Protein AF-A0A366HEI9-F1 (afdb_monomer)

Sequence (443 aa):
MIFAHKPAALILPGGTKVTYVEVADGERKGVLHSNRSGQPAYIHALEIKESTFDKIRAQLPRFIDRMLPGKRIPAGRTSGYESAAAQAFWFAIDGPFEPEDWRFFWVDDQGYESEVRHWHLSNPGEWLGVEGNVPRIQELLHLKVRSRTGEKDGDYGTPSRGSLPGIAKDGILGEVVAEMKFQNPLRRTDLVNPLTAQPLPAKVSVDGHELVLKGATRARIASDRTFGLHLDLALEGEHSLTSLFSLHDWTIEDGNGNVMVPGHGMLSETGQLWDCAPWSDAPVWKIRFVPVLSDPKNYTDEEIITLDPMPVPVYPRKKDINTWRSERLVGKSTTITARSPEPMGPNEIVFDITITPAVNGHSLQLLHATDESGSQTVQTRYGQEKYAMSLASVAPAGSTAMPVSTELVGRCRRPTTGKTLTVTLAFKKVTPVEFTFRPEFEP

Secondary structure (DSSP, 8-state):
----SPPPEEE-TTS-EEEEEEEEEEEEEEEEEE-TTSSEEEEEEEEE---HHHHHHTTS-HHHHTTSPPP-----S--S---SS-EEEEEEEES---GGGEEEEEE-TT--EEE-SEEEEETTTTEEEEES---SS-SEEEEEEEE-TT-BPPP-PPPPTTS---S-TT-BPPPEEEEEEEE-TT---PPP-PPPPPPSSEEEEETTEEEEEEEEEE-SEESTTT-SEEEEEEEESSS-HHHHEEEEEEEEEETT--EE--S-EEEETTEEEES-----SSS-EEEEEEEEESSGGGS-TTTEEEPPPEEPPPSS--S-----EEEEEETTTEEEEEE--EEETTTEEEEEEEEES--SSEEEEEEEEEETT--B---TTTTT-EE---------TT-----S-EEEEEEEEPPSS-SEEEEEEEEEE---EEEEEPPEEP-

Structure (mmCIF, N/CA/C/O backbone):
data_AF-A0A366HEI9-F1
#
_entry.id   AF-A0A366HEI9-F1
#
loop_
_atom_site.group_PDB
_atom_site.id
_atom_site.type_symbol
_atom_site.label_atom_id
_atom_site.label_alt_id
_atom_site.label_comp_id
_atom_site.label_asym_id
_atom_site.label_entity_id
_atom_site.label_seq_id
_atom_site.pdbx_PDB_ins_code
_atom_site.Cartn_x
_atom_site.Cartn_y
_atom_site.Cartn_z
_atom_site.occupancy
_atom_site.B_iso_or_equiv
_atom_site.auth_seq_id
_atom_site.auth_comp_id
_atom_site.auth_asym_id
_atom_site.auth_atom_id
_atom_site.pdbx_PDB_model_num
ATOM 1 N N . MET A 1 1 ? 30.071 -19.746 -21.593 1.00 26.27 1 MET A N 1
ATOM 2 C CA . MET A 1 1 ? 29.593 -19.150 -22.857 1.00 26.27 1 MET A CA 1
ATOM 3 C C . MET A 1 1 ? 28.993 -17.803 -22.477 1.00 26.27 1 MET A C 1
ATOM 5 O O . MET A 1 1 ? 27.925 -17.783 -21.890 1.00 26.27 1 MET A O 1
ATOM 9 N N . ILE A 1 2 ? 29.766 -16.721 -22.583 1.00 29.83 2 ILE A N 1
ATOM 10 C CA . ILE A 1 2 ? 29.491 -15.445 -21.906 1.00 29.83 2 ILE A CA 1
ATOM 11 C C . ILE A 1 2 ? 29.451 -14.337 -22.980 1.00 29.83 2 ILE A C 1
ATOM 13 O O . ILE A 1 2 ? 30.441 -14.130 -23.671 1.00 29.83 2 ILE A O 1
ATOM 17 N N . PHE A 1 3 ? 28.276 -13.707 -23.120 1.00 34.53 3 PHE A N 1
ATOM 18 C CA . PHE A 1 3 ? 27.918 -12.509 -23.909 1.00 34.53 3 PHE A CA 1
ATOM 19 C C . PHE A 1 3 ? 28.116 -12.537 -25.444 1.00 34.53 3 PHE A C 1
ATOM 21 O O . PHE A 1 3 ? 29.073 -11.980 -25.970 1.00 34.53 3 PHE A O 1
ATOM 28 N N . ALA A 1 4 ? 27.140 -13.084 -26.185 1.00 30.02 4 ALA A N 1
ATOM 29 C CA . ALA A 1 4 ? 27.000 -12.877 -27.642 1.00 30.02 4 ALA A CA 1
ATOM 30 C C . ALA A 1 4 ? 25.962 -11.795 -28.025 1.00 30.02 4 ALA A C 1
ATOM 32 O O . ALA A 1 4 ? 25.717 -11.554 -29.205 1.00 30.02 4 ALA A O 1
ATOM 33 N N . HIS A 1 5 ? 25.366 -11.110 -27.048 1.00 50.47 5 HIS A N 1
ATOM 34 C CA . HIS A 1 5 ? 24.447 -9.999 -27.290 1.00 50.47 5 HIS A CA 1
ATOM 35 C C . HIS A 1 5 ? 25.051 -8.710 -26.740 1.00 50.47 5 HIS A C 1
ATOM 37 O O . HIS A 1 5 ? 25.577 -8.702 -25.626 1.00 50.47 5 HIS A O 1
ATOM 43 N N . LYS A 1 6 ? 24.991 -7.622 -27.523 1.00 57.44 6 LYS A N 1
ATOM 44 C CA . LYS A 1 6 ? 25.301 -6.283 -27.007 1.00 57.44 6 LYS A CA 1
ATOM 45 C C . LYS A 1 6 ? 24.408 -6.041 -25.782 1.00 57.44 6 LYS A C 1
ATOM 47 O O . LYS A 1 6 ? 23.201 -6.264 -25.898 1.00 57.44 6 LYS A O 1
ATOM 52 N N . PRO A 1 7 ? 24.966 -5.624 -24.634 1.00 71.06 7 PRO A N 1
ATOM 53 C CA . PRO A 1 7 ? 24.154 -5.343 -23.462 1.00 71.06 7 PRO A CA 1
ATOM 54 C C . PRO A 1 7 ? 23.210 -4.185 -23.788 1.00 71.06 7 PRO A C 1
ATOM 56 O O . PRO A 1 7 ? 23.601 -3.226 -24.463 1.00 71.06 7 PRO A O 1
ATOM 59 N N . ALA A 1 8 ? 21.957 -4.301 -23.357 1.00 84.88 8 ALA A N 1
ATOM 60 C CA . ALA A 1 8 ? 20.983 -3.245 -23.566 1.00 84.88 8 ALA A CA 1
ATOM 61 C C . ALA A 1 8 ? 21.411 -2.001 -22.791 1.00 84.88 8 ALA A C 1
ATOM 63 O O . ALA A 1 8 ? 21.761 -2.085 -21.615 1.00 84.88 8 ALA A O 1
ATOM 64 N N . ALA A 1 9 ? 21.413 -0.856 -23.461 1.00 90.06 9 ALA A N 1
ATOM 65 C CA . ALA A 1 9 ? 21.822 0.402 -22.869 1.00 90.06 9 ALA A CA 1
ATOM 66 C C . ALA A 1 9 ? 20.955 1.540 -23.396 1.00 90.06 9 ALA A C 1
ATOM 68 O O . ALA A 1 9 ? 20.487 1.491 -24.533 1.00 90.06 9 ALA A O 1
ATOM 69 N N . LEU A 1 10 ? 20.799 2.570 -22.574 1.00 92.31 10 LEU A N 1
ATOM 70 C CA . LEU A 1 10 ? 20.231 3.855 -22.955 1.00 92.31 10 LEU A CA 1
ATOM 71 C C . LEU A 1 10 ? 21.231 4.975 -22.674 1.00 92.31 10 LEU A C 1
ATOM 73 O O . LEU A 1 10 ? 22.180 4.791 -21.908 1.00 92.31 10 LEU A O 1
ATOM 77 N N . ILE A 1 11 ? 21.017 6.123 -23.311 1.00 92.62 11 ILE A N 1
ATOM 78 C CA . ILE A 1 11 ? 21.801 7.340 -23.098 1.00 92.62 11 ILE A CA 1
ATOM 79 C C . ILE A 1 11 ? 20.836 8.415 -22.607 1.00 92.62 11 ILE A C 1
ATOM 81 O O . ILE A 1 11 ? 19.846 8.701 -23.276 1.00 92.62 11 ILE A O 1
ATOM 85 N N . LEU A 1 12 ? 21.116 8.975 -21.435 1.00 92.81 12 LEU A N 1
ATOM 86 C CA . LEU A 1 12 ? 20.362 10.072 -20.842 1.00 92.81 12 LEU A CA 1
ATOM 87 C C . LEU A 1 12 ? 20.837 11.425 -21.393 1.00 92.81 12 LEU A C 1
ATOM 89 O O . LEU A 1 12 ? 21.976 11.538 -21.874 1.00 92.81 12 LEU A O 1
ATOM 93 N N . PRO A 1 13 ? 20.003 12.477 -21.295 1.00 89.31 13 PRO A N 1
ATOM 94 C CA . PRO A 1 13 ? 20.453 13.845 -21.520 1.00 89.31 13 PRO A CA 1
ATOM 95 C C . PRO A 1 13 ? 21.715 14.144 -20.697 1.00 89.31 13 PRO A C 1
ATOM 97 O O . PRO A 1 13 ? 21.807 13.766 -19.534 1.00 89.31 13 PRO A O 1
ATOM 100 N N . GLY A 1 14 ? 22.711 14.783 -21.314 1.00 85.12 14 GLY A N 1
ATOM 101 C CA . GLY A 1 14 ? 24.030 14.997 -20.697 1.00 85.12 14 GLY A CA 1
ATOM 102 C C . GLY A 1 14 ? 25.078 13.922 -21.018 1.00 85.12 14 GLY A C 1
ATOM 103 O O . GLY A 1 14 ? 26.243 14.098 -20.675 1.00 85.12 14 GLY A O 1
ATOM 104 N N . GLY A 1 15 ? 24.707 12.859 -21.744 1.00 90.12 15 GLY A N 1
ATOM 105 C CA . GLY A 1 15 ? 25.645 11.867 -22.290 1.00 90.12 15 GLY A CA 1
ATOM 106 C C . GLY A 1 15 ? 25.872 10.639 -21.408 1.00 90.12 15 GLY A C 1
ATOM 107 O O . GLY A 1 15 ? 26.654 9.764 -21.776 1.00 90.12 15 GLY A O 1
ATOM 108 N N . THR A 1 16 ? 25.174 10.548 -20.280 1.00 91.25 16 THR A N 1
ATOM 109 C CA . THR A 1 16 ? 25.287 9.440 -19.328 1.00 91.25 16 THR A CA 1
ATOM 110 C C . THR A 1 16 ? 24.703 8.166 -19.901 1.00 91.25 16 THR A C 1
ATOM 112 O O . THR A 1 16 ? 23.546 8.126 -20.317 1.00 91.25 16 THR A O 1
ATOM 115 N N . LYS A 1 17 ? 25.491 7.098 -19.904 1.00 91.56 17 LYS A N 1
ATOM 116 C CA . LYS A 1 17 ? 25.081 5.799 -20.420 1.00 91.56 17 LYS A CA 1
ATOM 117 C C . LYS A 1 17 ? 24.683 4.877 -19.276 1.00 91.56 17 LYS A C 1
ATOM 119 O O . LYS A 1 17 ? 25.477 4.613 -18.382 1.00 91.56 17 LYS A O 1
ATOM 124 N N . VAL A 1 18 ? 23.476 4.325 -19.353 1.00 90.31 18 VAL A N 1
ATOM 125 C CA . VAL A 1 18 ? 22.949 3.347 -18.392 1.00 90.31 18 VAL A CA 1
ATOM 126 C C . VAL A 1 18 ? 22.819 2.005 -19.101 1.00 90.31 18 VAL A C 1
ATOM 128 O O . VAL A 1 18 ? 22.103 1.898 -20.094 1.00 90.31 18 VAL A O 1
ATOM 131 N N . THR A 1 19 ? 23.528 0.984 -18.625 1.00 89.88 19 THR A N 1
ATOM 132 C CA . THR A 1 19 ? 23.625 -0.332 -19.277 1.00 89.88 19 THR A CA 1
ATOM 133 C C . THR A 1 19 ? 23.078 -1.417 -18.363 1.00 89.88 19 THR A C 1
ATOM 135 O O . THR A 1 19 ? 23.553 -1.547 -17.242 1.00 89.88 19 THR A O 1
ATOM 138 N N . TYR A 1 20 ? 22.119 -2.216 -18.831 1.00 88.69 20 TYR A N 1
ATOM 139 C CA . TYR A 1 20 ? 21.610 -3.373 -18.093 1.00 88.69 20 TYR A CA 1
ATOM 140 C C . TYR A 1 20 ? 22.700 -4.435 -17.922 1.00 88.69 20 TYR A C 1
ATOM 142 O O . TYR A 1 20 ? 23.409 -4.769 -18.877 1.00 88.69 20 TYR A O 1
ATOM 150 N N . VAL A 1 21 ? 22.810 -4.977 -16.709 1.00 82.69 21 VAL A N 1
ATOM 151 C CA . VAL A 1 21 ? 23.856 -5.938 -16.345 1.00 82.69 21 VAL A CA 1
ATOM 152 C C . VAL A 1 21 ? 23.273 -7.252 -15.850 1.00 82.69 21 VAL A C 1
ATOM 154 O O . VAL A 1 21 ? 23.542 -8.298 -16.439 1.00 82.69 21 VAL A O 1
ATOM 157 N N . GLU A 1 22 ? 22.488 -7.223 -14.775 1.00 77.25 22 GLU A N 1
ATOM 158 C CA . GLU A 1 22 ? 21.906 -8.436 -14.208 1.00 77.25 22 GLU A CA 1
ATOM 159 C C . GLU A 1 22 ? 20.571 -8.176 -13.522 1.00 77.25 22 GLU A C 1
ATOM 161 O O . GLU A 1 22 ? 20.199 -7.043 -13.214 1.00 77.25 22 GLU A O 1
ATOM 166 N N . VAL A 1 23 ? 19.896 -9.274 -13.209 1.00 76.19 23 VAL A N 1
ATOM 167 C CA . VAL A 1 23 ? 18.729 -9.295 -12.345 1.00 76.19 23 VAL A CA 1
ATOM 168 C C . VAL A 1 23 ? 18.987 -10.228 -11.174 1.00 76.19 23 VAL A C 1
ATOM 170 O O . VAL A 1 23 ? 19.711 -11.219 -11.297 1.00 76.19 23 VAL A O 1
ATOM 173 N N . ALA A 1 24 ? 18.343 -9.962 -10.048 1.00 67.44 24 ALA A N 1
ATOM 174 C CA . ALA A 1 24 ? 18.110 -10.988 -9.049 1.00 67.44 24 ALA A CA 1
ATOM 175 C C . ALA A 1 24 ? 16.654 -11.070 -8.637 1.00 67.44 24 ALA A C 1
ATOM 177 O O . ALA A 1 24 ? 15.977 -10.056 -8.503 1.00 67.44 24 ALA A O 1
ATOM 178 N N . ASP A 1 25 ? 16.234 -12.307 -8.394 1.00 65.44 25 ASP A N 1
ATOM 179 C CA . ASP A 1 25 ? 14.910 -12.688 -7.925 1.00 65.44 25 ASP A CA 1
ATOM 180 C C . ASP A 1 25 ? 15.078 -13.315 -6.532 1.00 65.44 25 ASP A C 1
ATOM 182 O O . ASP A 1 25 ? 15.821 -14.287 -6.360 1.00 65.44 25 ASP A O 1
ATOM 186 N N . GLY A 1 26 ? 14.457 -12.712 -5.518 1.00 56.41 26 GLY A N 1
ATOM 187 C CA . GLY A 1 26 ? 14.413 -13.255 -4.160 1.00 56.41 26 GLY A CA 1
ATOM 188 C C . GLY A 1 26 ? 13.145 -14.070 -3.908 1.00 56.41 26 GLY A C 1
ATOM 189 O O . GLY A 1 26 ? 12.076 -13.736 -4.416 1.00 56.41 26 GLY A O 1
ATOM 190 N N . GLU A 1 27 ? 13.246 -15.105 -3.070 1.00 50.06 27 GLU A N 1
ATOM 191 C CA . GLU A 1 27 ? 12.070 -15.768 -2.493 1.00 50.06 27 GLU A CA 1
ATOM 192 C C . GLU A 1 27 ? 11.688 -15.042 -1.195 1.00 50.06 27 GLU A C 1
ATOM 194 O O . GLU A 1 27 ? 12.542 -14.716 -0.367 1.00 50.06 27 GLU A O 1
ATOM 199 N N . ARG A 1 28 ? 10.400 -14.729 -1.017 1.00 50.00 28 ARG A N 1
ATOM 200 C CA . ARG A 1 28 ? 9.926 -13.990 0.160 1.00 50.00 28 ARG A CA 1
ATOM 201 C C . ARG A 1 28 ? 9.417 -14.920 1.251 1.00 50.00 28 ARG A C 1
ATOM 203 O O . ARG A 1 28 ? 8.600 -15.795 0.988 1.00 50.00 28 ARG A O 1
ATOM 210 N N . LYS A 1 29 ? 9.792 -14.626 2.500 1.00 43.47 29 LYS A N 1
ATOM 211 C CA . LYS A 1 29 ? 9.107 -15.112 3.707 1.00 43.47 29 LYS A CA 1
ATOM 212 C C . LYS A 1 29 ? 8.550 -13.908 4.463 1.00 43.47 29 LYS A C 1
ATOM 214 O O . LYS A 1 29 ? 9.315 -13.113 4.992 1.00 43.47 29 LYS A O 1
ATOM 219 N N . GLY A 1 30 ? 7.232 -13.739 4.464 1.00 39.19 30 GLY A N 1
ATOM 220 C CA . GLY A 1 30 ? 6.550 -12.692 5.228 1.00 39.19 30 GLY A CA 1
ATOM 221 C C . GLY A 1 30 ? 6.435 -13.045 6.709 1.00 39.19 30 GLY A C 1
ATOM 222 O O . GLY A 1 30 ? 6.048 -14.167 7.030 1.00 39.19 30 GLY A O 1
ATOM 223 N N . VAL A 1 31 ? 6.749 -12.111 7.607 1.00 37.88 31 VAL A N 1
ATOM 224 C CA . VAL A 1 31 ? 6.486 -12.228 9.047 1.00 37.88 31 VAL A CA 1
ATOM 225 C C . VAL A 1 31 ? 5.934 -10.898 9.550 1.00 37.88 31 VAL A C 1
ATOM 227 O O . VAL A 1 31 ? 6.484 -9.839 9.274 1.00 37.88 31 VAL A O 1
ATOM 230 N N . LEU A 1 32 ? 4.845 -10.923 10.310 1.00 40.34 32 LEU A N 1
ATOM 231 C CA . LEU A 1 32 ? 4.354 -9.723 10.980 1.00 40.34 32 LEU A CA 1
ATOM 232 C C . LEU A 1 32 ? 5.241 -9.406 12.192 1.00 40.34 32 LEU A C 1
ATOM 234 O O . LEU A 1 32 ? 5.477 -10.278 13.026 1.00 40.34 32 LEU A O 1
ATOM 238 N N . HIS A 1 33 ? 5.692 -8.163 12.329 1.00 38.66 33 HIS A N 1
ATOM 239 C CA . HIS A 1 33 ? 6.393 -7.683 13.516 1.00 38.66 33 HIS A CA 1
ATOM 240 C C . HIS A 1 33 ? 5.745 -6.414 14.067 1.00 38.66 33 HIS A C 1
ATOM 242 O O . HIS A 1 33 ? 5.277 -5.554 13.325 1.00 38.66 33 HIS A O 1
ATOM 248 N N . SER A 1 34 ? 5.791 -6.253 15.386 1.00 41.47 34 SER A N 1
ATOM 249 C CA . SER A 1 34 ? 5.524 -4.972 16.031 1.00 41.47 34 SER A CA 1
ATOM 250 C C . SER A 1 34 ? 6.699 -4.020 15.775 1.00 41.47 34 SER A C 1
ATOM 252 O O . SER A 1 34 ? 7.861 -4.346 16.040 1.00 41.47 34 SER A O 1
ATOM 254 N N . ASN A 1 35 ? 6.427 -2.834 15.225 1.00 41.09 35 ASN A N 1
ATOM 255 C CA . ASN A 1 35 ? 7.403 -1.747 15.220 1.00 41.09 35 ASN A CA 1
ATOM 256 C C . ASN A 1 35 ? 7.192 -0.852 16.457 1.00 41.09 35 ASN A C 1
ATOM 258 O O . ASN A 1 35 ? 6.133 -0.855 17.081 1.00 41.09 35 ASN A O 1
ATOM 262 N N . ARG A 1 36 ? 8.208 -0.067 16.839 1.00 38.03 36 ARG A N 1
ATOM 263 C CA . ARG A 1 36 ? 8.111 0.852 17.994 1.00 38.03 36 ARG A CA 1
ATOM 264 C C . ARG A 1 36 ? 7.108 1.996 17.790 1.00 38.03 36 ARG A C 1
ATOM 266 O O . ARG A 1 36 ? 6.841 2.731 18.732 1.00 38.03 36 ARG A O 1
ATOM 273 N N . SER A 1 37 ? 6.584 2.159 16.576 1.00 38.97 37 SER A N 1
ATOM 274 C CA . SER A 1 37 ? 5.498 3.091 16.274 1.00 38.97 37 SER A CA 1
ATOM 275 C C . SER A 1 37 ? 4.105 2.511 16.530 1.00 38.97 37 SER A C 1
ATOM 277 O O . SER A 1 37 ? 3.153 3.255 16.369 1.00 38.97 37 SER A O 1
ATOM 279 N N . GLY A 1 38 ? 3.969 1.240 16.931 1.00 36.31 38 GLY A N 1
ATOM 280 C CA . GLY A 1 38 ? 2.671 0.613 17.216 1.00 36.31 38 GLY A CA 1
ATOM 281 C C . GLY A 1 38 ? 2.021 -0.081 16.032 1.00 36.31 38 GLY A C 1
ATOM 282 O O . GLY A 1 38 ? 1.304 -1.059 16.222 1.00 36.31 38 GLY A O 1
ATOM 283 N N . GLN A 1 39 ? 2.335 0.337 14.809 1.00 37.22 39 GLN A N 1
ATOM 284 C CA . GLN A 1 39 ? 1.796 -0.267 13.597 1.00 37.22 39 GLN A CA 1
ATOM 285 C C . GLN A 1 39 ? 2.302 -1.714 13.415 1.00 37.22 39 GLN A C 1
ATOM 287 O O . GLN A 1 39 ? 3.510 -1.962 13.546 1.00 37.22 39 GLN A O 1
ATOM 292 N N . PRO A 1 40 ? 1.421 -2.676 13.073 1.00 36.28 40 PRO A N 1
ATOM 293 C CA . PRO A 1 40 ? 1.852 -3.967 12.562 1.00 36.28 40 PRO A CA 1
ATOM 294 C C . PRO A 1 40 ? 2.687 -3.714 11.305 1.00 36.28 40 PRO A C 1
ATOM 296 O O . PRO A 1 40 ? 2.180 -3.278 10.276 1.00 36.28 40 PRO A O 1
ATOM 299 N N . ALA A 1 41 ? 3.990 -3.941 11.399 1.00 35.69 41 ALA A N 1
ATOM 300 C CA . ALA A 1 41 ? 4.868 -3.918 10.251 1.00 35.69 41 ALA A CA 1
ATOM 301 C C . ALA A 1 41 ? 4.893 -5.334 9.704 1.00 35.69 41 ALA A C 1
ATOM 303 O O . ALA A 1 41 ? 5.436 -6.244 10.331 1.00 35.69 41 ALA A O 1
ATOM 304 N N . TYR A 1 42 ? 4.300 -5.544 8.538 1.00 38.34 42 TYR A N 1
ATOM 305 C CA . TYR A 1 42 ? 4.634 -6.736 7.784 1.00 38.34 42 TYR A CA 1
ATOM 306 C C . TYR A 1 42 ? 6.115 -6.597 7.395 1.00 38.34 42 TYR A C 1
ATOM 308 O O . TYR A 1 42 ? 6.505 -5.621 6.763 1.00 38.34 42 TYR A O 1
ATOM 316 N N . ILE A 1 43 ? 6.971 -7.483 7.903 1.00 37.72 43 ILE A N 1
ATOM 317 C CA . ILE A 1 43 ? 8.385 -7.541 7.541 1.00 37.72 43 ILE A CA 1
ATOM 318 C C . ILE A 1 43 ? 8.554 -8.807 6.731 1.00 37.72 43 ILE A C 1
ATOM 320 O O . ILE A 1 43 ? 8.512 -9.916 7.265 1.00 37.72 43 ILE A O 1
ATOM 324 N N . HIS A 1 44 ? 8.805 -8.674 5.438 1.00 40.50 44 HIS A N 1
ATOM 325 C CA . HIS A 1 44 ? 9.355 -9.812 4.729 1.00 40.50 44 HIS A CA 1
ATOM 326 C C . HIS A 1 44 ? 10.819 -9.982 5.141 1.00 40.50 44 HIS A C 1
ATOM 328 O O . HIS A 1 44 ? 11.652 -9.090 4.972 1.00 40.50 44 HIS A O 1
ATOM 334 N N . ALA A 1 45 ? 11.147 -11.150 5.689 1.00 35.09 45 ALA A N 1
ATOM 335 C CA . ALA A 1 45 ? 12.520 -11.606 5.729 1.00 35.09 45 ALA A CA 1
ATOM 336 C C . ALA A 1 45 ? 12.958 -11.871 4.284 1.00 35.09 45 ALA A C 1
ATOM 338 O O . ALA A 1 45 ? 12.347 -12.654 3.548 1.00 35.09 45 ALA A O 1
ATOM 339 N N . LEU A 1 46 ? 14.002 -11.156 3.878 1.00 45.06 46 LEU A N 1
ATOM 340 C CA . LEU A 1 46 ? 14.602 -11.260 2.560 1.00 45.06 46 LEU A CA 1
ATOM 341 C C . LEU A 1 46 ? 15.520 -12.479 2.528 1.00 45.06 46 LEU A C 1
ATOM 343 O O . LEU A 1 46 ? 16.552 -12.495 3.196 1.00 45.06 46 LEU A O 1
ATOM 347 N N . GLU A 1 47 ? 15.181 -13.467 1.707 1.00 40.44 47 GLU A N 1
ATOM 348 C CA . GLU A 1 47 ? 16.139 -14.466 1.246 1.00 40.44 47 GLU A CA 1
ATOM 349 C C . GLU A 1 47 ? 16.389 -14.199 -0.243 1.00 40.44 47 GLU A C 1
ATOM 351 O O . GLU A 1 47 ? 15.823 -14.820 -1.144 1.00 40.44 47 GLU A O 1
ATOM 356 N N . ILE A 1 48 ? 17.195 -13.169 -0.515 1.00 43.75 48 ILE A N 1
ATOM 357 C CA . ILE A 1 48 ? 17.668 -12.902 -1.874 1.00 43.75 48 ILE A CA 1
ATOM 358 C C . ILE A 1 48 ? 18.717 -13.973 -2.174 1.00 43.75 48 ILE A C 1
ATOM 360 O O . ILE A 1 48 ? 19.761 -14.007 -1.521 1.00 43.75 48 ILE A O 1
ATOM 364 N N . LYS A 1 49 ? 18.451 -14.852 -3.149 1.00 48.22 49 LYS A N 1
ATOM 365 C CA . LYS A 1 49 ? 19.468 -15.795 -3.634 1.00 48.22 49 LYS A CA 1
ATOM 366 C C . LYS A 1 49 ? 20.691 -15.000 -4.103 1.00 48.22 49 LYS A C 1
ATOM 368 O O . LYS A 1 49 ? 20.547 -13.977 -4.773 1.00 48.22 49 LYS A O 1
ATOM 373 N N . GLU A 1 50 ? 21.878 -15.466 -3.718 1.00 50.62 50 GLU A N 1
ATOM 374 C CA . GLU A 1 50 ? 23.167 -14.826 -4.009 1.00 50.62 50 GLU A CA 1
ATOM 375 C C . GLU A 1 50 ? 23.259 -14.357 -5.471 1.00 50.62 50 GLU A C 1
ATOM 377 O O . GLU A 1 50 ? 23.097 -15.164 -6.395 1.00 50.62 50 GLU A O 1
ATOM 382 N N . SER A 1 51 ? 23.553 -13.065 -5.673 1.00 58.25 51 SER A N 1
ATOM 383 C CA . SER A 1 51 ? 23.918 -12.517 -6.985 1.00 58.25 51 SER A CA 1
ATOM 384 C C . SER A 1 51 ? 25.083 -13.303 -7.587 1.00 58.25 51 SER A C 1
ATOM 386 O O . SER A 1 51 ? 25.942 -13.830 -6.871 1.00 58.25 51 SER A O 1
ATOM 388 N N . THR A 1 52 ? 25.183 -13.301 -8.917 1.00 62.94 52 THR A N 1
ATOM 389 C CA . THR A 1 52 ? 26.402 -13.750 -9.597 1.00 62.94 52 THR A CA 1
ATOM 390 C C . THR A 1 52 ? 27.611 -12.925 -9.136 1.00 62.94 52 THR A C 1
ATOM 392 O O . THR A 1 52 ? 28.682 -13.487 -8.909 1.00 62.94 52 THR A O 1
ATOM 395 N N . PHE A 1 53 ? 27.441 -11.621 -8.891 1.00 65.00 53 PHE A N 1
ATOM 396 C CA . PHE A 1 53 ? 28.489 -10.764 -8.338 1.00 65.00 53 PHE A CA 1
ATOM 397 C C . PHE A 1 53 ? 28.859 -11.116 -6.902 1.00 65.00 53 PHE A C 1
ATOM 399 O O . PHE A 1 53 ? 30.044 -11.107 -6.588 1.00 65.00 53 PHE A O 1
ATOM 406 N N . ASP A 1 54 ? 27.904 -11.482 -6.047 1.00 63.09 54 ASP A N 1
ATOM 407 C CA . ASP A 1 54 ? 28.199 -11.858 -4.656 1.00 63.09 54 ASP A CA 1
ATOM 408 C C . ASP A 1 54 ? 29.048 -13.137 -4.586 1.00 63.09 54 ASP A C 1
ATOM 410 O O . ASP A 1 54 ? 29.997 -13.211 -3.801 1.00 63.09 54 ASP A O 1
ATOM 414 N N . LYS A 1 55 ? 28.783 -14.104 -5.475 1.00 64.94 55 LYS A N 1
ATOM 415 C CA . LYS A 1 55 ? 29.577 -15.339 -5.599 1.00 64.94 55 LYS A CA 1
ATOM 416 C C . LYS A 1 55 ? 31.004 -15.075 -6.072 1.00 64.94 55 LYS A C 1
ATOM 418 O O . LYS A 1 55 ? 31.948 -15.688 -5.575 1.00 64.94 55 LYS A O 1
ATOM 423 N N . ILE A 1 56 ? 31.170 -14.168 -7.034 1.00 66.69 56 ILE A N 1
ATOM 424 C CA . ILE A 1 56 ? 32.477 -13.868 -7.634 1.00 66.69 56 ILE A CA 1
ATOM 425 C C . ILE A 1 56 ? 33.282 -12.904 -6.743 1.00 66.69 56 ILE A C 1
ATOM 427 O O . ILE A 1 56 ? 34.503 -13.011 -6.662 1.00 66.69 56 ILE A O 1
ATOM 431 N N . ARG A 1 57 ? 32.621 -12.014 -5.997 1.00 71.56 57 ARG A N 1
ATOM 432 C CA . ARG A 1 57 ? 33.222 -11.029 -5.080 1.00 71.56 57 ARG A CA 1
ATOM 433 C C . ARG A 1 57 ? 34.121 -11.659 -4.016 1.00 71.56 57 ARG A C 1
ATOM 435 O O . ARG A 1 57 ? 35.162 -11.094 -3.699 1.00 71.56 57 ARG A O 1
ATOM 442 N N . ALA A 1 58 ? 33.784 -12.850 -3.515 1.00 66.25 58 ALA A N 1
ATOM 443 C CA . ALA A 1 58 ? 34.645 -13.592 -2.586 1.00 66.25 58 ALA A CA 1
ATOM 444 C C . ALA A 1 58 ? 35.982 -14.048 -3.210 1.00 66.25 58 ALA A C 1
ATOM 446 O O . ALA A 1 58 ? 36.929 -14.346 -2.485 1.00 66.25 58 ALA A O 1
ATOM 447 N N . GLN A 1 59 ? 36.058 -14.103 -4.541 1.00 73.75 59 GLN A N 1
ATOM 448 C CA . GLN A 1 59 ? 37.199 -14.607 -5.308 1.00 73.75 59 GLN A CA 1
ATOM 449 C C . GLN A 1 59 ? 38.008 -13.488 -5.981 1.00 73.75 59 GLN A C 1
ATOM 451 O O . GLN A 1 59 ? 39.072 -13.752 -6.540 1.00 73.75 59 GLN A O 1
ATOM 456 N N . LEU A 1 60 ? 37.526 -12.240 -5.945 1.00 74.56 60 LEU A N 1
ATOM 457 C CA . LEU A 1 60 ? 38.157 -11.123 -6.641 1.00 74.56 60 LEU A CA 1
ATOM 458 C C . LEU A 1 60 ? 39.112 -10.325 -5.745 1.00 74.56 60 LEU A C 1
ATOM 460 O O . LEU A 1 60 ? 38.829 -10.082 -4.570 1.00 74.56 60 LEU A O 1
ATOM 464 N N . PRO A 1 61 ? 40.229 -9.825 -6.304 1.00 76.69 61 PRO A N 1
ATOM 465 C CA . PRO A 1 61 ? 41.046 -8.823 -5.637 1.00 76.69 61 PRO A CA 1
ATOM 466 C C . PRO A 1 61 ? 40.232 -7.571 -5.277 1.00 76.69 61 PRO A C 1
ATOM 468 O O . PRO A 1 61 ? 39.420 -7.101 -6.074 1.00 76.69 61 PRO A O 1
ATOM 471 N N . ARG A 1 62 ? 40.525 -6.956 -4.121 1.00 69.00 62 ARG A N 1
ATOM 472 C CA . ARG A 1 62 ? 39.818 -5.758 -3.610 1.00 69.00 62 ARG A CA 1
ATOM 473 C C . ARG A 1 62 ? 39.727 -4.594 -4.604 1.00 69.00 62 ARG A C 1
ATOM 475 O O . ARG A 1 62 ? 38.815 -3.784 -4.498 1.00 69.00 62 ARG A O 1
ATOM 482 N N . PHE A 1 63 ? 40.679 -4.466 -5.528 1.00 71.50 63 PHE A N 1
ATOM 483 C CA . PHE A 1 63 ? 40.661 -3.400 -6.533 1.00 71.50 63 PHE A CA 1
ATOM 484 C C . PHE A 1 63 ? 39.642 -3.657 -7.656 1.00 71.50 63 PHE A C 1
ATOM 486 O O . PHE A 1 63 ? 39.094 -2.699 -8.183 1.00 71.50 63 PHE A O 1
ATOM 493 N N . ILE A 1 64 ? 39.353 -4.924 -7.982 1.00 68.44 64 ILE A N 1
ATOM 494 C CA . ILE A 1 64 ? 38.305 -5.309 -8.944 1.00 68.44 64 ILE A CA 1
ATOM 495 C C . ILE A 1 64 ? 36.938 -5.311 -8.265 1.00 68.44 64 ILE A C 1
ATOM 497 O O . ILE A 1 64 ? 35.962 -4.880 -8.860 1.00 68.44 64 ILE A O 1
ATOM 501 N N . ASP A 1 65 ? 36.879 -5.724 -6.998 1.00 65.88 65 ASP A N 1
ATOM 502 C CA . ASP A 1 65 ? 35.650 -5.707 -6.197 1.00 65.88 65 ASP A CA 1
ATOM 503 C C . ASP A 1 65 ? 34.987 -4.317 -6.138 1.00 65.88 65 ASP A C 1
ATOM 505 O O . ASP A 1 65 ? 33.766 -4.193 -6.189 1.00 65.88 65 ASP A O 1
ATOM 509 N N . ARG A 1 66 ? 35.798 -3.253 -6.101 1.00 63.31 66 ARG A N 1
ATOM 510 C CA . ARG A 1 66 ? 35.312 -1.864 -6.143 1.00 63.31 66 ARG A CA 1
ATOM 511 C C . ARG A 1 66 ? 34.626 -1.491 -7.456 1.00 63.31 66 ARG A C 1
ATOM 513 O O . ARG A 1 66 ? 33.817 -0.579 -7.442 1.00 63.31 66 ARG A O 1
ATOM 520 N N . MET A 1 67 ? 34.936 -2.190 -8.549 1.00 66.81 67 MET A N 1
ATOM 521 C CA . MET A 1 67 ? 34.314 -1.983 -9.861 1.00 66.81 67 MET A CA 1
ATOM 522 C C . MET A 1 67 ? 33.007 -2.772 -10.026 1.00 66.81 67 MET A C 1
ATOM 524 O O . MET A 1 67 ? 32.372 -2.683 -11.070 1.00 66.81 67 MET A O 1
ATOM 528 N N . LEU A 1 68 ? 32.614 -3.577 -9.033 1.00 67.31 68 LEU A N 1
ATOM 529 C CA . LEU A 1 68 ? 31.340 -4.293 -9.017 1.00 67.31 68 LEU A CA 1
ATOM 530 C C . LEU A 1 68 ? 30.263 -3.470 -8.294 1.00 67.31 68 LEU A C 1
ATOM 532 O O . LEU A 1 68 ? 30.614 -2.687 -7.403 1.00 67.31 68 LEU A O 1
ATOM 536 N N . PRO A 1 69 ? 28.962 -3.692 -8.588 1.00 61.91 69 PRO A N 1
ATOM 537 C CA . PRO A 1 69 ? 27.889 -3.056 -7.828 1.00 61.91 69 PRO A CA 1
ATOM 538 C C . PRO A 1 69 ? 28.084 -3.367 -6.352 1.00 61.91 69 PRO A C 1
ATOM 540 O O . PRO A 1 69 ? 28.450 -4.496 -6.011 1.00 61.91 69 PRO A O 1
ATOM 543 N N . GLY A 1 70 ? 27.909 -2.374 -5.476 1.00 57.47 70 GLY A N 1
ATOM 544 C CA . GLY A 1 70 ? 28.156 -2.502 -4.038 1.00 57.47 70 GLY A CA 1
ATOM 545 C C . GLY A 1 70 ? 27.488 -3.749 -3.449 1.00 57.47 70 GLY A C 1
ATOM 546 O O . GLY A 1 70 ? 26.558 -4.307 -4.034 1.00 57.47 70 GLY A O 1
ATOM 547 N N . LYS A 1 71 ? 27.975 -4.248 -2.299 1.00 53.66 71 LYS A N 1
ATOM 548 C CA . LYS A 1 71 ? 27.261 -5.343 -1.615 1.00 53.66 71 LYS A CA 1
ATOM 549 C C . LYS A 1 71 ? 25.821 -4.909 -1.459 1.00 53.66 71 LYS A C 1
ATOM 551 O O . LYS A 1 71 ? 25.585 -3.820 -0.937 1.00 53.66 71 LYS A O 1
ATOM 556 N N . ARG A 1 72 ? 24.897 -5.754 -1.921 1.00 51.53 72 ARG A N 1
ATOM 557 C CA . ARG A 1 72 ? 23.475 -5.517 -1.718 1.00 51.53 72 ARG A CA 1
ATOM 558 C C . ARG A 1 72 ? 23.306 -5.281 -0.236 1.00 51.53 72 ARG A C 1
ATOM 560 O O . ARG A 1 72 ? 23.607 -6.163 0.567 1.00 51.53 72 ARG A O 1
ATOM 567 N N . ILE A 1 73 ? 22.927 -4.065 0.124 1.00 44.66 73 ILE A N 1
ATOM 568 C CA . ILE A 1 73 ? 22.493 -3.812 1.482 1.00 44.66 73 ILE A CA 1
ATOM 569 C C . ILE A 1 73 ? 21.175 -4.581 1.531 1.00 44.66 73 ILE A C 1
ATOM 571 O O . ILE A 1 73 ? 20.269 -4.208 0.783 1.00 44.66 73 ILE A O 1
ATOM 575 N N . PRO A 1 74 ? 21.060 -5.699 2.280 1.00 40.62 74 PRO A N 1
ATOM 576 C CA . PRO A 1 74 ? 19.749 -6.296 2.488 1.00 40.62 74 PRO A CA 1
ATOM 577 C C . PRO A 1 74 ? 18.884 -5.151 2.983 1.00 40.62 74 PRO A C 1
ATOM 579 O O . PRO A 1 74 ? 19.291 -4.508 3.954 1.00 40.62 74 PRO A O 1
ATOM 582 N N . ALA A 1 75 ? 17.809 -4.821 2.257 1.00 37.91 75 ALA A N 1
ATOM 583 C CA . ALA A 1 75 ? 17.022 -3.640 2.572 1.00 37.91 75 ALA A CA 1
ATOM 584 C C . ALA A 1 75 ? 16.736 -3.691 4.071 1.00 37.91 75 ALA A C 1
ATOM 586 O O . ALA A 1 75 ? 16.135 -4.645 4.576 1.00 37.91 75 ALA A O 1
ATOM 587 N N . GLY A 1 76 ? 17.322 -2.750 4.812 1.00 34.22 76 GLY A N 1
ATOM 588 C CA . GLY A 1 76 ? 17.153 -2.724 6.249 1.00 34.22 76 GLY A CA 1
ATOM 589 C C . GLY A 1 76 ? 15.677 -2.485 6.470 1.00 34.22 76 GLY A C 1
ATOM 590 O O . GLY A 1 76 ? 15.236 -1.409 6.108 1.00 34.22 76 GLY A O 1
ATOM 591 N N . ARG A 1 77 ? 14.941 -3.494 6.966 1.00 34.06 77 ARG A N 1
ATOM 592 C CA . ARG A 1 77 ? 13.528 -3.444 7.398 1.00 34.06 77 ARG A CA 1
ATOM 593 C C . ARG A 1 77 ? 12.806 -2.183 6.902 1.00 34.06 77 ARG A C 1
ATOM 595 O O . ARG A 1 77 ? 12.592 -1.255 7.680 1.00 34.06 77 ARG A O 1
ATOM 602 N N . THR A 1 78 ? 12.522 -2.097 5.606 1.00 27.47 78 THR A N 1
ATOM 603 C CA . THR A 1 78 ? 11.893 -0.900 5.051 1.00 27.47 78 THR A CA 1
ATOM 604 C C . THR A 1 78 ? 10.402 -0.959 5.349 1.00 27.47 78 THR A C 1
ATOM 606 O O . THR A 1 78 ? 9.696 -1.863 4.913 1.00 27.47 78 THR A O 1
ATOM 609 N N . SER A 1 79 ? 9.905 0.004 6.123 1.00 26.44 79 SER A N 1
ATOM 610 C CA . SER A 1 79 ? 8.472 0.237 6.269 1.00 26.44 79 SER A CA 1
ATOM 611 C C . SER A 1 79 ? 7.948 0.879 4.979 1.00 26.44 79 SER A C 1
ATOM 613 O O . SER A 1 79 ? 8.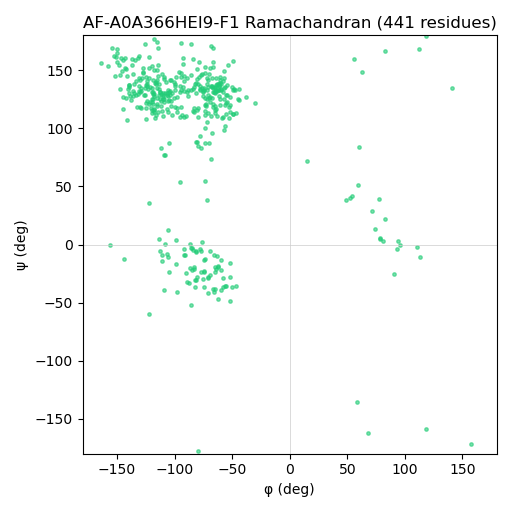141 2.077 4.778 1.00 26.44 79 SER A O 1
ATOM 615 N N . GLY A 1 80 ? 7.325 0.087 4.100 1.00 31.59 80 GLY A N 1
ATOM 616 C CA . GLY A 1 80 ? 6.532 0.578 2.963 1.00 31.59 80 GLY A CA 1
ATOM 617 C C . GLY A 1 80 ? 6.679 -0.220 1.656 1.00 31.59 80 GLY A C 1
ATOM 618 O O . GLY A 1 80 ? 7.795 -0.485 1.215 1.00 31.59 80 GLY A O 1
ATOM 619 N N . TYR A 1 81 ? 5.536 -0.509 1.007 1.00 38.28 81 TYR A N 1
ATOM 620 C CA . TYR A 1 81 ? 5.321 -0.869 -0.419 1.00 38.28 81 TYR A CA 1
ATOM 621 C C . TYR A 1 81 ? 5.630 -2.288 -0.949 1.00 38.28 81 TYR A C 1
ATOM 623 O O . TYR A 1 81 ? 6.132 -2.431 -2.053 1.00 38.28 81 TYR A O 1
ATOM 631 N N . GLU A 1 82 ? 5.371 -3.392 -0.265 1.00 42.38 82 GLU A N 1
ATOM 632 C CA . GLU A 1 82 ? 5.898 -4.704 -0.696 1.00 42.38 82 GLU A CA 1
ATOM 633 C C . GLU A 1 82 ? 5.237 -5.365 -1.941 1.00 42.38 82 GLU A C 1
ATOM 635 O O . GLU A 1 82 ? 4.410 -6.247 -1.797 1.00 42.38 82 GLU A O 1
ATOM 640 N N . SER A 1 83 ? 5.691 -5.075 -3.175 1.00 37.44 83 SER A N 1
ATOM 641 C CA . SER A 1 83 ? 5.405 -5.880 -4.405 1.00 37.44 83 SER A CA 1
ATOM 642 C C . SER A 1 83 ? 5.848 -7.334 -4.224 1.00 37.44 83 SER A C 1
ATOM 644 O O . SER A 1 83 ? 7.041 -7.499 -4.043 1.00 37.44 83 SER A O 1
ATOM 646 N N . ALA A 1 84 ? 5.009 -8.374 -4.310 1.00 40.50 84 ALA A N 1
ATOM 647 C CA . ALA A 1 84 ? 5.342 -9.760 -3.898 1.00 40.50 84 ALA A CA 1
ATOM 648 C C . ALA A 1 84 ? 6.633 -10.394 -4.472 1.00 40.50 84 ALA A C 1
ATOM 650 O O . ALA A 1 84 ? 7.148 -11.368 -3.923 1.00 40.50 84 ALA A O 1
ATOM 651 N N . ALA A 1 85 ? 7.202 -9.826 -5.529 1.00 45.75 85 ALA A N 1
ATOM 652 C CA . ALA A 1 85 ? 8.520 -10.153 -6.040 1.00 45.75 85 ALA A CA 1
ATOM 653 C C . ALA A 1 85 ? 9.544 -9.084 -5.623 1.00 45.75 85 ALA A C 1
ATOM 655 O O . ALA A 1 85 ? 9.485 -7.948 -6.097 1.00 45.75 85 ALA A O 1
ATOM 656 N N . ALA A 1 86 ? 10.490 -9.414 -4.737 1.00 54.50 86 ALA A N 1
ATOM 657 C CA . ALA A 1 86 ? 11.663 -8.559 -4.532 1.00 54.50 86 ALA A CA 1
ATOM 658 C C . ALA A 1 86 ? 12.662 -8.844 -5.663 1.00 54.50 86 ALA A C 1
ATOM 660 O O . ALA A 1 86 ? 13.537 -9.700 -5.536 1.00 54.50 86 ALA A O 1
ATOM 661 N N . GLN A 1 87 ? 12.444 -8.166 -6.789 1.00 66.69 87 GLN A N 1
ATOM 662 C CA . GLN A 1 87 ? 13.279 -8.229 -7.981 1.00 66.69 87 GLN A CA 1
ATOM 663 C C . GLN A 1 87 ? 14.094 -6.955 -8.075 1.00 66.69 87 GLN A C 1
ATOM 665 O O . GLN A 1 87 ? 13.519 -5.869 -8.017 1.00 66.69 87 GLN A O 1
ATOM 670 N N . ALA A 1 88 ? 15.406 -7.102 -8.219 1.00 70.25 88 ALA A N 1
ATOM 671 C CA . ALA A 1 88 ? 16.320 -5.984 -8.394 1.00 70.25 88 ALA A CA 1
ATOM 672 C C . ALA A 1 88 ? 17.029 -6.120 -9.739 1.00 70.25 88 ALA A C 1
ATOM 674 O O . ALA A 1 88 ? 17.706 -7.120 -9.993 1.00 70.25 88 ALA A O 1
ATOM 675 N N . PHE A 1 89 ? 16.865 -5.109 -10.584 1.00 79.62 89 PHE A N 1
ATOM 676 C CA . PHE A 1 89 ? 17.564 -4.961 -11.851 1.00 79.62 89 PHE A CA 1
ATOM 677 C C . PHE A 1 89 ? 18.742 -4.018 -11.650 1.00 79.62 89 PHE A C 1
ATOM 679 O O . PHE A 1 89 ? 18.574 -2.913 -11.137 1.00 79.62 89 PHE A O 1
ATOM 686 N N . TRP A 1 90 ? 19.927 -4.469 -12.048 1.00 79.12 90 TRP A N 1
ATOM 687 C CA . TRP A 1 90 ? 21.170 -3.726 -11.906 1.00 79.12 90 TRP A CA 1
ATOM 688 C C . TRP A 1 90 ? 21.621 -3.160 -13.237 1.00 79.12 90 TRP A C 1
ATOM 690 O O . TRP A 1 90 ? 21.725 -3.876 -14.240 1.00 79.12 90 TRP A O 1
ATOM 700 N N . PHE A 1 91 ? 21.958 -1.877 -13.201 1.00 85.38 91 PHE A N 1
ATOM 701 C CA . PHE A 1 91 ? 22.484 -1.143 -14.331 1.00 85.38 91 PHE A CA 1
ATOM 702 C C . PHE A 1 91 ? 23.819 -0.501 -13.962 1.00 85.38 91 PHE A C 1
ATOM 704 O O . PHE A 1 91 ? 23.960 0.070 -12.882 1.00 85.38 91 PHE A O 1
ATOM 711 N N . ALA A 1 92 ? 24.786 -0.584 -14.871 1.00 86.31 92 ALA A N 1
ATOM 712 C CA . ALA A 1 92 ? 26.026 0.175 -14.794 1.00 86.31 92 ALA A CA 1
ATOM 713 C C . ALA A 1 92 ? 25.796 1.577 -15.364 1.00 86.31 92 ALA A C 1
ATOM 715 O O . ALA A 1 92 ? 25.180 1.716 -16.427 1.00 86.31 92 ALA A O 1
ATOM 716 N N . ILE A 1 93 ? 26.307 2.589 -14.672 1.00 87.44 93 ILE A N 1
ATOM 717 C CA . ILE A 1 93 ? 26.276 3.990 -15.081 1.00 87.44 93 ILE A CA 1
ATOM 718 C C . ILE A 1 93 ? 27.683 4.391 -15.532 1.00 87.44 93 ILE A C 1
ATOM 720 O O . ILE A 1 93 ? 28.662 4.170 -14.825 1.00 87.44 93 ILE A O 1
ATOM 724 N N . ASP A 1 94 ? 27.771 5.001 -16.709 1.00 87.62 94 ASP A N 1
ATOM 725 C CA . ASP A 1 94 ? 28.988 5.607 -17.244 1.00 87.62 94 ASP A CA 1
ATOM 726 C C . ASP A 1 94 ? 28.701 7.076 -17.587 1.00 87.62 94 ASP A C 1
ATOM 728 O O . ASP A 1 94 ? 27.944 7.371 -18.516 1.00 87.62 94 ASP A O 1
ATOM 732 N N . GLY A 1 95 ? 29.249 7.993 -16.784 1.00 86.19 95 GLY A N 1
ATOM 733 C CA . GLY A 1 95 ? 29.001 9.436 -16.863 1.00 86.19 95 GLY A CA 1
ATOM 734 C C . GLY A 1 95 ? 28.355 10.033 -15.600 1.00 86.19 95 GLY A C 1
ATOM 735 O O . GLY A 1 95 ? 28.108 9.316 -14.631 1.00 86.19 95 GLY A O 1
ATOM 736 N N . PRO A 1 96 ? 28.104 11.357 -15.580 1.00 86.75 96 PRO A N 1
ATOM 737 C CA . PRO A 1 96 ? 27.494 12.045 -14.441 1.00 86.75 96 PRO A CA 1
ATOM 738 C C . PRO A 1 96 ? 26.038 11.606 -14.237 1.00 86.75 96 PRO A C 1
ATOM 740 O O . PRO A 1 96 ? 25.254 11.599 -15.180 1.00 86.75 96 PRO A O 1
ATOM 743 N N . PHE A 1 97 ? 25.639 11.261 -13.018 1.00 86.81 97 PHE A N 1
ATOM 744 C CA . PHE A 1 97 ? 24.277 10.798 -12.761 1.00 86.81 97 PHE A CA 1
ATOM 745 C C . PHE A 1 97 ? 23.751 11.332 -11.436 1.00 86.81 97 PHE A C 1
ATOM 747 O O . PHE A 1 97 ? 24.147 10.867 -10.369 1.00 86.81 97 PHE A O 1
ATOM 754 N N . GLU A 1 98 ? 22.825 12.283 -11.532 1.00 87.00 98 GLU A N 1
ATOM 755 C CA . GLU A 1 98 ? 22.067 12.786 -10.394 1.00 87.00 98 GLU A CA 1
ATOM 756 C C . GLU A 1 98 ? 20.718 12.072 -10.358 1.00 87.00 98 GLU A C 1
ATOM 758 O O . GLU A 1 98 ? 19.912 12.206 -11.281 1.00 87.00 98 GLU A O 1
ATOM 763 N N . PRO A 1 99 ? 20.455 11.250 -9.340 1.00 78.00 99 PRO A N 1
ATOM 764 C CA . PRO A 1 99 ? 19.289 10.389 -9.367 1.00 78.00 99 PRO A CA 1
ATOM 765 C C . PRO A 1 99 ? 17.974 11.144 -9.120 1.00 78.00 99 PRO A C 1
ATOM 767 O O . PRO A 1 99 ? 16.909 10.682 -9.525 1.00 78.00 99 PRO A O 1
ATOM 770 N N . GLU A 1 100 ? 18.044 12.312 -8.477 1.00 82.56 100 GLU A N 1
ATOM 771 C CA . GLU A 1 100 ? 16.887 13.171 -8.214 1.00 82.56 100 GLU A CA 1
ATOM 772 C C . GLU A 1 100 ? 16.312 13.824 -9.476 1.00 82.56 100 GLU A C 1
ATOM 774 O O . GLU A 1 100 ? 15.242 14.423 -9.401 1.00 82.56 100 GLU A O 1
ATOM 779 N N . ASP A 1 101 ? 16.961 13.653 -10.631 1.00 89.25 101 ASP A N 1
ATOM 780 C CA . ASP A 1 101 ? 16.513 14.186 -11.918 1.00 89.25 101 ASP A CA 1
ATOM 781 C C . ASP A 1 101 ? 15.640 13.204 -12.713 1.00 89.25 101 ASP A C 1
ATOM 783 O O . ASP A 1 101 ? 15.062 13.589 -13.734 1.00 89.25 101 ASP A O 1
ATOM 787 N N . TRP A 1 102 ? 15.519 11.942 -12.275 1.00 90.38 102 TRP A N 1
ATOM 788 C CA . TRP A 1 102 ? 14.948 10.868 -13.095 1.00 90.38 102 TRP A CA 1
ATOM 789 C C . TRP A 1 102 ? 13.816 10.092 -12.409 1.00 90.38 102 TRP A C 1
ATOM 791 O O . TRP A 1 102 ? 13.757 9.942 -11.186 1.00 90.38 102 TRP A O 1
ATOM 801 N N . ARG A 1 103 ? 12.911 9.550 -13.228 1.00 89.56 103 ARG A N 1
ATOM 802 C CA . ARG A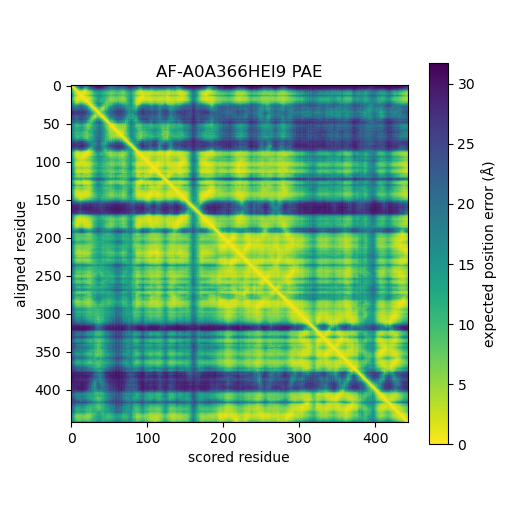 1 103 ? 11.937 8.517 -12.850 1.00 89.56 103 ARG A CA 1
ATOM 803 C C . ARG A 1 103 ? 12.019 7.338 -13.802 1.00 89.56 103 ARG A C 1
ATOM 805 O O . ARG A 1 103 ? 12.286 7.511 -14.990 1.00 89.56 103 ARG A O 1
ATOM 812 N N . PHE A 1 104 ? 11.745 6.151 -13.279 1.00 90.62 104 PHE A N 1
ATOM 813 C CA . PHE A 1 104 ? 11.883 4.889 -13.995 1.00 90.62 104 PHE A CA 1
ATOM 814 C C . PHE A 1 104 ? 10.534 4.187 -14.061 1.00 90.62 104 PHE A C 1
ATOM 816 O O . PHE A 1 104 ? 9.866 4.048 -13.040 1.00 90.62 104 PHE A O 1
ATOM 823 N N . PHE A 1 105 ? 10.147 3.729 -15.248 1.00 91.00 105 PHE A N 1
ATOM 824 C CA . PHE A 1 105 ? 8.859 3.087 -15.491 1.00 91.00 105 PHE A CA 1
ATOM 825 C C . PHE A 1 105 ? 9.045 1.781 -16.248 1.00 91.00 105 PHE A C 1
ATOM 827 O O . PHE A 1 105 ? 9.714 1.752 -17.283 1.00 91.00 105 PHE A O 1
ATOM 834 N N . TRP A 1 106 ? 8.408 0.719 -15.767 1.00 90.19 106 TRP A N 1
ATOM 835 C CA . TRP A 1 106 ? 8.203 -0.487 -16.561 1.00 90.19 106 TRP A CA 1
ATOM 836 C C . TRP A 1 106 ? 7.006 -0.292 -17.475 1.00 90.19 106 TRP A C 1
ATOM 838 O O . TRP A 1 106 ? 5.998 0.286 -17.063 1.00 90.19 106 TRP A O 1
ATOM 848 N N . VAL A 1 107 ? 7.126 -0.767 -18.710 1.00 89.81 107 VAL A N 1
ATOM 849 C CA . VAL A 1 107 ? 6.089 -0.637 -19.733 1.00 89.81 107 VAL A CA 1
ATOM 850 C C . VAL A 1 107 ? 5.707 -1.997 -20.262 1.00 89.81 107 VAL A C 1
ATOM 852 O O . VAL A 1 107 ? 6.573 -2.851 -20.456 1.00 89.81 107 VAL A O 1
ATOM 855 N N . ASP A 1 108 ? 4.415 -2.178 -20.504 1.00 84.31 108 ASP A N 1
ATOM 856 C CA . ASP A 1 108 ? 3.886 -3.418 -21.043 1.00 84.31 108 ASP A CA 1
ATOM 857 C C . ASP A 1 108 ? 3.716 -3.444 -22.559 1.00 84.31 108 ASP A C 1
ATOM 859 O O . ASP A 1 108 ? 3.870 -2.438 -23.255 1.00 84.31 108 ASP A O 1
ATOM 863 N N . ASP A 1 109 ? 3.356 -4.621 -23.072 1.00 81.50 109 ASP A N 1
ATOM 864 C CA . ASP A 1 109 ? 3.076 -4.825 -24.496 1.00 81.50 109 ASP A CA 1
ATOM 865 C C . ASP A 1 109 ? 1.885 -3.989 -25.000 1.00 81.50 109 ASP A C 1
ATOM 867 O O . ASP A 1 109 ? 1.756 -3.757 -26.203 1.00 81.50 109 ASP A O 1
ATOM 871 N N . GLN A 1 110 ? 1.016 -3.522 -24.098 1.00 80.06 110 GLN A N 1
ATOM 872 C CA . GLN A 1 110 ? -0.118 -2.653 -24.407 1.00 80.06 110 GLN A CA 1
ATOM 873 C C . GLN A 1 110 ? 0.240 -1.160 -24.310 1.00 80.06 110 GLN A C 1
ATOM 875 O O . GLN A 1 110 ? -0.542 -0.325 -24.763 1.00 80.06 110 GLN A O 1
ATOM 880 N N . GLY A 1 111 ? 1.423 -0.813 -23.795 1.00 85.25 111 GLY A N 1
ATOM 881 C CA . GLY A 1 111 ? 1.929 0.534 -23.562 1.00 85.25 111 GLY A CA 1
ATOM 882 C C . GLY A 1 111 ? 1.458 1.203 -22.263 1.00 85.25 111 GLY A C 1
ATOM 883 O O . GLY A 1 111 ? 1.447 2.435 -22.224 1.00 85.25 111 GLY A O 1
ATOM 884 N N . TYR A 1 112 ? 1.025 0.452 -21.249 1.00 86.25 112 TYR A N 1
ATOM 885 C CA . TYR A 1 112 ? 0.793 0.958 -19.895 1.00 86.25 112 TYR A CA 1
ATOM 886 C C . TYR A 1 112 ? 2.098 1.061 -19.124 1.00 86.25 112 TYR A C 1
ATOM 888 O O . TYR A 1 112 ? 2.947 0.177 -19.208 1.00 86.25 112 TYR A O 1
ATOM 896 N N . GLU A 1 113 ? 2.220 2.109 -18.317 1.00 88.25 113 GLU A N 1
ATOM 897 C CA . GLU A 1 113 ? 3.431 2.412 -17.561 1.00 88.25 113 GLU A CA 1
ATOM 898 C C . GLU A 1 113 ? 3.172 2.256 -16.059 1.00 88.25 113 GLU A C 1
ATOM 900 O O . GLU A 1 113 ? 2.171 2.748 -15.541 1.00 88.25 113 GLU A O 1
ATOM 905 N N . SER A 1 114 ? 4.078 1.589 -15.350 1.00 86.50 114 SER A N 1
ATOM 906 C CA . SER A 1 114 ? 4.083 1.513 -13.888 1.00 86.50 114 SER A CA 1
ATOM 907 C C . SER A 1 114 ? 5.424 2.007 -13.371 1.00 86.50 114 SER A C 1
ATOM 909 O O . SER A 1 114 ? 6.470 1.477 -13.750 1.00 86.50 114 SER A O 1
ATOM 911 N N . GLU A 1 115 ? 5.398 3.017 -12.503 1.00 85.88 115 GLU A N 1
ATOM 912 C CA . GLU A 1 115 ? 6.609 3.513 -11.867 1.00 85.88 115 GLU A CA 1
ATOM 913 C C . GLU A 1 115 ? 7.261 2.397 -11.046 1.00 85.88 115 GLU A C 1
ATOM 915 O O . GLU A 1 115 ? 6.610 1.584 -10.371 1.00 85.88 115 GLU A O 1
ATOM 920 N N . VAL A 1 116 ? 8.582 2.353 -11.141 1.00 80.88 116 VAL A N 1
ATOM 921 C CA . VAL A 1 116 ? 9.436 1.511 -10.320 1.00 80.88 116 VAL A CA 1
ATOM 922 C C . VAL A 1 116 ? 9.218 1.888 -8.859 1.00 80.88 116 VAL A C 1
ATOM 924 O O . VAL A 1 116 ? 9.274 3.057 -8.489 1.00 80.88 116 VAL A O 1
ATOM 927 N N . ARG A 1 117 ? 9.031 0.883 -8.004 1.00 67.12 117 ARG A N 1
ATOM 928 C CA . ARG A 1 117 ? 8.768 1.087 -6.574 1.00 67.12 117 ARG A CA 1
ATOM 929 C C . ARG A 1 117 ? 9.929 1.787 -5.876 1.00 67.12 117 ARG A C 1
ATOM 931 O O . ARG A 1 117 ? 9.727 2.650 -5.027 1.00 67.12 117 ARG A O 1
ATOM 938 N N . HIS A 1 118 ? 11.140 1.315 -6.140 1.00 68.94 118 HIS A N 1
ATOM 939 C CA . HIS A 1 118 ? 12.329 1.808 -5.471 1.00 68.94 118 HIS A CA 1
ATOM 940 C C . HIS A 1 118 ? 13.525 1.757 -6.404 1.00 68.94 118 HIS A C 1
ATOM 942 O O . HIS A 1 118 ? 13.668 0.842 -7.213 1.00 68.94 118 HIS A O 1
ATOM 948 N N . TRP A 1 119 ? 14.410 2.728 -6.257 1.00 73.81 119 TRP A N 1
ATOM 949 C CA . TRP A 1 119 ? 15.712 2.699 -6.885 1.00 73.81 119 TRP A CA 1
ATOM 950 C C . TRP A 1 119 ? 16.758 3.171 -5.881 1.00 73.81 119 TRP A C 1
ATOM 952 O O . TRP A 1 119 ? 16.451 3.909 -4.943 1.00 73.81 119 TRP A O 1
ATOM 962 N N . HIS A 1 120 ? 17.995 2.728 -6.065 1.00 71.38 120 HIS A N 1
ATOM 963 C CA . HIS A 1 120 ? 19.111 3.146 -5.228 1.00 71.38 120 HIS A CA 1
ATOM 964 C C . HIS A 1 120 ? 20.415 3.170 -6.016 1.00 71.38 120 HIS A C 1
ATOM 966 O O . HIS A 1 120 ? 20.583 2.445 -6.998 1.00 71.38 120 HIS A O 1
ATOM 972 N N . LEU A 1 121 ? 21.355 3.993 -5.553 1.00 73.12 121 LEU A N 1
ATOM 973 C CA . LEU A 1 121 ? 22.713 4.038 -6.078 1.00 73.12 121 LEU A CA 1
ATOM 974 C C . LEU A 1 121 ? 23.661 3.247 -5.179 1.00 73.12 121 LEU A C 1
ATOM 976 O O . LEU A 1 121 ? 23.606 3.357 -3.953 1.00 73.12 121 LEU A O 1
ATOM 980 N N . SER A 1 122 ? 24.542 2.453 -5.786 1.00 66.00 122 SER A N 1
ATOM 981 C CA . SER A 1 122 ? 25.598 1.727 -5.072 1.00 66.00 122 SER A CA 1
ATOM 982 C C . SER A 1 122 ? 26.972 2.159 -5.573 1.00 66.00 122 SER A C 1
ATOM 984 O O . SER A 1 122 ? 27.163 2.275 -6.784 1.00 66.00 122 SER A O 1
ATOM 986 N N . ASN A 1 123 ? 27.912 2.404 -4.644 1.00 62.62 123 ASN A N 1
ATOM 987 C CA . ASN A 1 123 ? 29.122 3.212 -4.890 1.00 62.62 123 ASN A CA 1
ATOM 988 C C . ASN A 1 123 ? 28.730 4.619 -5.420 1.00 62.62 123 ASN A C 1
ATOM 990 O O . ASN A 1 123 ? 27.584 4.807 -5.806 1.00 62.62 123 ASN A O 1
ATOM 994 N N . PRO A 1 124 ? 29.559 5.671 -5.344 1.00 60.31 124 PRO A N 1
ATOM 995 C CA . PRO A 1 124 ? 29.105 7.053 -5.584 1.00 60.31 124 PRO A CA 1
ATOM 996 C C . PRO A 1 124 ? 28.705 7.331 -7.056 1.00 60.31 124 PRO A C 1
ATOM 998 O O . PRO A 1 124 ? 29.431 7.999 -7.779 1.00 60.31 124 PRO A O 1
ATOM 1001 N N . GLY A 1 125 ? 27.548 6.817 -7.494 1.00 61.22 125 GLY A N 1
ATOM 1002 C CA . GLY A 1 125 ? 26.936 7.039 -8.806 1.00 61.22 125 GLY A CA 1
ATOM 1003 C C . GLY A 1 125 ? 27.213 5.985 -9.884 1.00 61.22 125 GLY A C 1
ATOM 1004 O O . GLY A 1 125 ? 26.702 6.134 -10.983 1.00 61.22 125 GLY A O 1
ATOM 1005 N N . GLU A 1 126 ? 27.980 4.924 -9.613 1.00 74.75 126 GLU A N 1
ATOM 1006 C CA . GLU A 1 126 ? 28.422 3.978 -10.663 1.00 74.75 126 GLU A CA 1
ATOM 1007 C C . GLU A 1 126 ? 27.388 2.898 -11.016 1.00 74.75 126 GLU A C 1
ATOM 1009 O O . GLU A 1 126 ? 27.444 2.295 -12.089 1.00 74.75 126 GLU A O 1
ATOM 1014 N N . TRP A 1 127 ? 26.441 2.627 -10.119 1.00 77.69 127 TRP A N 1
ATOM 1015 C CA . TRP A 1 127 ? 25.479 1.542 -10.280 1.00 77.69 127 TRP A CA 1
ATOM 1016 C C . TRP A 1 127 ? 24.098 1.951 -9.807 1.00 77.69 127 TRP A C 1
ATOM 1018 O O . TRP A 1 127 ? 23.951 2.452 -8.693 1.00 77.69 127 TRP A O 1
ATOM 1028 N N . LEU A 1 128 ? 23.096 1.639 -10.622 1.00 83.00 128 LEU A N 1
ATOM 1029 C CA . LEU A 1 128 ? 21.685 1.848 -10.333 1.00 83.00 128 LEU A CA 1
ATOM 1030 C C . LEU A 1 128 ? 20.998 0.502 -10.097 1.00 83.00 128 LEU A C 1
ATOM 1032 O O . LEU A 1 128 ? 21.003 -0.366 -10.971 1.00 83.00 128 LEU A O 1
ATOM 1036 N N . GLY A 1 129 ? 20.392 0.349 -8.925 1.00 78.31 129 GLY A N 1
ATOM 1037 C CA . GLY A 1 129 ? 19.423 -0.701 -8.634 1.00 78.31 129 GLY A CA 1
ATOM 1038 C C . GLY A 1 129 ? 18.007 -0.175 -8.855 1.00 78.31 129 GLY A C 1
ATOM 1039 O O . GLY A 1 129 ? 17.688 0.912 -8.384 1.00 78.31 129 GLY A O 1
ATOM 1040 N N . VAL A 1 130 ? 17.169 -0.934 -9.559 1.00 79.94 130 VAL A N 1
ATOM 1041 C CA . VAL A 1 130 ? 15.763 -0.617 -9.870 1.00 79.94 130 VAL A CA 1
ATOM 1042 C C . VAL A 1 130 ? 14.893 -1.793 -9.431 1.00 79.94 130 VAL A C 1
ATOM 1044 O O . VAL A 1 130 ? 15.179 -2.937 -9.792 1.00 79.94 130 VAL A O 1
ATOM 1047 N N . GLU A 1 131 ? 13.839 -1.537 -8.656 1.00 75.50 131 GLU A N 1
ATOM 1048 C CA . GLU A 1 131 ? 13.061 -2.574 -7.972 1.00 75.50 131 GLU A CA 1
ATOM 1049 C C . GLU A 1 131 ? 11.539 -2.463 -8.156 1.00 75.50 131 GLU A C 1
ATOM 1051 O O . GLU A 1 131 ? 10.952 -1.383 -8.080 1.00 75.50 131 GLU A O 1
ATOM 1056 N N . GLY A 1 132 ? 10.883 -3.625 -8.259 1.00 69.38 132 GLY A N 1
ATOM 1057 C CA . GLY A 1 132 ? 9.421 -3.779 -8.183 1.00 69.38 132 GLY A CA 1
ATOM 1058 C C . GLY A 1 132 ? 8.650 -3.504 -9.482 1.00 69.38 132 GLY A C 1
ATOM 1059 O O . GLY A 1 132 ? 9.195 -2.945 -10.426 1.00 69.38 132 GLY A O 1
ATOM 1060 N N . ASN A 1 133 ? 7.370 -3.908 -9.501 1.00 71.25 133 ASN A N 1
ATOM 1061 C CA . ASN A 1 133 ? 6.391 -3.699 -10.585 1.00 71.25 133 ASN A CA 1
ATOM 1062 C C . ASN A 1 133 ? 6.820 -4.188 -11.985 1.00 71.25 133 ASN A C 1
ATOM 1064 O O . ASN A 1 133 ? 6.573 -3.511 -12.979 1.00 71.25 133 ASN A O 1
ATOM 1068 N N . VAL A 1 134 ? 7.454 -5.361 -12.074 1.00 77.12 134 VAL A N 1
ATOM 1069 C CA . VAL A 1 134 ? 8.015 -5.867 -13.338 1.00 77.12 134 VAL A CA 1
ATOM 1070 C C . VAL A 1 134 ? 7.089 -6.899 -13.997 1.00 77.12 134 VAL A C 1
ATOM 1072 O O . VAL A 1 134 ? 6.697 -7.858 -13.325 1.00 77.12 134 VAL A O 1
ATOM 1075 N N . PRO A 1 135 ? 6.818 -6.784 -15.310 1.00 78.56 135 PRO A N 1
ATOM 1076 C CA . PRO A 1 135 ? 6.155 -7.832 -16.080 1.00 78.56 135 PRO A CA 1
ATOM 1077 C C . PRO A 1 135 ? 6.949 -9.128 -16.189 1.00 78.56 135 PRO A C 1
ATOM 1079 O O . PRO A 1 135 ? 8.128 -9.120 -16.539 1.00 78.56 135 PRO A O 1
ATOM 1082 N N . ARG A 1 136 ? 6.307 -10.276 -15.947 1.00 77.62 136 ARG A N 1
ATOM 1083 C CA . ARG A 1 136 ? 6.965 -11.594 -16.034 1.00 77.62 136 ARG A CA 1
ATOM 1084 C C . ARG A 1 136 ? 6.488 -12.437 -17.205 1.00 77.62 136 ARG A C 1
ATOM 1086 O O . ARG A 1 136 ? 7.159 -13.403 -17.545 1.00 77.62 136 ARG A O 1
ATOM 1093 N N . ILE A 1 137 ? 5.378 -12.099 -17.853 1.00 78.06 137 ILE A N 1
ATOM 1094 C CA . ILE A 1 137 ? 4.922 -12.854 -19.038 1.00 78.06 137 ILE A CA 1
ATOM 1095 C C . ILE A 1 137 ? 5.578 -12.374 -20.336 1.00 78.06 137 ILE A C 1
ATOM 1097 O O . ILE A 1 137 ? 5.668 -13.127 -21.309 1.00 78.06 137 ILE A O 1
ATOM 1101 N N . GLN A 1 138 ? 6.067 -11.134 -20.340 1.00 82.56 138 GLN A N 1
ATOM 1102 C CA . GLN A 1 138 ? 6.598 -10.479 -21.531 1.00 82.56 138 GLN A CA 1
ATOM 1103 C C . GLN A 1 138 ? 7.939 -11.059 -21.941 1.00 82.56 138 GLN A C 1
ATOM 1105 O O . GLN A 1 138 ? 8.783 -11.379 -21.101 1.00 82.56 138 GLN A O 1
ATOM 1110 N N . GLU A 1 139 ? 8.148 -11.155 -23.250 1.00 87.00 139 GLU A N 1
ATOM 1111 C CA . GLU A 1 139 ? 9.434 -11.564 -23.805 1.00 87.00 139 GLU A CA 1
ATOM 1112 C C . GLU A 1 139 ? 10.502 -10.486 -23.632 1.00 87.00 139 GLU A C 1
ATOM 1114 O O . GLU A 1 139 ? 11.639 -10.790 -23.273 1.00 87.00 139 GLU A O 1
ATOM 1119 N N . LEU A 1 140 ? 10.131 -9.227 -23.855 1.00 89.44 140 LEU A N 1
ATOM 1120 C CA . LEU A 1 140 ? 11.013 -8.086 -23.684 1.00 89.44 140 LEU A CA 1
ATOM 1121 C C . LEU A 1 140 ? 10.516 -7.244 -22.517 1.00 89.44 140 LEU A C 1
ATOM 1123 O O . LEU A 1 140 ? 9.350 -6.876 -22.480 1.00 89.44 140 LEU A O 1
ATOM 1127 N N . LEU A 1 141 ? 11.414 -6.893 -21.603 1.00 89.19 141 LEU A N 1
ATOM 1128 C CA . LEU A 1 141 ? 11.172 -5.804 -20.670 1.00 89.19 141 LEU A CA 1
ATOM 1129 C C . LEU A 1 141 ? 11.427 -4.478 -21.365 1.00 89.19 141 LEU A C 1
ATOM 1131 O O . LEU A 1 141 ? 12.420 -4.325 -22.083 1.00 89.19 141 LEU A O 1
ATOM 1135 N N . HIS A 1 142 ? 10.551 -3.514 -21.109 1.00 92.25 142 HIS A N 1
ATOM 1136 C CA . HIS A 1 142 ? 10.669 -2.145 -21.583 1.00 92.25 142 HIS A CA 1
ATOM 1137 C C . HIS A 1 142 ? 10.782 -1.214 -20.379 1.00 92.25 142 HIS A C 1
ATOM 1139 O O . HIS A 1 142 ? 9.852 -1.091 -19.588 1.00 92.25 142 HIS A O 1
ATOM 1145 N N . LEU A 1 143 ? 11.942 -0.575 -20.238 1.00 92.31 143 LEU A N 1
ATOM 1146 C CA . LEU A 1 143 ? 12.186 0.453 -19.234 1.00 92.31 143 LEU A CA 1
ATOM 1147 C C . LEU A 1 143 ? 12.149 1.826 -19.910 1.00 92.31 143 LEU A C 1
ATOM 1149 O O . LEU A 1 143 ? 12.926 2.077 -20.836 1.00 92.31 143 LEU A O 1
ATOM 1153 N N . LYS A 1 144 ? 11.282 2.716 -19.432 1.00 94.00 144 LYS A N 1
ATOM 1154 C CA . LYS A 1 144 ? 11.264 4.136 -19.795 1.00 94.00 144 LYS A CA 1
ATOM 1155 C C . LYS A 1 144 ? 11.859 4.977 -18.678 1.00 94.00 144 LYS A C 1
ATOM 1157 O O . LYS A 1 144 ? 11.617 4.722 -17.499 1.00 94.00 144 LYS A O 1
ATOM 1162 N N . VAL A 1 145 ? 12.605 6.003 -19.068 1.00 94.19 145 VAL A N 1
ATOM 1163 C CA . VAL A 1 145 ? 13.152 7.011 -18.164 1.00 94.19 145 VAL A CA 1
ATOM 1164 C C . VAL A 1 145 ? 12.527 8.354 -18.494 1.00 94.19 145 VAL A C 1
ATOM 1166 O O . VAL A 1 145 ? 12.569 8.810 -19.641 1.00 94.19 145 VAL A O 1
ATOM 1169 N N . ARG A 1 146 ? 11.954 8.987 -17.473 1.00 93.50 146 ARG A N 1
ATOM 1170 C CA . ARG A 1 146 ? 11.396 10.336 -17.550 1.00 93.50 146 ARG A CA 1
ATOM 1171 C C . ARG A 1 146 ? 12.272 11.309 -16.778 1.00 93.50 146 ARG A C 1
ATOM 1173 O O . ARG A 1 146 ? 12.828 10.939 -15.744 1.00 93.50 146 ARG A O 1
ATOM 1180 N N . SER A 1 147 ? 12.401 12.536 -17.278 1.00 92.19 147 SER A N 1
ATOM 1181 C CA . SER A 1 147 ? 12.988 13.617 -16.483 1.00 92.19 147 SER A CA 1
ATOM 1182 C C . SER A 1 147 ? 11.992 14.069 -15.423 1.00 92.19 147 SER A C 1
ATOM 1184 O O . SER A 1 147 ? 10.792 14.073 -15.670 1.00 92.19 147 SER A O 1
ATOM 1186 N N . ARG A 1 148 ? 12.488 14.504 -14.268 1.00 89.88 148 ARG A N 1
ATOM 1187 C CA . ARG A 1 148 ? 11.693 15.213 -13.261 1.00 89.88 148 ARG A CA 1
ATOM 1188 C C . ARG A 1 148 ? 11.531 16.701 -13.579 1.00 89.88 148 ARG A C 1
ATOM 1190 O O . ARG A 1 148 ? 10.776 17.410 -12.915 1.00 89.88 148 ARG A O 1
ATOM 1197 N N . THR A 1 149 ? 12.209 17.190 -14.617 1.00 87.50 149 THR A N 1
ATOM 1198 C CA . THR A 1 149 ? 12.089 18.576 -15.075 1.00 87.50 149 THR A CA 1
ATOM 1199 C C . THR A 1 149 ? 10.659 18.879 -15.512 1.00 87.50 149 THR A C 1
ATOM 1201 O O . THR A 1 149 ? 10.092 18.185 -16.353 1.00 87.50 149 THR A O 1
ATOM 1204 N N . GLY A 1 150 ? 10.087 19.953 -14.964 1.00 81.31 150 GLY A N 1
ATOM 1205 C CA . GLY A 1 150 ? 8.729 20.388 -15.296 1.00 81.31 150 GLY A CA 1
ATOM 1206 C C . GLY A 1 150 ? 7.622 19.579 -14.617 1.00 81.31 150 GLY A C 1
ATOM 1207 O O . GLY A 1 150 ? 6.450 19.844 -14.893 1.00 81.31 150 GLY A O 1
ATOM 1208 N N . GLU A 1 151 ? 7.970 18.644 -13.723 1.00 85.31 151 GLU A N 1
ATOM 1209 C CA . GLU A 1 151 ? 6.979 17.937 -12.917 1.00 85.31 151 GLU A CA 1
ATOM 1210 C C . GLU A 1 151 ? 6.178 18.910 -12.052 1.00 85.31 151 GLU A C 1
ATOM 1212 O O . GLU A 1 151 ? 6.709 19.875 -11.494 1.00 85.31 151 GLU A O 1
ATOM 1217 N N . LYS A 1 152 ? 4.881 18.636 -11.925 1.00 73.25 152 LYS A N 1
ATOM 1218 C CA . LYS A 1 152 ? 4.002 19.335 -10.988 1.00 73.25 152 LYS A CA 1
ATOM 1219 C C . LYS A 1 152 ? 3.363 18.321 -10.068 1.00 73.25 152 LYS A C 1
ATOM 1221 O O . LYS A 1 152 ? 2.934 17.256 -10.519 1.00 73.25 152 LYS A O 1
ATOM 1226 N N . ASP A 1 153 ? 3.357 18.621 -8.773 1.00 63.53 153 ASP A N 1
ATOM 1227 C CA . ASP A 1 153 ? 2.562 17.839 -7.831 1.00 63.53 153 ASP A CA 1
ATOM 1228 C C . ASP A 1 153 ? 1.100 18.018 -8.235 1.00 63.53 153 ASP A C 1
ATOM 1230 O O . ASP A 1 153 ? 0.664 19.140 -8.507 1.00 63.53 153 ASP A O 1
ATOM 1234 N N . GLY A 1 154 ? 0.364 16.911 -8.320 1.00 56.81 154 GLY A N 1
ATOM 1235 C CA . GLY A 1 154 ? -1.087 17.002 -8.344 1.00 56.81 154 GLY A CA 1
ATOM 1236 C C . GLY A 1 154 ? -1.524 17.686 -7.053 1.00 56.81 154 GLY A C 1
ATOM 1237 O O . GLY A 1 154 ? -1.012 17.369 -5.977 1.00 56.81 154 GLY A O 1
ATOM 1238 N N . ASP A 1 155 ? -2.425 18.660 -7.149 1.00 50.56 155 ASP A N 1
ATOM 1239 C CA . ASP A 1 155 ? -2.956 19.306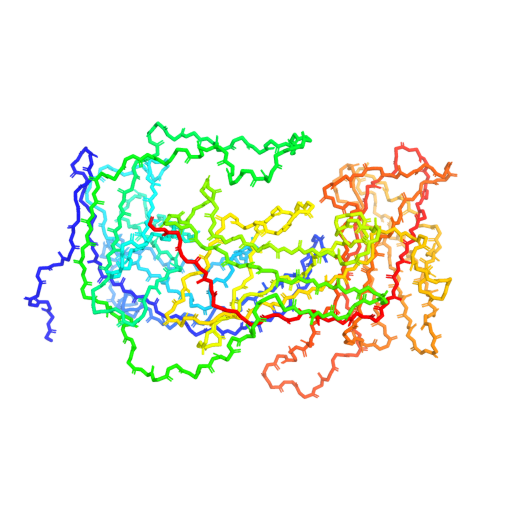 -5.954 1.00 50.56 155 ASP A CA 1
ATOM 1240 C C . ASP A 1 155 ? -3.752 18.248 -5.173 1.00 50.56 155 ASP A C 1
ATOM 1242 O O . ASP A 1 155 ? -4.721 17.684 -5.694 1.00 50.56 155 ASP A O 1
ATOM 1246 N N . TYR A 1 156 ? -3.347 17.953 -3.933 1.00 49.78 156 TYR A N 1
ATOM 1247 C CA . TYR A 1 156 ? -4.082 17.079 -3.008 1.00 49.78 156 TYR A CA 1
ATOM 1248 C C . TYR A 1 156 ? -5.320 17.830 -2.481 1.00 49.78 156 TYR A C 1
ATOM 1250 O O . TYR A 1 156 ? -5.486 18.053 -1.282 1.00 49.78 156 TYR A O 1
ATOM 1258 N N . GLY A 1 157 ? -6.151 18.330 -3.395 1.00 39.03 157 GLY A N 1
ATOM 1259 C CA . GLY A 1 157 ? -7.279 19.190 -3.090 1.00 39.03 157 GLY A CA 1
ATOM 1260 C C . GLY A 1 157 ? -8.393 18.419 -2.391 1.00 39.03 157 GLY A C 1
ATOM 1261 O O . GLY A 1 157 ? -8.870 17.395 -2.877 1.00 39.03 157 GLY A O 1
ATOM 1262 N N . THR A 1 158 ? -8.853 18.954 -1.263 1.00 36.81 158 THR A N 1
ATOM 1263 C CA . THR A 1 158 ? -10.132 18.606 -0.642 1.00 36.81 158 THR A CA 1
ATOM 1264 C C . THR A 1 158 ? -11.250 18.644 -1.697 1.00 36.81 158 THR A C 1
ATOM 1266 O O . THR A 1 158 ? -11.330 19.611 -2.462 1.00 36.81 158 THR A O 1
ATOM 1269 N N . PRO A 1 159 ? -12.136 17.632 -1.760 1.00 37.94 159 PRO A N 1
ATOM 1270 C CA . PRO A 1 159 ? -13.156 17.561 -2.797 1.00 37.94 159 PRO A CA 1
ATOM 1271 C C . PRO A 1 159 ? -14.084 18.780 -2.720 1.00 37.94 159 PRO A C 1
ATOM 1273 O O . PRO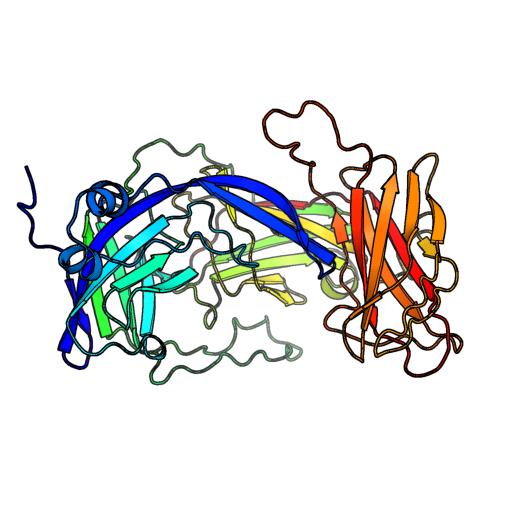 A 1 159 ? -14.677 19.078 -1.682 1.00 37.94 159 PRO A O 1
ATOM 1276 N N . SER A 1 160 ? -14.217 19.497 -3.836 1.00 32.72 160 SER A N 1
ATOM 1277 C CA . SER A 1 160 ? -15.228 20.544 -3.985 1.00 32.72 160 SER A CA 1
ATOM 1278 C C . SER A 1 160 ? -16.595 19.886 -4.189 1.00 32.72 160 SER A C 1
ATOM 1280 O O . SER A 1 160 ? -16.734 18.977 -5.006 1.00 32.72 160 SER A O 1
ATOM 1282 N N . ARG A 1 161 ? -17.616 20.336 -3.447 1.00 31.55 161 ARG A N 1
ATOM 1283 C CA . ARG A 1 161 ? -18.998 19.838 -3.562 1.00 31.55 161 ARG A CA 1
ATOM 1284 C C . ARG A 1 161 ? -19.500 19.930 -5.009 1.00 31.55 161 ARG A C 1
ATOM 1286 O O . ARG A 1 161 ? -19.597 21.028 -5.549 1.00 31.55 161 ARG A O 1
ATOM 1293 N N . GLY A 1 162 ? -19.910 18.796 -5.577 1.00 31.77 162 GLY A N 1
ATOM 1294 C CA . GLY A 1 162 ? -20.734 18.742 -6.792 1.00 31.77 162 GLY A CA 1
ATOM 1295 C C . GLY A 1 162 ? -20.062 18.216 -8.063 1.00 31.77 162 GLY A C 1
ATOM 1296 O O . GLY A 1 162 ? -20.744 18.083 -9.073 1.00 31.77 162 GLY A O 1
ATOM 1297 N N . SER A 1 163 ? -18.775 17.868 -8.033 1.00 32.00 163 SER A N 1
ATOM 1298 C CA . SER A 1 163 ? -18.133 17.079 -9.091 1.00 32.00 163 SER A CA 1
ATOM 1299 C C . SER A 1 163 ? -18.016 15.618 -8.650 1.00 32.00 163 SER A C 1
ATOM 1301 O O . SER A 1 163 ? -17.635 15.368 -7.506 1.00 32.00 163 SER A O 1
ATOM 1303 N N . LEU A 1 164 ? -18.258 14.656 -9.556 1.00 36.25 164 LEU A N 1
ATOM 1304 C CA . LEU A 1 164 ? -17.564 13.357 -9.476 1.00 36.25 164 LEU A CA 1
ATOM 1305 C C . LEU A 1 164 ? -16.094 13.675 -9.170 1.00 36.25 164 LEU A C 1
ATOM 1307 O O . LEU A 1 164 ? -15.592 14.619 -9.790 1.00 36.25 164 LEU A O 1
ATOM 1311 N N . PRO A 1 165 ? -15.417 13.013 -8.218 1.00 37.22 165 PRO A N 1
ATOM 1312 C CA . PRO A 1 165 ? -14.033 13.346 -7.950 1.00 37.22 165 PRO A CA 1
ATOM 1313 C C . PRO A 1 165 ? -13.279 13.127 -9.247 1.00 37.22 165 PRO A C 1
ATOM 1315 O O . PRO A 1 165 ? -13.135 12.004 -9.727 1.00 37.22 165 PRO A O 1
ATOM 1318 N N . GLY A 1 166 ? -12.874 14.242 -9.851 1.00 37.06 166 GLY A N 1
ATOM 1319 C CA . GLY A 1 166 ? -11.879 14.210 -10.888 1.00 37.06 166 GLY A CA 1
ATOM 1320 C C . GLY A 1 166 ? -10.693 13.512 -10.259 1.00 37.06 166 GLY A C 1
ATOM 1321 O O . GLY A 1 166 ? -10.197 13.960 -9.223 1.00 37.06 166 GLY A O 1
ATOM 1322 N N . ILE A 1 167 ? -10.282 12.405 -10.873 1.00 43.59 167 ILE A N 1
ATOM 1323 C CA . ILE A 1 167 ? -8.887 11.969 -10.892 1.00 43.59 167 ILE A CA 1
ATOM 1324 C C . ILE A 1 167 ? -8.053 13.247 -10.825 1.00 43.59 167 ILE A C 1
ATOM 1326 O O . ILE A 1 167 ? -8.324 14.165 -11.608 1.00 43.59 167 ILE A O 1
ATOM 1330 N N . ALA A 1 168 ? -7.200 13.362 -9.803 1.00 43.19 168 ALA A N 1
ATOM 1331 C CA . ALA A 1 168 ? -6.523 14.605 -9.455 1.00 43.19 168 ALA A CA 1
ATOM 1332 C C . ALA A 1 168 ? -6.131 15.372 -10.717 1.00 43.19 168 ALA A C 1
ATOM 1334 O O . ALA A 1 168 ? -5.521 14.796 -11.619 1.00 43.19 168 ALA A O 1
ATOM 1335 N N . LYS A 1 169 ? -6.524 16.647 -10.809 1.00 46.09 169 LYS A N 1
ATOM 1336 C CA . LYS A 1 169 ? -6.099 17.471 -11.937 1.00 46.09 169 LYS A CA 1
ATOM 1337 C C . LYS A 1 169 ? -4.574 17.449 -12.000 1.00 46.09 169 LYS A C 1
ATOM 1339 O O . LYS A 1 169 ? -3.904 17.996 -11.129 1.00 46.09 169 LYS A O 1
ATOM 1344 N N . ASP A 1 170 ? -4.090 16.825 -13.065 1.00 54.62 170 ASP A N 1
ATOM 1345 C CA . ASP A 1 170 ? -2.860 17.148 -13.765 1.00 54.62 170 ASP A CA 1
ATOM 1346 C C . ASP A 1 170 ? -1.584 17.082 -12.916 1.00 54.62 170 ASP A C 1
ATOM 1348 O O . ASP A 1 170 ? -0.767 18.004 -12.938 1.00 54.62 170 ASP A O 1
ATOM 1352 N N . GLY A 1 171 ? -1.361 15.971 -12.207 1.00 60.56 171 GLY A N 1
ATOM 1353 C CA . GLY A 1 171 ? 0.011 15.579 -11.890 1.00 60.56 171 GLY A CA 1
ATOM 1354 C C . GLY A 1 171 ? 0.784 15.452 -13.204 1.00 60.56 171 GLY A C 1
ATOM 1355 O O . GLY A 1 171 ? 0.596 14.496 -13.954 1.00 60.56 171 GLY A O 1
ATOM 1356 N N . ILE A 1 172 ? 1.601 16.452 -13.534 1.00 74.00 172 ILE A N 1
ATOM 1357 C CA . ILE A 1 172 ? 2.382 16.447 -14.771 1.00 74.00 172 ILE A CA 1
ATOM 1358 C C . ILE A 1 172 ? 3.648 15.656 -14.486 1.00 74.00 172 ILE A C 1
ATOM 1360 O O . ILE A 1 172 ? 4.469 16.072 -13.669 1.00 74.00 172 ILE A O 1
ATOM 1364 N N . LEU A 1 173 ? 3.797 14.517 -15.156 1.00 84.19 173 LEU A N 1
ATOM 1365 C CA . LEU A 1 173 ? 5.077 13.829 -15.262 1.00 84.19 173 LEU A CA 1
ATOM 1366 C C . LEU A 1 173 ? 5.944 14.539 -16.294 1.00 84.19 173 LEU A C 1
ATOM 1368 O O . LEU A 1 173 ? 5.435 15.024 -17.308 1.00 84.19 173 LEU A O 1
ATOM 1372 N N . GLY A 1 174 ? 7.253 14.567 -16.065 1.00 86.94 174 GLY A N 1
ATOM 1373 C CA . GLY A 1 174 ? 8.154 15.077 -17.082 1.00 86.94 174 GLY A CA 1
ATOM 1374 C C . GLY A 1 174 ? 8.220 14.160 -18.306 1.00 86.94 174 GLY A C 1
ATOM 1375 O O . GLY A 1 174 ? 7.660 13.051 -18.367 1.00 86.94 174 GLY A O 1
ATOM 1376 N N . GLU A 1 175 ? 8.883 14.672 -19.336 1.00 91.75 175 GLU A N 1
ATOM 1377 C CA . GLU A 1 175 ? 8.966 14.010 -20.631 1.00 91.75 175 GLU A CA 1
ATOM 1378 C C . GLU A 1 175 ? 9.768 12.707 -20.567 1.00 91.75 175 GLU A C 1
ATOM 1380 O O . GLU A 1 175 ? 10.663 12.537 -19.734 1.00 91.75 175 GLU A O 1
ATOM 1385 N N . VAL A 1 176 ? 9.452 11.783 -21.476 1.00 93.81 176 VAL A N 1
ATOM 1386 C CA . VAL A 1 176 ? 10.282 10.596 -21.692 1.00 93.81 176 VAL A CA 1
ATOM 1387 C C . VAL A 1 176 ? 11.550 11.036 -22.409 1.00 93.81 176 VAL A C 1
ATOM 1389 O O . VAL A 1 176 ? 11.487 11.548 -23.523 1.00 93.81 176 VAL A O 1
ATOM 1392 N N . VAL A 1 177 ? 12.696 10.816 -21.773 1.00 94.69 177 VAL A N 1
ATOM 1393 C CA . VAL A 1 177 ? 14.001 11.241 -22.297 1.00 94.69 177 VAL A CA 1
ATOM 1394 C C . VAL A 1 177 ? 14.817 10.085 -22.858 1.00 94.69 177 VAL A C 1
ATOM 1396 O O . VAL A 1 177 ? 15.697 10.294 -23.689 1.00 94.69 177 VAL A O 1
ATOM 1399 N N . ALA A 1 178 ? 14.546 8.861 -22.404 1.00 94.38 178 ALA A N 1
ATOM 1400 C CA . ALA A 1 178 ? 15.239 7.671 -22.862 1.00 94.38 178 ALA A CA 1
ATOM 1401 C C . ALA A 1 178 ? 14.403 6.417 -22.613 1.00 94.38 178 ALA A C 1
ATOM 1403 O O . ALA A 1 178 ? 13.610 6.350 -21.675 1.00 94.38 178 ALA A O 1
ATOM 1404 N N . GLU A 1 179 ? 14.626 5.391 -23.428 1.00 94.94 179 GLU A N 1
ATOM 1405 C CA . GLU A 1 179 ? 13.971 4.097 -23.282 1.00 94.94 179 GLU A CA 1
ATOM 1406 C C . GLU A 1 179 ? 14.954 2.971 -23.615 1.00 94.94 179 GLU A C 1
ATOM 1408 O O . GLU A 1 179 ? 15.852 3.139 -24.443 1.00 94.94 179 GLU A O 1
ATOM 1413 N N . MET A 1 180 ? 14.774 1.803 -23.003 1.00 93.50 180 MET A N 1
ATOM 1414 C CA . MET A 1 180 ? 15.471 0.582 -23.396 1.00 93.50 180 MET A CA 1
ATOM 1415 C C . MET A 1 180 ? 14.526 -0.613 -23.424 1.00 93.50 180 MET A C 1
ATOM 1417 O O . MET A 1 180 ? 13.618 -0.725 -22.601 1.00 93.50 180 MET A O 1
ATOM 1421 N N . LYS A 1 181 ? 14.782 -1.534 -24.355 1.00 92.25 181 LYS A N 1
ATOM 1422 C CA . LYS A 1 181 ? 14.136 -2.847 -24.404 1.00 92.25 181 LYS A CA 1
ATOM 1423 C C . LYS A 1 181 ? 15.185 -3.942 -24.333 1.00 92.25 181 LYS A C 1
ATOM 1425 O O . LYS A 1 181 ? 16.211 -3.855 -25.008 1.00 92.25 181 LYS A O 1
ATOM 1430 N N . PHE A 1 182 ? 14.934 -4.967 -23.530 1.00 89.38 182 PHE A N 1
ATOM 1431 C CA . PHE A 1 182 ? 15.852 -6.090 -23.369 1.00 89.38 182 PHE A CA 1
ATOM 1432 C C . PHE A 1 182 ? 15.118 -7.379 -23.035 1.00 89.38 182 PHE A C 1
ATOM 1434 O O . PHE A 1 182 ? 13.994 -7.350 -22.551 1.00 89.38 182 PHE A O 1
ATOM 1441 N N . GLN A 1 183 ? 15.752 -8.514 -23.325 1.00 88.31 183 GLN A N 1
ATOM 1442 C CA . GLN A 1 183 ? 15.199 -9.836 -23.027 1.00 88.31 183 GLN A CA 1
ATOM 1443 C C . GLN A 1 183 ? 14.846 -9.946 -21.547 1.00 88.31 183 GLN A C 1
ATOM 1445 O O . GLN A 1 183 ? 15.697 -9.653 -20.708 1.00 88.31 183 GLN A O 1
ATOM 1450 N N . ASN A 1 184 ? 13.615 -10.362 -21.246 1.00 85.44 184 ASN A N 1
ATOM 1451 C CA . ASN A 1 184 ? 13.116 -10.476 -19.886 1.00 85.44 184 ASN A CA 1
ATOM 1452 C C . ASN A 1 184 ? 13.783 -11.664 -19.176 1.00 85.44 184 ASN A C 1
ATOM 1454 O O . ASN A 1 184 ? 13.429 -12.819 -19.432 1.00 85.44 184 ASN A O 1
ATOM 1458 N N . PRO A 1 185 ? 14.726 -11.416 -18.254 1.00 78.69 185 PRO A N 1
ATOM 1459 C CA . PRO A 1 185 ? 15.441 -12.488 -17.573 1.00 78.69 185 PRO A CA 1
ATOM 1460 C C . PRO A 1 185 ? 14.564 -13.203 -16.534 1.00 78.69 185 PRO A C 1
ATOM 1462 O O . PRO A 1 185 ? 14.946 -14.257 -16.034 1.00 78.69 185 PRO A O 1
ATOM 1465 N N . LEU A 1 186 ? 13.402 -12.632 -16.199 1.00 77.19 186 LEU A N 1
ATOM 1466 C CA . LEU A 1 186 ? 12.442 -13.160 -15.232 1.00 77.19 186 LEU A CA 1
ATOM 1467 C C . LEU A 1 186 ? 11.211 -13.754 -15.908 1.00 77.19 186 LEU A C 1
ATOM 1469 O O . LEU A 1 186 ? 10.217 -14.014 -15.226 1.00 77.19 186 LEU A O 1
ATOM 1473 N N . ARG A 1 187 ? 11.266 -13.958 -17.232 1.00 82.25 187 ARG A N 1
ATOM 1474 C CA . ARG A 1 187 ? 10.138 -14.476 -17.993 1.00 82.25 187 ARG A CA 1
ATOM 1475 C C . ARG A 1 187 ? 9.685 -15.818 -17.424 1.00 82.25 187 ARG A C 1
ATOM 1477 O O . ARG A 1 187 ? 10.472 -16.761 -17.344 1.00 82.25 187 ARG A O 1
ATOM 1484 N N . ARG A 1 188 ? 8.403 -15.920 -17.085 1.00 75.56 188 ARG A N 1
ATOM 1485 C CA . ARG A 1 188 ? 7.741 -17.171 -16.706 1.00 75.56 188 ARG A CA 1
ATOM 1486 C C . ARG A 1 188 ? 6.620 -17.459 -17.697 1.00 75.56 188 ARG A C 1
ATOM 1488 O O . ARG A 1 188 ? 5.945 -16.549 -18.165 1.00 75.56 188 ARG A O 1
ATOM 1495 N N . THR A 1 189 ? 6.461 -18.733 -18.043 1.00 69.81 189 THR A N 1
ATOM 1496 C CA . THR A 1 189 ? 5.392 -19.215 -18.944 1.00 69.81 189 THR A CA 1
ATOM 1497 C C . THR A 1 189 ? 4.386 -20.103 -18.218 1.00 69.81 189 THR A C 1
ATOM 1499 O O . THR A 1 189 ? 3.486 -20.657 -18.845 1.00 69.81 189 THR A O 1
ATOM 1502 N N . ASP A 1 190 ? 4.539 -20.232 -16.899 1.00 68.75 190 ASP A N 1
ATOM 1503 C CA . ASP A 1 190 ? 3.660 -21.037 -16.067 1.00 68.75 190 ASP A CA 1
ATOM 1504 C C . ASP A 1 190 ? 2.229 -20.493 -16.133 1.00 68.75 190 ASP A C 1
ATOM 1506 O O . ASP A 1 190 ? 2.000 -19.280 -16.114 1.00 68.75 190 ASP A O 1
ATOM 1510 N N . LEU A 1 191 ? 1.259 -21.405 -16.218 1.00 60.22 191 LEU A N 1
ATOM 1511 C CA . LEU A 1 191 ? -0.157 -21.059 -16.200 1.00 60.22 191 LEU A CA 1
ATOM 1512 C C . LEU A 1 191 ? -0.511 -20.446 -14.843 1.00 60.22 191 LEU A C 1
ATOM 1514 O O . LEU A 1 191 ? -0.435 -21.104 -13.806 1.00 60.22 191 LEU A O 1
ATOM 1518 N N . VAL A 1 192 ? -0.918 -19.182 -14.870 1.00 61.59 192 VAL A N 1
ATOM 1519 C CA . VAL A 1 192 ? -1.457 -18.470 -13.713 1.00 61.59 192 VAL A CA 1
ATOM 1520 C C . VAL A 1 192 ? -2.804 -19.087 -13.347 1.00 61.59 192 VAL A C 1
ATOM 1522 O O . VAL A 1 192 ? -3.678 -19.173 -14.209 1.00 61.59 192 VAL A O 1
ATOM 1525 N N . ASN A 1 193 ? -3.000 -19.506 -12.093 1.00 61.62 193 ASN A N 1
ATOM 1526 C CA . ASN A 1 193 ? -4.315 -19.959 -11.636 1.00 61.62 193 ASN A CA 1
ATOM 1527 C C . ASN A 1 193 ? -5.286 -18.768 -11.678 1.00 61.62 193 ASN A C 1
ATOM 1529 O O . ASN A 1 193 ? -5.111 -17.815 -10.922 1.00 61.62 193 ASN A O 1
ATOM 1533 N N . PRO A 1 194 ? -6.307 -18.761 -12.548 1.00 64.69 194 PRO A N 1
ATOM 1534 C CA . PRO A 1 194 ? -7.111 -17.566 -12.715 1.00 64.69 194 PRO A CA 1
ATOM 1535 C C . PRO A 1 194 ? -8.031 -17.379 -11.506 1.00 64.69 194 PRO A C 1
ATOM 1537 O O . PRO A 1 194 ? -8.906 -18.203 -11.233 1.00 64.69 194 PRO A O 1
ATOM 1540 N N . LEU A 1 195 ? -7.874 -16.253 -10.810 1.00 78.69 195 LEU A N 1
ATOM 1541 C CA . LEU A 1 195 ? -8.940 -15.712 -9.974 1.00 78.69 195 LEU A CA 1
ATOM 1542 C C . LEU A 1 195 ? -10.179 -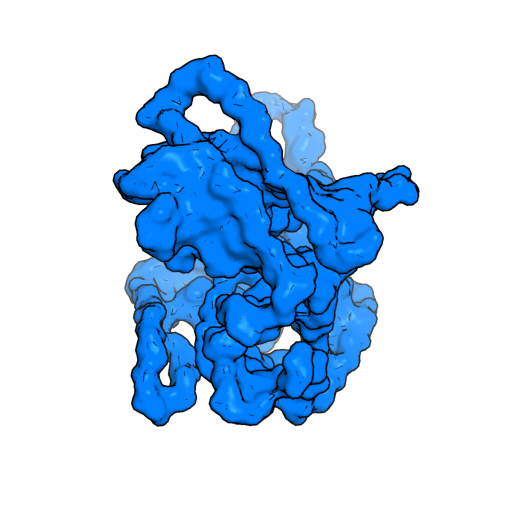15.469 -10.851 1.00 78.69 195 LEU A C 1
ATOM 1544 O O . LEU A 1 195 ? -10.072 -15.027 -11.997 1.00 78.69 195 LEU A O 1
ATOM 1548 N N . THR A 1 196 ? -11.367 -15.755 -10.318 1.00 87.94 196 THR A N 1
ATOM 1549 C CA . THR A 1 196 ? -12.632 -15.481 -11.013 1.00 87.94 196 THR A CA 1
ATOM 1550 C C . THR A 1 196 ? -13.168 -14.130 -10.565 1.00 87.94 196 THR A C 1
ATOM 1552 O O . THR A 1 196 ? -13.463 -13.942 -9.387 1.00 87.94 196 THR A O 1
ATOM 1555 N N . ALA A 1 197 ? -13.293 -13.189 -11.502 1.00 90.75 197 ALA A N 1
ATOM 1556 C CA . ALA A 1 197 ? -13.857 -11.876 -11.218 1.00 90.75 197 ALA A CA 1
ATOM 1557 C C . ALA A 1 197 ? -15.339 -11.990 -10.829 1.00 90.75 197 ALA A C 1
ATOM 1559 O O . ALA A 1 197 ? -16.115 -12.697 -11.475 1.00 90.75 197 ALA A O 1
ATOM 1560 N N . GLN A 1 198 ? -15.727 -11.265 -9.787 1.00 93.88 198 GLN A N 1
ATOM 1561 C C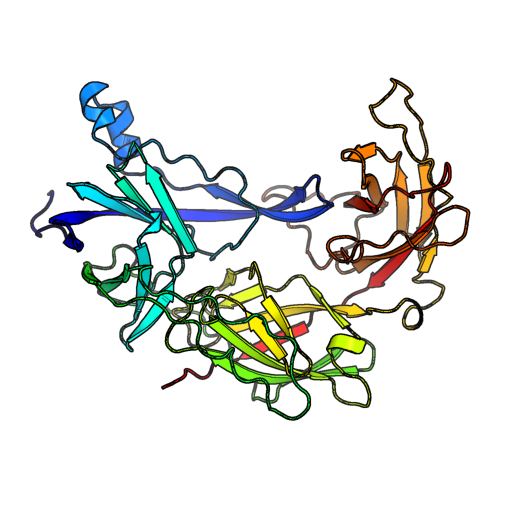A . GLN A 1 198 ? -17.116 -11.035 -9.428 1.00 93.88 198 GLN A CA 1
ATOM 1562 C C . GLN A 1 198 ? -17.764 -10.104 -10.464 1.00 93.88 198 GLN A C 1
ATOM 1564 O O . GLN A 1 198 ? -17.094 -9.211 -10.992 1.00 93.88 198 GLN A O 1
ATOM 1569 N N . PRO A 1 199 ? -19.065 -10.277 -10.753 1.00 93.19 199 PRO A N 1
ATOM 1570 C CA . PRO A 1 199 ? -19.804 -9.283 -11.516 1.00 93.19 199 PRO A CA 1
ATOM 1571 C C . PRO A 1 199 ? -19.875 -7.979 -10.712 1.00 93.19 199 PRO A C 1
ATOM 1573 O O . PRO A 1 199 ? -20.209 -7.999 -9.527 1.00 93.19 199 PRO A O 1
ATOM 1576 N N . LEU A 1 200 ? -19.558 -6.857 -11.360 1.00 92.62 200 LEU A N 1
ATOM 1577 C CA . LEU A 1 200 ? -19.700 -5.528 -10.769 1.00 92.62 200 LEU A CA 1
ATOM 1578 C C . LEU A 1 200 ? -21.085 -4.941 -11.117 1.00 92.62 200 LEU A C 1
ATOM 1580 O O . LEU A 1 200 ? -21.548 -5.137 -12.244 1.00 92.62 200 LEU A O 1
ATOM 1584 N N . PRO A 1 201 ? -21.761 -4.237 -10.187 1.00 94.44 201 PRO A N 1
ATOM 1585 C CA . PRO A 1 201 ? -21.322 -3.943 -8.822 1.00 94.44 201 PRO A CA 1
ATOM 1586 C C . PRO A 1 201 ? -21.348 -5.180 -7.904 1.00 94.44 201 PRO A C 1
ATOM 1588 O O . PRO A 1 201 ? -22.339 -5.909 -7.855 1.00 94.44 201 PRO A O 1
ATOM 1591 N N . ALA A 1 202 ? -20.268 -5.390 -7.149 1.00 94.81 202 ALA A N 1
ATOM 1592 C CA . ALA A 1 202 ? -20.137 -6.466 -6.168 1.00 94.81 202 ALA A CA 1
ATOM 1593 C C . ALA A 1 202 ? -20.429 -5.937 -4.762 1.00 94.81 202 ALA A C 1
ATOM 1595 O O . ALA A 1 202 ? -20.069 -4.805 -4.440 1.00 94.81 202 ALA A O 1
ATOM 1596 N N . LYS A 1 203 ? -21.059 -6.755 -3.912 1.00 94.94 203 LYS A N 1
ATOM 1597 C CA . LYS A 1 203 ? -21.551 -6.324 -2.599 1.00 94.94 203 LYS A CA 1
ATOM 1598 C C . LYS A 1 203 ? -21.125 -7.256 -1.472 1.00 94.94 203 LYS A C 1
ATOM 1600 O O . LYS A 1 203 ? -21.133 -8.474 -1.645 1.00 94.94 203 LYS A O 1
ATOM 1605 N N . VAL A 1 204 ? -20.787 -6.682 -0.319 1.00 93.12 204 VAL A N 1
ATOM 1606 C CA . VAL A 1 204 ? -20.414 -7.413 0.899 1.00 93.12 204 VAL A CA 1
ATOM 1607 C C . VAL A 1 204 ? -21.043 -6.740 2.116 1.00 93.12 204 VAL A C 1
ATOM 1609 O O . VAL A 1 204 ? -20.878 -5.539 2.325 1.00 93.12 204 VAL A O 1
ATOM 1612 N N . SER A 1 205 ? -21.744 -7.515 2.944 1.00 90.81 205 SER A N 1
ATOM 1613 C CA . SER A 1 205 ? -22.318 -7.013 4.194 1.00 90.81 205 SER A CA 1
ATOM 1614 C C . SER A 1 205 ? -21.253 -6.883 5.287 1.00 90.81 205 SER A C 1
ATOM 1616 O O . SER A 1 205 ? -20.488 -7.818 5.529 1.00 90.81 205 SER A O 1
ATOM 1618 N N . VAL A 1 206 ? -21.232 -5.748 5.985 1.00 88.44 206 VAL A N 1
ATOM 1619 C CA . VAL A 1 206 ? -20.332 -5.477 7.110 1.00 88.44 206 VAL A CA 1
ATOM 1620 C C . VAL A 1 206 ? -21.042 -4.631 8.164 1.00 88.44 206 VAL A C 1
ATOM 1622 O O . VAL A 1 206 ? -21.618 -3.596 7.849 1.00 88.44 206 VAL A O 1
ATOM 1625 N N . ASP A 1 207 ? -21.036 -5.090 9.418 1.00 84.06 207 ASP A N 1
ATOM 1626 C CA . ASP A 1 207 ? -21.623 -4.375 10.564 1.00 84.06 207 ASP A CA 1
ATOM 1627 C C . ASP A 1 207 ? -23.061 -3.856 10.345 1.00 84.06 207 ASP A C 1
ATOM 1629 O O . ASP A 1 207 ? -23.422 -2.776 10.796 1.00 84.06 207 ASP A O 1
ATOM 1633 N N . GLY A 1 208 ? -23.900 -4.631 9.647 1.00 86.50 208 GLY A N 1
ATOM 1634 C CA . GLY A 1 208 ? -25.289 -4.249 9.349 1.00 86.50 208 GLY A CA 1
ATOM 1635 C C . GLY A 1 208 ? -25.452 -3.287 8.166 1.00 86.50 208 GLY A C 1
ATOM 1636 O O . GLY A 1 208 ? -26.574 -2.901 7.851 1.00 86.50 208 GLY A O 1
ATOM 1637 N N . HIS A 1 209 ? -24.359 -2.946 7.485 1.00 90.44 209 HIS A N 1
ATOM 1638 C CA . HIS A 1 209 ? -24.335 -2.145 6.266 1.00 90.44 209 HIS A CA 1
ATOM 1639 C C . HIS A 1 209 ? -23.844 -2.966 5.070 1.00 90.44 209 HIS A C 1
ATOM 1641 O O . HIS A 1 209 ? -23.329 -4.072 5.230 1.00 90.44 209 HIS A O 1
ATOM 1647 N N . GLU A 1 210 ? -23.984 -2.428 3.860 1.00 92.62 210 GLU A N 1
ATOM 1648 C CA . GLU A 1 210 ? -23.545 -3.082 2.627 1.00 92.62 210 GLU A CA 1
ATOM 1649 C C . GLU A 1 210 ? -22.500 -2.217 1.916 1.00 92.62 210 GLU A C 1
ATOM 1651 O O . GLU A 1 210 ? -22.779 -1.092 1.498 1.00 92.62 210 GLU A O 1
ATOM 1656 N N . LEU A 1 211 ? -21.276 -2.739 1.818 1.00 92.88 211 LEU A N 1
ATOM 1657 C CA . LEU A 1 211 ? -20.194 -2.147 1.039 1.00 92.88 211 LEU A CA 1
ATOM 1658 C C . LEU A 1 211 ? -20.294 -2.625 -0.404 1.00 92.88 211 LEU A C 1
ATOM 1660 O O . LEU A 1 211 ? -20.429 -3.823 -0.658 1.00 92.88 211 LEU A O 1
ATOM 1664 N N . VAL A 1 212 ? -20.185 -1.691 -1.343 1.00 93.56 212 VAL A N 1
ATOM 1665 C CA . VAL A 1 212 ? -20.358 -1.947 -2.772 1.00 93.56 212 VAL A CA 1
ATOM 1666 C C . VAL A 1 212 ? -19.129 -1.492 -3.536 1.00 93.56 212 VAL A C 1
ATOM 1668 O O . VAL A 1 212 ? -18.786 -0.312 -3.504 1.00 93.56 212 VAL A O 1
ATOM 1671 N N . LEU A 1 213 ? -18.504 -2.418 -4.261 1.00 95.06 213 LEU A N 1
ATOM 1672 C CA . LEU A 1 213 ? -17.519 -2.115 -5.292 1.00 95.06 213 LEU A CA 1
ATOM 1673 C C . LEU A 1 213 ? -18.244 -1.995 -6.632 1.00 95.06 213 LEU A C 1
ATOM 1675 O O . LEU A 1 213 ? -18.721 -2.993 -7.168 1.00 95.06 213 LEU A O 1
ATOM 1679 N N . LYS A 1 214 ? -18.331 -0.782 -7.177 1.00 93.62 214 LYS A N 1
ATOM 1680 C CA . LYS A 1 214 ? -19.002 -0.521 -8.460 1.00 93.62 214 LYS A CA 1
ATOM 1681 C C . LYS A 1 214 ? -18.073 -0.657 -9.656 1.00 93.62 214 LYS A C 1
ATOM 1683 O O . LYS A 1 214 ? -18.518 -1.064 -10.722 1.00 93.62 214 LYS A O 1
ATOM 1688 N N . GLY A 1 215 ? -16.802 -0.325 -9.468 1.00 92.00 215 GLY A N 1
ATOM 1689 C CA . GLY A 1 215 ? -15.815 -0.250 -10.533 1.00 92.00 215 GLY A CA 1
ATOM 1690 C C . GLY A 1 215 ? -14.402 -0.240 -9.974 1.00 92.00 215 GLY A C 1
ATOM 1691 O O . GLY A 1 215 ? -14.177 0.143 -8.825 1.00 92.00 215 GLY A O 1
ATOM 1692 N N . ALA A 1 216 ? -13.455 -0.664 -10.799 1.00 90.75 216 ALA A N 1
ATOM 1693 C CA . ALA A 1 216 ? -12.034 -0.565 -10.518 1.00 90.75 216 ALA A CA 1
ATOM 1694 C C . ALA A 1 216 ? -11.328 -0.116 -11.793 1.00 90.75 216 ALA A C 1
ATOM 1696 O O . ALA A 1 216 ? -11.464 -0.781 -12.816 1.00 90.75 216 ALA A O 1
ATOM 1697 N N . THR A 1 217 ? -10.576 0.977 -11.734 1.00 87.62 217 THR A N 1
ATOM 1698 C CA . THR A 1 217 ? -9.925 1.576 -12.901 1.00 87.62 217 THR A CA 1
ATOM 1699 C C . THR A 1 217 ? -8.432 1.739 -12.653 1.00 87.62 217 THR A C 1
ATOM 1701 O O . THR A 1 217 ? -8.021 2.207 -11.589 1.00 87.62 217 THR A O 1
ATOM 1704 N N . ARG A 1 218 ? -7.615 1.357 -13.638 1.00 84.31 218 ARG A N 1
ATOM 1705 C CA . ARG A 1 218 ? -6.167 1.580 -13.659 1.00 84.31 218 ARG A CA 1
ATOM 1706 C C . ARG A 1 218 ? -5.815 2.620 -14.716 1.00 84.31 218 ARG A C 1
ATOM 1708 O O . ARG A 1 218 ? -6.164 2.459 -15.888 1.00 84.31 218 ARG A O 1
ATOM 1715 N N . ALA A 1 219 ? -5.078 3.641 -14.291 1.00 80.75 219 ALA A N 1
ATOM 1716 C CA . ALA A 1 219 ? -4.598 4.696 -15.169 1.00 80.75 219 ALA A CA 1
ATOM 1717 C C . ALA A 1 219 ? -3.577 4.176 -16.190 1.00 80.75 219 ALA A C 1
ATOM 1719 O O . ALA A 1 219 ? -2.894 3.166 -15.970 1.00 80.75 219 ALA A O 1
ATOM 1720 N N . ARG A 1 220 ? -3.443 4.899 -17.309 1.00 84.25 220 ARG A N 1
ATOM 1721 C CA . ARG A 1 220 ? -2.464 4.581 -18.363 1.00 84.25 220 ARG A CA 1
ATOM 1722 C C . ARG A 1 220 ? -1.025 4.596 -17.842 1.00 84.25 220 ARG A C 1
ATOM 1724 O O . ARG A 1 220 ? -0.208 3.755 -18.223 1.00 84.25 220 ARG A O 1
ATOM 1731 N N . ILE A 1 221 ? -0.737 5.560 -16.976 1.00 85.00 221 ILE A N 1
ATOM 1732 C CA . ILE A 1 221 ? 0.537 5.728 -16.288 1.00 85.00 221 ILE A CA 1
ATOM 1733 C C . ILE A 1 221 ? 0.233 5.709 -14.794 1.00 85.00 221 ILE A C 1
ATOM 1735 O O . ILE A 1 221 ? -0.554 6.524 -14.330 1.00 85.00 221 ILE A O 1
ATOM 1739 N N . ALA A 1 222 ? 0.837 4.770 -14.069 1.00 82.06 222 ALA A N 1
ATOM 1740 C CA . ALA A 1 222 ? 0.689 4.621 -12.630 1.00 82.06 222 ALA A CA 1
ATOM 1741 C C . ALA A 1 222 ? 1.954 5.113 -11.920 1.00 82.06 222 ALA A C 1
ATOM 1743 O O . ALA A 1 222 ? 3.021 4.511 -12.055 1.00 82.06 222 ALA A O 1
ATOM 1744 N N . SER A 1 223 ? 1.828 6.194 -11.159 1.00 79.38 223 SER A N 1
ATOM 1745 C CA . SER A 1 223 ? 2.912 6.838 -10.412 1.00 79.38 223 SER A CA 1
ATOM 1746 C C . SER A 1 223 ? 2.340 7.564 -9.197 1.00 79.38 223 SER A C 1
ATOM 1748 O O . SER A 1 223 ? 1.159 7.917 -9.201 1.00 79.38 223 SER A O 1
ATOM 1750 N N . ASP A 1 224 ? 3.189 7.895 -8.225 1.00 73.56 224 ASP A N 1
ATOM 1751 C CA . ASP A 1 224 ? 2.792 8.665 -7.034 1.00 73.56 224 ASP A CA 1
ATOM 1752 C C . ASP A 1 224 ? 2.008 9.958 -7.361 1.00 73.56 224 ASP A C 1
ATOM 1754 O O . ASP A 1 224 ? 1.054 10.318 -6.676 1.00 73.56 224 ASP A O 1
ATOM 1758 N N . ARG A 1 225 ? 2.388 10.631 -8.451 1.00 73.06 225 ARG A N 1
ATOM 1759 C CA . ARG A 1 225 ? 1.768 11.852 -8.989 1.00 73.06 225 ARG A CA 1
ATOM 1760 C C . ARG A 1 225 ? 0.505 11.624 -9.816 1.00 73.06 225 ARG A C 1
ATOM 1762 O O . ARG A 1 225 ? -0.296 12.546 -9.944 1.00 73.06 225 ARG A O 1
ATOM 1769 N N . THR A 1 226 ? 0.372 10.462 -10.447 1.00 73.50 226 THR A N 1
ATOM 1770 C CA . THR A 1 226 ? -0.704 10.166 -11.415 1.00 73.50 226 THR A CA 1
ATOM 1771 C C . THR A 1 226 ? -1.774 9.232 -10.861 1.00 73.50 226 THR A C 1
ATOM 1773 O O . THR A 1 226 ? -2.848 9.142 -11.447 1.00 73.50 226 THR A O 1
ATOM 1776 N N . PHE A 1 227 ? -1.519 8.623 -9.698 1.00 74.56 227 PHE A N 1
ATOM 1777 C CA . PHE A 1 227 ? -2.289 7.532 -9.108 1.00 74.56 227 PHE A CA 1
ATOM 1778 C C . PHE A 1 227 ? -2.277 6.277 -9.985 1.00 74.56 227 PHE A C 1
ATOM 1780 O O . PHE A 1 227 ? -2.170 6.327 -11.206 1.00 74.56 227 PHE A O 1
ATOM 1787 N N . GLY A 1 228 ? -2.339 5.105 -9.359 1.00 77.50 228 GLY A N 1
ATOM 1788 C CA . GLY A 1 228 ? -2.271 3.846 -10.097 1.00 77.50 228 GLY A CA 1
ATOM 1789 C C . GLY A 1 228 ? -3.579 3.079 -10.155 1.00 77.50 228 GLY A C 1
ATOM 1790 O O . GLY A 1 228 ? -3.882 2.484 -11.187 1.00 77.50 228 GLY A O 1
ATOM 1791 N N . LEU A 1 229 ? -4.347 3.061 -9.067 1.00 83.81 229 LEU A N 1
ATOM 1792 C CA . LEU A 1 229 ? -5.580 2.283 -8.977 1.00 83.81 229 LEU A CA 1
ATOM 1793 C C . LEU A 1 229 ? -6.659 3.087 -8.255 1.00 83.81 229 LEU A C 1
ATOM 1795 O O . LEU A 1 229 ? -6.435 3.600 -7.158 1.00 83.81 229 LEU A O 1
ATOM 1799 N N . HIS A 1 230 ? -7.840 3.144 -8.860 1.00 87.56 230 HIS A N 1
ATOM 1800 C CA . HIS A 1 230 ? -9.038 3.737 -8.287 1.00 87.56 230 HIS A CA 1
ATOM 1801 C C . HIS A 1 230 ? -10.117 2.668 -8.138 1.00 87.56 230 HIS A C 1
ATOM 1803 O O . HIS A 1 230 ? -10.441 1.976 -9.100 1.00 87.56 230 HIS A O 1
ATOM 1809 N N . LEU A 1 231 ? -10.688 2.544 -6.942 1.00 90.75 231 LEU A N 1
ATOM 1810 C CA . LEU A 1 231 ? -11.889 1.750 -6.704 1.00 90.75 231 LEU A CA 1
ATOM 1811 C C . LEU A 1 231 ? -13.058 2.664 -6.393 1.00 90.75 231 LEU A C 1
ATOM 1813 O O . LEU A 1 231 ? -12.993 3.413 -5.420 1.00 90.75 231 LEU A O 1
ATOM 1817 N N . ASP A 1 232 ? -14.139 2.524 -7.155 1.00 91.62 232 ASP A N 1
ATOM 1818 C CA . ASP A 1 232 ? -15.429 3.123 -6.827 1.00 91.62 232 ASP A CA 1
ATOM 1819 C C . ASP A 1 232 ? -16.086 2.270 -5.737 1.00 91.62 232 ASP A C 1
ATOM 1821 O O . ASP A 1 232 ? -16.702 1.231 -6.004 1.00 91.62 232 ASP A O 1
ATOM 1825 N N . LEU A 1 233 ? -15.853 2.683 -4.491 1.00 91.44 233 LEU A N 1
ATOM 1826 C CA . LEU A 1 233 ? -16.372 2.052 -3.285 1.00 91.44 233 LEU A CA 1
ATOM 1827 C C . LEU A 1 233 ? -17.418 2.957 -2.657 1.00 91.44 233 LEU A C 1
ATOM 1829 O O . LEU A 1 233 ? -17.163 4.124 -2.363 1.00 91.44 233 LEU A O 1
ATOM 1833 N N . ALA A 1 234 ? -18.579 2.380 -2.380 1.00 90.56 234 ALA A N 1
ATOM 1834 C CA . ALA A 1 234 ? -19.680 3.064 -1.732 1.00 90.56 234 ALA A CA 1
ATOM 1835 C C . ALA A 1 234 ? -20.235 2.242 -0.569 1.00 90.56 234 ALA A C 1
ATOM 1837 O O . ALA A 1 234 ? -20.033 1.030 -0.475 1.00 90.56 234 ALA A O 1
ATOM 1838 N N . LEU A 1 235 ? -20.970 2.929 0.299 1.00 90.50 235 LEU A N 1
ATOM 1839 C CA . LEU A 1 235 ? -21.828 2.317 1.299 1.00 90.50 235 LEU A CA 1
ATOM 1840 C C . LEU A 1 235 ? -23.282 2.489 0.849 1.00 90.50 235 LEU A C 1
ATOM 1842 O O . LEU A 1 235 ? -23.663 3.592 0.454 1.00 90.50 235 LEU A O 1
ATOM 1846 N N . GLU A 1 236 ? -24.095 1.435 0.892 1.00 87.44 236 GLU A N 1
ATOM 1847 C CA . GLU A 1 236 ? -25.542 1.595 0.714 1.00 87.44 236 GLU A CA 1
ATOM 1848 C C . GLU A 1 236 ? -26.197 2.126 1.994 1.00 87.44 236 GLU A C 1
ATOM 1850 O O . GLU A 1 236 ? -25.917 1.655 3.099 1.00 87.44 236 GLU A O 1
ATOM 1855 N N . GLY A 1 237 ? -27.100 3.098 1.835 1.00 81.81 237 GLY A N 1
ATOM 1856 C CA . GLY A 1 237 ? -27.871 3.697 2.925 1.00 81.81 237 GLY A CA 1
ATOM 1857 C C . GLY A 1 237 ? -27.611 5.193 3.108 1.00 81.81 237 GLY A C 1
ATOM 1858 O O . GLY A 1 237 ? -27.196 5.887 2.183 1.00 81.81 237 GLY A O 1
ATOM 1859 N N . GLU A 1 238 ? -27.910 5.696 4.308 1.00 79.88 238 GLU A N 1
ATOM 1860 C CA . GLU A 1 238 ? -27.873 7.134 4.626 1.00 79.88 238 GLU A CA 1
ATOM 1861 C C . GLU A 1 238 ? -26.473 7.660 4.983 1.00 79.88 238 GLU A C 1
ATOM 1863 O O . GLU A 1 238 ? -26.230 8.866 4.934 1.00 79.88 238 GLU A O 1
ATOM 1868 N N . HIS A 1 239 ? -25.543 6.777 5.353 1.00 82.81 239 HIS A N 1
ATOM 1869 C CA . HIS A 1 239 ? -24.188 7.158 5.751 1.00 82.81 239 HIS A CA 1
ATOM 1870 C C . HIS A 1 239 ? -23.224 7.140 4.564 1.00 82.81 239 HIS A C 1
ATOM 1872 O O . HIS A 1 239 ? -23.294 6.262 3.706 1.00 82.81 239 HIS A O 1
ATOM 1878 N N . SER A 1 240 ? -22.259 8.064 4.550 1.00 83.62 240 SER A N 1
ATOM 1879 C CA . SER A 1 240 ? -21.121 7.964 3.635 1.00 83.62 240 SER A CA 1
ATOM 1880 C C . SER A 1 240 ? -20.073 6.996 4.187 1.00 83.62 240 SER A C 1
ATOM 1882 O O . SER A 1 240 ? -19.902 6.878 5.406 1.00 83.62 240 SER A O 1
ATOM 1884 N N . LEU A 1 241 ? -19.326 6.343 3.293 1.00 84.38 241 LEU A N 1
ATOM 1885 C CA . LEU A 1 241 ? -18.256 5.405 3.646 1.00 84.38 241 LEU A CA 1
ATOM 1886 C C . LEU A 1 241 ? -17.257 6.013 4.643 1.00 84.38 241 LEU A C 1
ATOM 1888 O O . LEU A 1 241 ? -16.967 5.414 5.676 1.00 84.38 241 LEU A O 1
ATOM 1892 N N . THR A 1 242 ? -16.791 7.231 4.359 1.00 81.06 242 THR A N 1
ATOM 1893 C CA . THR A 1 242 ? -15.818 7.975 5.176 1.00 81.06 242 THR A CA 1
ATOM 1894 C C . THR A 1 242 ? -16.377 8.433 6.520 1.00 81.06 242 THR A C 1
ATOM 1896 O O . THR A 1 242 ? -15.611 8.614 7.466 1.00 81.06 242 THR A O 1
ATOM 1899 N N . SER A 1 243 ? -17.697 8.625 6.629 1.00 82.44 243 SER A N 1
ATOM 1900 C CA . SER A 1 243 ? -18.329 8.998 7.898 1.00 82.44 243 SER A CA 1
ATOM 1901 C C . SER A 1 243 ? -18.400 7.823 8.872 1.00 82.44 243 SER A C 1
ATOM 1903 O O . SER A 1 243 ? -18.207 8.015 10.073 1.00 82.44 243 SER A O 1
ATOM 1905 N N . LEU A 1 244 ? -18.639 6.609 8.367 1.00 85.19 244 LEU A N 1
ATOM 1906 C CA . LEU A 1 244 ? -18.928 5.445 9.200 1.00 85.19 244 LEU A CA 1
ATOM 1907 C C . LEU A 1 244 ? -17.706 4.561 9.452 1.00 85.19 244 LEU A C 1
ATOM 1909 O O . LEU A 1 244 ? -17.508 4.086 10.572 1.00 85.19 244 LEU A O 1
ATOM 1913 N N . PHE A 1 245 ? -16.882 4.354 8.426 1.00 84.69 245 PHE A N 1
ATOM 1914 C CA . PHE A 1 245 ? -15.765 3.425 8.476 1.00 84.69 245 PHE A CA 1
ATOM 1915 C C . PHE A 1 245 ? -14.430 4.116 8.236 1.00 84.69 245 PHE A C 1
ATOM 1917 O O . PHE A 1 245 ? -14.297 5.121 7.541 1.00 84.69 245 PHE A O 1
ATOM 1924 N N . SER A 1 246 ? -13.390 3.507 8.783 1.00 78.81 246 SER A N 1
ATOM 1925 C CA . SER A 1 246 ? -12.040 3.623 8.256 1.00 78.81 246 SER A CA 1
ATOM 1926 C C . SER A 1 246 ? -11.568 2.259 7.804 1.00 78.81 246 SER A C 1
ATOM 1928 O O . SER A 1 246 ? -11.876 1.248 8.431 1.00 78.81 246 SER A O 1
ATOM 1930 N N . LEU A 1 247 ? -10.884 2.239 6.667 1.00 81.06 247 LEU A N 1
ATOM 1931 C CA . LEU A 1 247 ? -10.509 1.016 5.976 1.00 81.06 247 LEU A CA 1
ATOM 1932 C C . LEU A 1 247 ? -9.014 0.770 6.181 1.0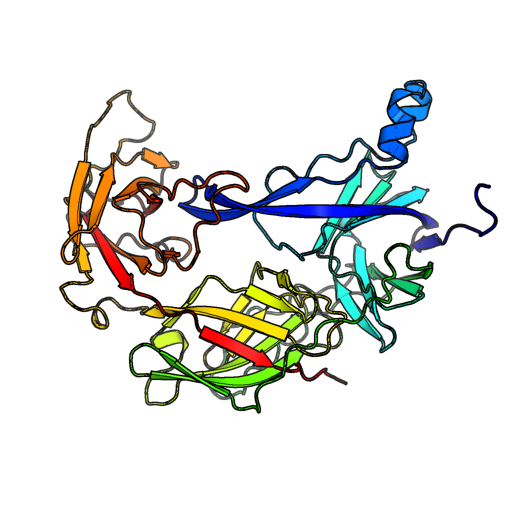0 81.06 247 LEU A C 1
ATOM 1934 O O . LEU A 1 247 ? -8.194 1.632 5.863 1.00 81.06 247 LEU A O 1
ATOM 1938 N N . HIS A 1 248 ? -8.677 -0.397 6.718 1.00 74.50 248 HIS A N 1
ATOM 1939 C CA . HIS A 1 248 ? -7.327 -0.775 7.139 1.00 74.50 248 HIS A CA 1
ATOM 1940 C C . HIS A 1 248 ? -6.880 -2.085 6.491 1.00 74.50 248 HIS A C 1
ATOM 1942 O O . HIS A 1 248 ? -7.673 -2.764 5.843 1.00 74.50 248 HIS A O 1
ATOM 1948 N N . ASP A 1 249 ? -5.610 -2.447 6.687 1.00 70.50 249 ASP A N 1
ATOM 1949 C CA . ASP A 1 249 ? -5.033 -3.733 6.269 1.00 70.50 249 ASP A CA 1
ATOM 1950 C C . ASP A 1 249 ? -5.272 -4.066 4.789 1.00 70.50 249 ASP A C 1
ATOM 1952 O O . ASP A 1 249 ? -5.588 -5.201 4.423 1.00 70.50 249 ASP A O 1
ATOM 1956 N N . TRP A 1 250 ? -5.154 -3.053 3.930 1.00 76.19 250 TRP A N 1
ATOM 1957 C CA . TRP A 1 250 ? -5.325 -3.223 2.496 1.00 76.19 250 TRP A CA 1
ATOM 1958 C C . TRP A 1 250 ? -4.288 -4.189 1.931 1.00 76.19 250 TRP A C 1
ATOM 1960 O O . TRP A 1 250 ? -3.090 -4.067 2.174 1.00 76.19 250 TRP A O 1
ATOM 1970 N N . THR A 1 251 ? -4.758 -5.128 1.124 1.00 75.88 251 THR A N 1
ATOM 1971 C CA . THR A 1 251 ? -3.934 -6.070 0.372 1.00 75.88 251 THR A CA 1
ATOM 1972 C C . THR A 1 251 ? -4.534 -6.247 -1.013 1.00 75.88 251 THR A C 1
ATOM 1974 O O . THR A 1 251 ? -5.747 -6.384 -1.145 1.00 75.88 251 THR A O 1
ATOM 1977 N N . ILE A 1 252 ? -3.696 -6.226 -2.043 1.00 77.75 252 ILE A N 1
ATOM 1978 C CA . ILE A 1 252 ? -4.064 -6.486 -3.434 1.00 77.75 252 ILE A CA 1
ATOM 1979 C C . ILE A 1 252 ? -3.283 -7.718 -3.877 1.00 77.75 252 ILE A C 1
ATOM 1981 O O . ILE A 1 252 ? -2.059 -7.700 -3.913 1.00 77.75 252 ILE A O 1
ATOM 1985 N N . GLU A 1 253 ? -3.989 -8.790 -4.179 1.00 76.44 253 GLU A N 1
ATOM 1986 C CA . GLU A 1 253 ? -3.463 -10.059 -4.657 1.00 76.44 253 GLU A CA 1
ATOM 1987 C C . GLU A 1 253 ? -3.727 -10.186 -6.161 1.00 76.44 253 GLU A C 1
ATOM 1989 O O . GLU A 1 253 ? -4.843 -9.948 -6.627 1.00 76.44 253 GLU A O 1
ATOM 1994 N N . ASP A 1 254 ? -2.715 -10.557 -6.940 1.00 70.81 254 ASP A N 1
ATOM 1995 C CA . ASP A 1 254 ? -2.920 -10.926 -8.339 1.00 70.81 254 ASP A CA 1
ATOM 1996 C C . ASP A 1 254 ? -3.307 -12.407 -8.512 1.00 70.81 254 ASP A C 1
ATOM 1998 O O . ASP A 1 254 ? -3.236 -13.212 -7.588 1.00 70.81 254 ASP A O 1
ATOM 2002 N N . GLY A 1 255 ? -3.664 -12.814 -9.733 1.00 66.75 255 GLY A N 1
ATOM 2003 C CA . GLY A 1 255 ? -3.922 -14.226 -10.043 1.00 66.75 255 GLY A CA 1
ATOM 2004 C C . GLY A 1 255 ? -2.738 -15.181 -9.813 1.00 66.75 255 GLY A C 1
ATOM 2005 O O . GLY A 1 255 ? -2.932 -16.390 -9.786 1.00 66.75 255 GLY A O 1
ATOM 2006 N N . ASN A 1 256 ? -1.514 -14.682 -9.621 1.00 65.38 256 ASN A N 1
ATOM 2007 C CA . ASN A 1 256 ? -0.356 -15.509 -9.274 1.00 65.38 256 ASN A CA 1
ATOM 2008 C C . ASN A 1 256 ? -0.216 -15.728 -7.757 1.00 65.38 256 ASN A C 1
ATOM 2010 O O . ASN A 1 256 ? 0.742 -16.377 -7.330 1.00 65.38 256 ASN A O 1
ATOM 2014 N N . GLY A 1 257 ? -1.118 -15.174 -6.940 1.00 65.06 257 GLY A N 1
ATOM 2015 C CA . GLY A 1 257 ? -0.996 -15.161 -5.483 1.00 65.06 257 GLY A CA 1
ATOM 2016 C C . GLY A 1 257 ? 0.051 -14.164 -4.974 1.00 65.06 257 GLY A C 1
ATOM 2017 O O . GLY A 1 257 ? 0.454 -14.224 -3.810 1.00 65.06 257 GLY A O 1
ATOM 2018 N N . ASN A 1 258 ? 0.527 -13.250 -5.828 1.00 67.62 258 ASN A N 1
ATOM 2019 C CA . ASN A 1 258 ? 1.404 -12.166 -5.414 1.00 67.62 258 ASN A CA 1
ATOM 2020 C C . ASN A 1 258 ? 0.574 -11.132 -4.658 1.00 67.62 258 ASN A C 1
ATOM 2022 O O . ASN A 1 258 ? -0.232 -10.424 -5.256 1.00 67.62 258 ASN A O 1
ATOM 2026 N N . VAL A 1 259 ? 0.810 -11.012 -3.355 1.00 67.62 259 VAL A N 1
ATOM 2027 C CA . VAL A 1 259 ? 0.166 -10.001 -2.514 1.00 67.62 259 VAL A CA 1
ATOM 2028 C C . VAL A 1 259 ? 1.016 -8.731 -2.454 1.00 67.62 259 VAL A C 1
ATOM 2030 O O . VAL A 1 259 ? 2.218 -8.784 -2.190 1.00 67.62 259 VAL A O 1
ATOM 2033 N N . MET A 1 260 ? 0.372 -7.588 -2.664 1.00 69.38 260 MET A N 1
ATOM 2034 C CA . MET A 1 260 ? 0.902 -6.242 -2.482 1.00 69.38 260 MET A CA 1
ATOM 2035 C C . MET A 1 260 ? 0.136 -5.517 -1.372 1.00 69.38 260 MET A C 1
ATOM 2037 O O . MET A 1 260 ? -1.088 -5.590 -1.305 1.00 69.38 260 MET A O 1
ATOM 2041 N N . 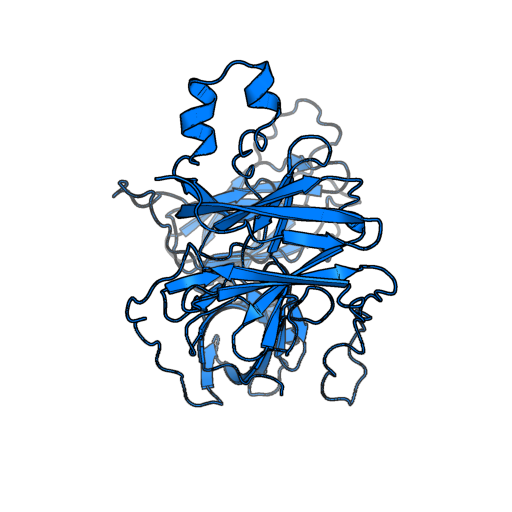VAL A 1 261 ? 0.851 -4.759 -0.541 1.00 68.25 261 VAL A N 1
ATOM 2042 C CA . VAL A 1 261 ? 0.268 -3.832 0.442 1.00 68.25 261 VAL A CA 1
ATOM 2043 C C . VAL A 1 261 ? 0.484 -2.398 -0.058 1.00 68.25 261 VAL A C 1
ATOM 2045 O O . VAL A 1 261 ? 1.645 -1.993 -0.199 1.00 68.25 261 VAL A O 1
ATOM 2048 N N . PRO A 1 262 ? -0.577 -1.624 -0.355 1.00 63.69 262 PRO A N 1
ATOM 2049 C CA . PRO A 1 262 ? -0.425 -0.237 -0.775 1.00 63.69 262 PRO A CA 1
ATOM 2050 C C . PRO A 1 262 ? 0.100 0.621 0.386 1.00 63.69 262 PRO A C 1
ATOM 2052 O O . PRO A 1 262 ? -0.358 0.486 1.520 1.00 63.69 262 PRO A O 1
ATOM 2055 N N . GLY A 1 263 ? 1.077 1.491 0.113 1.00 56.31 263 GLY A N 1
ATOM 2056 C CA . GLY A 1 263 ? 1.713 2.319 1.146 1.00 56.31 263 GLY A CA 1
ATOM 2057 C C . GLY A 1 263 ? 1.002 3.647 1.405 1.00 56.31 263 GLY A C 1
ATOM 2058 O O . GLY A 1 263 ? 0.957 4.092 2.552 1.00 56.31 263 GLY A O 1
ATOM 2059 N N . HIS A 1 264 ? 0.394 4.249 0.381 1.00 62.81 264 HIS A N 1
ATOM 2060 C CA . HIS A 1 264 ? -0.430 5.437 0.537 1.00 62.81 264 HIS A CA 1
ATOM 2061 C C . HIS A 1 264 ? -1.671 5.363 -0.351 1.00 62.81 264 HIS A C 1
ATOM 2063 O O . HIS A 1 264 ? -1.640 4.946 -1.504 1.00 62.81 264 HIS A O 1
ATOM 2069 N N . GLY A 1 265 ? -2.800 5.765 0.213 1.00 66.94 265 GLY A N 1
ATOM 2070 C CA . GLY A 1 265 ? -4.020 5.960 -0.535 1.00 66.94 265 GLY A CA 1
ATOM 2071 C C . GLY A 1 265 ? -4.884 7.022 0.117 1.00 66.94 265 GLY A C 1
ATOM 2072 O O . GLY A 1 265 ? -4.731 7.339 1.298 1.00 66.94 265 GLY A O 1
ATOM 2073 N N . MET A 1 266 ? -5.807 7.550 -0.669 1.00 72.69 266 MET A N 1
ATOM 2074 C CA . MET A 1 266 ? -6.791 8.525 -0.244 1.00 72.69 266 MET A CA 1
ATOM 2075 C C . MET A 1 266 ? -8.179 7.904 -0.346 1.00 72.69 266 MET A C 1
ATOM 2077 O O . MET A 1 266 ? -8.605 7.492 -1.425 1.00 72.69 266 MET A O 1
ATOM 2081 N N . LEU A 1 267 ? -8.875 7.845 0.788 1.00 76.75 267 LEU A N 1
ATOM 2082 C CA . LEU A 1 267 ? -10.284 7.478 0.831 1.00 76.75 267 LEU A CA 1
ATOM 2083 C C . LEU A 1 267 ? -11.134 8.739 0.663 1.00 76.75 267 LEU A C 1
ATOM 2085 O O . LEU A 1 267 ? -10.961 9.714 1.395 1.00 76.75 267 LEU A O 1
ATOM 2089 N N . SER A 1 268 ? -12.060 8.706 -0.285 1.00 73.81 268 SER A N 1
ATOM 2090 C CA . SER A 1 268 ? -13.049 9.748 -0.544 1.00 73.81 268 SER A CA 1
ATOM 2091 C C . SER A 1 268 ? -14.465 9.200 -0.336 1.00 73.81 268 SER A C 1
ATOM 2093 O O . SER A 1 268 ? -14.664 8.018 -0.056 1.00 73.81 268 SER A O 1
ATOM 2095 N N . GLU A 1 269 ? -15.479 10.057 -0.474 1.00 69.50 269 GLU A N 1
ATOM 2096 C CA . GLU A 1 269 ? -16.883 9.620 -0.419 1.00 69.50 269 GLU A CA 1
ATOM 2097 C C . GLU A 1 269 ? -17.267 8.662 -1.554 1.00 69.50 269 GLU A C 1
ATOM 2099 O O . GLU A 1 269 ? -18.256 7.944 -1.427 1.00 69.50 269 GLU A O 1
ATOM 2104 N N . THR A 1 270 ? -16.510 8.652 -2.652 1.00 69.00 270 THR A N 1
ATOM 2105 C CA . THR A 1 270 ? -16.819 7.846 -3.839 1.00 69.00 270 THR A CA 1
ATOM 2106 C C . THR A 1 270 ? -15.876 6.669 -4.025 1.00 69.00 270 THR A C 1
ATOM 2108 O O . THR A 1 270 ? -15.970 6.000 -5.048 1.00 69.00 270 THR A O 1
ATOM 2111 N N . GLY A 1 271 ? -14.902 6.460 -3.136 1.00 82.69 271 GLY A N 1
ATOM 2112 C CA . GLY A 1 271 ? -13.929 5.416 -3.387 1.00 82.69 271 GLY A CA 1
ATOM 2113 C C . GLY A 1 271 ? -12.595 5.528 -2.684 1.00 82.69 271 GLY A C 1
ATOM 2114 O O . GLY A 1 271 ? -12.361 6.380 -1.832 1.00 82.69 271 GLY A O 1
ATOM 2115 N N . GLN A 1 272 ? -11.703 4.636 -3.092 1.00 85.94 272 GLN A N 1
ATOM 2116 C CA . GLN A 1 272 ? -10.325 4.571 -2.637 1.00 85.94 272 GLN A CA 1
ATOM 2117 C C . GLN A 1 272 ? -9.397 4.759 -3.835 1.00 85.94 272 GLN A C 1
ATOM 2119 O O . GLN A 1 272 ? -9.486 4.017 -4.812 1.00 85.94 272 GLN A O 1
ATOM 2124 N N . LEU A 1 273 ? -8.495 5.734 -3.744 1.00 80.75 273 LEU A N 1
ATOM 2125 C CA . LEU A 1 273 ? -7.420 5.940 -4.712 1.00 80.75 273 LEU A CA 1
ATOM 2126 C C . LEU A 1 273 ? -6.091 5.536 -4.088 1.00 80.75 273 LEU A C 1
ATOM 2128 O O . LEU A 1 273 ? -5.840 5.846 -2.921 1.00 80.75 273 LEU A O 1
ATOM 2132 N N . TRP A 1 274 ? -5.232 4.883 -4.862 1.00 77.94 274 TRP A N 1
ATOM 2133 C CA . TRP A 1 274 ? -3.842 4.643 -4.490 1.00 77.94 274 TRP A CA 1
ATOM 2134 C C . TRP A 1 274 ? -2.901 5.361 -5.428 1.00 77.94 274 TRP A C 1
ATOM 2136 O O . TRP A 1 274 ? -3.106 5.399 -6.640 1.00 77.94 274 TRP A O 1
ATOM 2146 N N . ASP A 1 275 ? -1.838 5.884 -4.836 1.00 66.25 275 ASP A N 1
ATOM 2147 C CA . ASP A 1 275 ? -0.712 6.520 -5.513 1.00 66.25 275 ASP A CA 1
ATOM 2148 C C . ASP A 1 275 ? 0.051 5.543 -6.429 1.00 66.25 275 ASP A C 1
ATOM 2150 O O . ASP A 1 275 ? 0.876 5.939 -7.237 1.00 66.25 275 ASP A O 1
ATOM 2154 N N . CYS A 1 276 ? -0.240 4.247 -6.348 1.00 64.69 276 CYS A N 1
ATOM 2155 C CA . CYS A 1 276 ? 0.385 3.218 -7.157 1.00 64.69 276 CYS A CA 1
ATOM 2156 C C . CYS A 1 276 ? -0.607 2.119 -7.549 1.00 64.69 276 CYS A C 1
ATOM 2158 O O . CYS A 1 276 ? -1.666 1.938 -6.946 1.00 64.69 276 CYS A O 1
ATOM 2160 N N . ALA A 1 277 ? -0.248 1.374 -8.593 1.00 67.56 277 ALA A N 1
ATOM 2161 C CA . ALA A 1 277 ? -0.900 0.126 -8.961 1.00 67.56 277 ALA A CA 1
ATOM 2162 C C . ALA A 1 277 ? 0.160 -0.970 -9.018 1.00 67.56 277 ALA A C 1
ATOM 2164 O O . ALA A 1 277 ? 1.242 -0.725 -9.569 1.00 67.56 277 ALA A O 1
ATOM 2165 N N . PRO A 1 278 ? -0.145 -2.172 -8.501 1.00 68.06 278 PRO A N 1
ATOM 2166 C CA . PRO A 1 278 ? 0.738 -3.303 -8.702 1.00 68.06 278 PRO A CA 1
ATOM 2167 C C . PRO A 1 278 ? 0.853 -3.579 -10.197 1.00 68.06 278 PRO A C 1
ATOM 2169 O O . PRO A 1 278 ? -0.131 -3.484 -10.938 1.00 68.06 278 PRO A O 1
ATOM 2172 N N . TRP A 1 279 ? 2.044 -3.986 -10.628 1.00 72.00 279 TRP A N 1
ATOM 2173 C CA . TRP A 1 279 ? 2.109 -4.761 -11.856 1.00 72.00 279 TRP A CA 1
ATOM 2174 C C . TRP A 1 279 ? 1.475 -6.131 -11.617 1.00 72.00 279 TRP A C 1
ATOM 2176 O O . TRP A 1 279 ? 1.744 -6.776 -10.603 1.00 72.00 279 TRP A O 1
ATOM 2186 N N . SER A 1 280 ? 0.665 -6.588 -12.565 1.00 72.44 280 SER A N 1
ATOM 2187 C CA . SER A 1 280 ? 0.096 -7.923 -12.534 1.00 72.44 280 SER A CA 1
ATOM 2188 C C . SER A 1 280 ? 0.048 -8.497 -13.936 1.00 72.44 280 SER A C 1
ATOM 2190 O O . SER A 1 280 ? -0.552 -7.921 -14.839 1.00 72.44 280 SER A O 1
ATOM 2192 N N . ASP A 1 281 ? 0.633 -9.678 -14.094 1.00 73.19 281 ASP A N 1
ATOM 2193 C CA . ASP A 1 281 ? 0.503 -10.454 -15.324 1.00 73.19 281 ASP A CA 1
ATOM 2194 C C . ASP A 1 281 ? -0.867 -11.156 -15.429 1.00 73.19 281 ASP A C 1
ATOM 2196 O O . ASP A 1 281 ? -1.179 -11.782 -16.442 1.00 73.19 281 ASP A O 1
ATOM 2200 N N . ALA A 1 282 ? -1.688 -11.076 -14.375 1.00 77.38 282 ALA A N 1
ATOM 2201 C CA . ALA A 1 282 ? -3.016 -11.662 -14.319 1.00 77.38 282 ALA A CA 1
ATOM 2202 C C . ALA A 1 282 ? -4.098 -10.600 -14.591 1.00 77.38 282 ALA A C 1
ATOM 2204 O O . ALA A 1 282 ? -4.058 -9.507 -14.025 1.00 77.38 282 ALA A O 1
ATOM 2205 N N . PRO A 1 283 ? -5.140 -10.928 -15.376 1.00 80.25 283 PRO A N 1
ATOM 2206 C CA . PRO A 1 283 ? -6.205 -9.982 -15.706 1.00 80.25 283 PRO A CA 1
ATOM 2207 C C . PRO A 1 283 ? -7.227 -9.785 -14.576 1.00 80.25 283 PRO A C 1
ATOM 2209 O O . PRO A 1 283 ? -8.187 -9.039 -14.750 1.00 80.25 283 PRO A O 1
ATOM 2212 N N . VAL A 1 284 ? -7.106 -10.516 -13.465 1.00 87.25 284 VAL A N 1
ATOM 2213 C CA . VAL A 1 284 ? -8.053 -10.480 -12.345 1.00 87.25 284 VAL A CA 1
ATOM 2214 C C . VAL A 1 284 ? -7.277 -10.326 -11.053 1.00 87.25 284 VAL A C 1
ATOM 2216 O O . VAL A 1 284 ? -6.324 -11.070 -10.809 1.00 87.25 284 VAL A O 1
ATOM 2219 N N . TRP A 1 285 ? -7.690 -9.351 -10.252 1.00 86.31 285 TRP A N 1
ATOM 2220 C CA . TRP A 1 285 ? -7.093 -9.008 -8.970 1.00 86.31 285 TRP A CA 1
ATOM 2221 C C . TRP A 1 285 ? -8.100 -9.276 -7.863 1.00 86.31 285 TRP A C 1
ATOM 2223 O O . TRP A 1 285 ? -9.312 -9.172 -8.061 1.00 86.31 285 TRP A O 1
ATOM 2233 N N . LYS A 1 286 ? -7.595 -9.602 -6.684 1.00 86.25 286 LYS A N 1
ATOM 2234 C CA . LYS A 1 286 ? -8.362 -9.690 -5.455 1.00 86.25 286 LYS A CA 1
ATOM 2235 C C . LYS A 1 286 ? -7.889 -8.591 -4.524 1.00 86.25 286 LYS A C 1
ATOM 2237 O O . LYS A 1 286 ? -6.701 -8.472 -4.265 1.00 86.25 286 LYS A O 1
ATOM 2242 N N . ILE A 1 287 ? -8.809 -7.804 -3.994 1.00 86.56 287 ILE A N 1
ATOM 2243 C CA . ILE A 1 287 ? -8.511 -6.867 -2.924 1.00 86.56 287 ILE A CA 1
ATOM 2244 C C . ILE A 1 287 ? -9.136 -7.335 -1.627 1.00 86.56 287 ILE A C 1
ATOM 2246 O O . ILE A 1 287 ? -10.252 -7.853 -1.618 1.00 86.56 287 ILE A O 1
ATOM 2250 N N . ARG A 1 288 ? -8.419 -7.121 -0.530 1.00 84.69 288 ARG A N 1
ATOM 2251 C CA . ARG A 1 288 ? -8.900 -7.353 0.821 1.00 84.69 288 ARG A CA 1
ATOM 2252 C C . ARG A 1 288 ? -8.556 -6.173 1.713 1.00 84.69 288 ARG A C 1
ATOM 2254 O O . ARG A 1 288 ? -7.464 -5.624 1.612 1.00 84.69 288 ARG A O 1
ATOM 2261 N N . PHE A 1 289 ? -9.478 -5.819 2.596 1.00 82.31 289 PHE A N 1
ATOM 2262 C CA . PHE A 1 289 ? -9.294 -4.789 3.616 1.00 82.31 289 PHE A CA 1
ATOM 2263 C C . PHE A 1 289 ? -10.212 -5.039 4.810 1.00 82.31 289 PHE A C 1
ATOM 2265 O O . PHE A 1 289 ? -11.116 -5.871 4.758 1.00 82.31 289 PHE A O 1
ATOM 2272 N N . VAL A 1 290 ? -9.987 -4.312 5.897 1.00 80.56 290 VAL A N 1
ATOM 2273 C CA . VAL A 1 290 ? -10.785 -4.391 7.118 1.00 80.56 290 VAL A CA 1
ATOM 2274 C C . VAL A 1 290 ? -11.476 -3.052 7.363 1.00 80.56 290 VAL A C 1
ATOM 2276 O O . VAL A 1 290 ? -10.799 -2.071 7.683 1.00 80.56 290 VAL A O 1
ATOM 2279 N N . PRO A 1 291 ? -12.809 -2.978 7.233 1.00 83.75 291 PRO A N 1
ATOM 2280 C CA . PRO A 1 291 ? -13.567 -1.826 7.690 1.00 83.75 291 PRO A CA 1
ATOM 2281 C C . PRO A 1 291 ? -13.672 -1.836 9.218 1.00 83.75 291 PRO A C 1
ATOM 2283 O O . PRO A 1 291 ? -13.991 -2.853 9.831 1.00 83.75 291 PRO A O 1
ATOM 2286 N N . VAL A 1 292 ? -13.402 -0.687 9.829 1.00 80.06 292 VAL A N 1
ATOM 2287 C CA . VAL A 1 292 ? -13.480 -0.471 11.276 1.00 80.06 292 VAL A CA 1
ATOM 2288 C C . VAL A 1 292 ? -14.308 0.778 11.545 1.00 80.06 292 VAL A C 1
ATOM 2290 O O . VAL A 1 292 ? -14.110 1.805 10.891 1.00 80.06 292 VAL A O 1
ATOM 2293 N N . LEU A 1 293 ? -15.235 0.708 12.499 1.00 82.81 293 LEU A N 1
ATOM 2294 C CA . LEU A 1 293 ? -16.113 1.828 12.833 1.00 82.81 293 LEU A CA 1
ATOM 2295 C C . LEU A 1 293 ? -15.306 3.037 13.327 1.00 82.81 293 LEU A C 1
ATOM 2297 O O . LEU A 1 293 ? -14.354 2.928 14.103 1.00 82.81 293 LEU A O 1
ATOM 2301 N N . SER A 1 294 ? -15.666 4.220 12.841 1.00 75.12 294 SER A N 1
ATOM 2302 C CA . SER A 1 294 ? -14.909 5.449 13.084 1.00 75.12 294 SER A CA 1
ATOM 2303 C C . SER A 1 294 ? -15.213 6.108 14.433 1.00 75.12 294 SER A C 1
ATOM 2305 O O . SER A 1 294 ? -14.317 6.735 15.000 1.00 75.12 294 SER A O 1
ATOM 2307 N N . ASP A 1 295 ? -16.440 5.955 14.932 1.00 77.25 295 ASP A N 1
ATOM 2308 C CA . ASP A 1 295 ? -17.006 6.713 16.051 1.00 77.25 295 ASP A CA 1
ATOM 2309 C C . ASP A 1 295 ? -17.372 5.778 17.226 1.00 77.25 295 ASP A C 1
ATOM 2311 O O . ASP A 1 295 ? -18.046 4.766 16.999 1.00 77.25 295 ASP A O 1
ATOM 2315 N N . PRO A 1 296 ? -16.971 6.107 18.472 1.00 77.06 296 PRO A N 1
ATOM 2316 C CA . PRO A 1 296 ? -17.354 5.380 19.683 1.00 77.06 296 PRO A CA 1
ATOM 2317 C C . PRO A 1 296 ? -18.842 5.056 19.794 1.00 77.06 296 PRO A C 1
ATOM 2319 O O . PRO A 1 296 ? -19.181 3.988 20.287 1.00 77.06 296 PRO A O 1
ATOM 2322 N N . LYS A 1 297 ? -19.736 5.942 19.330 1.00 84.06 297 LYS A N 1
ATOM 2323 C CA . LYS A 1 297 ? -21.192 5.741 19.455 1.00 84.06 297 LYS A CA 1
ATOM 2324 C C . LYS A 1 297 ? -21.709 4.504 18.710 1.00 84.06 297 LYS A C 1
ATOM 2326 O O . LYS A 1 297 ? -22.831 4.074 18.948 1.00 84.06 297 LYS A O 1
ATOM 2331 N N . ASN A 1 298 ? -20.919 3.995 17.763 1.00 84.81 298 ASN A N 1
ATOM 2332 C CA . ASN A 1 298 ? -21.262 2.830 16.957 1.00 84.81 298 ASN A CA 1
ATOM 2333 C C . ASN A 1 298 ? -20.746 1.523 17.586 1.00 84.81 298 ASN A C 1
ATOM 2335 O O . ASN A 1 298 ? -21.003 0.450 17.043 1.00 84.81 298 ASN A O 1
ATOM 2339 N N . TYR A 1 299 ? -20.011 1.607 18.697 1.00 84.94 299 TYR A N 1
ATOM 2340 C CA . TYR A 1 299 ? -19.585 0.461 19.490 1.00 84.94 299 TYR A CA 1
ATOM 2341 C C . TYR A 1 299 ? -20.552 0.230 20.650 1.00 84.94 299 TYR A C 1
ATOM 2343 O O . TYR A 1 299 ? -21.140 1.163 21.195 1.00 84.94 299 TYR A O 1
ATOM 2351 N N . THR A 1 300 ? -20.707 -1.031 21.032 1.00 88.50 300 THR A N 1
ATOM 2352 C CA . THR A 1 300 ? -21.456 -1.423 22.230 1.00 88.50 300 THR A CA 1
ATOM 2353 C C . THR A 1 300 ? -20.616 -1.226 23.492 1.00 88.50 300 THR A C 1
ATOM 2355 O O . THR A 1 300 ? -19.386 -1.261 23.442 1.00 88.50 300 THR A O 1
ATOM 2358 N N . ASP A 1 301 ? -21.266 -1.091 24.651 1.00 87.19 301 ASP A N 1
ATOM 2359 C CA . ASP A 1 301 ? -20.572 -0.935 25.940 1.00 87.19 301 ASP A CA 1
ATOM 2360 C C . ASP A 1 301 ? -19.617 -2.103 26.254 1.00 87.19 301 ASP A C 1
ATOM 2362 O O . ASP A 1 301 ? -18.605 -1.912 26.921 1.00 87.19 301 ASP A O 1
ATOM 2366 N N . GLU A 1 302 ? -19.904 -3.310 25.751 1.00 86.50 302 GLU A N 1
ATOM 2367 C CA . GLU A 1 302 ? -19.051 -4.496 25.925 1.00 86.50 302 GLU A CA 1
ATOM 2368 C C . GLU A 1 302 ? -17.785 -4.468 25.050 1.00 86.50 302 GLU A C 1
ATOM 2370 O O . GLU A 1 302 ? -16.792 -5.126 25.370 1.00 86.50 302 GLU A O 1
ATOM 2375 N N . GLU A 1 303 ? -17.815 -3.722 23.945 1.00 87.00 303 GLU A N 1
ATOM 2376 C CA . GLU A 1 303 ? -16.678 -3.541 23.037 1.00 87.00 303 GLU A CA 1
ATOM 2377 C C . GLU A 1 303 ? -15.774 -2.388 23.488 1.00 87.00 303 GLU A C 1
ATOM 2379 O O . GLU A 1 303 ? -14.607 -2.338 23.096 1.00 87.00 303 GLU A O 1
ATOM 2384 N N . ILE A 1 304 ? -16.286 -1.468 24.311 1.00 88.19 304 ILE A N 1
ATOM 2385 C CA . ILE A 1 304 ? -15.554 -0.296 24.793 1.00 88.19 304 ILE A CA 1
ATOM 2386 C C . ILE A 1 304 ? -14.813 -0.624 26.090 1.00 88.19 304 ILE A C 1
ATOM 2388 O O . ILE A 1 304 ? -15.357 -1.150 27.056 1.00 88.19 304 ILE A O 1
ATOM 2392 N N . ILE A 1 305 ? -13.535 -0.258 26.131 1.00 87.94 305 ILE A N 1
ATOM 2393 C CA . ILE A 1 305 ? -12.643 -0.520 27.255 1.00 87.94 305 ILE A CA 1
ATOM 2394 C C . ILE A 1 305 ? -11.957 0.774 27.648 1.00 87.94 305 ILE A C 1
ATOM 2396 O O . ILE A 1 305 ? -11.143 1.313 26.899 1.00 87.94 305 ILE A O 1
ATOM 2400 N N . THR A 1 306 ? -12.202 1.231 28.869 1.00 89.00 306 THR A N 1
ATOM 2401 C CA . THR A 1 306 ? -11.445 2.336 29.457 1.00 89.00 306 THR A CA 1
ATOM 2402 C C . THR A 1 306 ? -10.382 1.786 30.400 1.00 89.00 306 THR A C 1
ATOM 2404 O O . THR A 1 306 ? -10.678 1.098 31.387 1.00 89.00 306 THR A O 1
ATOM 2407 N N . LEU A 1 307 ? -9.123 2.069 30.070 1.00 86.25 307 LEU A N 1
ATOM 2408 C CA . LEU A 1 307 ? -7.982 1.746 30.919 1.00 86.25 307 LEU A CA 1
ATOM 2409 C C . LEU A 1 307 ? -7.940 2.694 32.119 1.00 86.25 307 LEU A C 1
ATOM 2411 O O . LEU A 1 307 ? -8.413 3.829 32.037 1.00 86.25 307 LEU A O 1
ATOM 2415 N N . ASP A 1 308 ? -7.357 2.234 33.227 1.00 88.81 308 ASP A N 1
ATOM 2416 C CA . ASP A 1 308 ? -7.124 3.107 34.380 1.00 88.81 308 ASP A CA 1
ATOM 2417 C C . ASP A 1 308 ? -6.274 4.329 33.971 1.00 88.81 308 ASP A C 1
ATOM 2419 O O . ASP A 1 308 ? -5.444 4.215 33.063 1.00 88.81 308 ASP A O 1
ATOM 2423 N N . PRO A 1 309 ? -6.439 5.500 34.617 1.00 88.88 309 PRO A N 1
ATOM 2424 C CA . PRO A 1 309 ? -5.643 6.679 34.301 1.00 88.88 309 PRO A CA 1
ATOM 2425 C C . PRO A 1 309 ? -4.140 6.376 34.340 1.00 88.88 309 PRO A C 1
ATOM 2427 O O . PRO A 1 309 ? -3.572 5.979 35.362 1.00 88.88 309 PRO A O 1
ATOM 2430 N N . MET A 1 310 ? -3.497 6.550 33.192 1.00 87.12 310 MET A N 1
ATOM 2431 C CA . MET A 1 310 ? -2.088 6.273 32.968 1.00 87.12 310 MET A CA 1
ATOM 2432 C C . MET A 1 310 ? -1.247 7.440 33.478 1.00 87.12 310 MET A C 1
ATOM 2434 O O . MET A 1 310 ? -1.523 8.572 33.088 1.00 87.12 310 MET A O 1
ATOM 2438 N N . PRO A 1 311 ? -0.195 7.237 34.286 1.00 88.12 311 PRO A N 1
ATOM 2439 C CA . PRO A 1 311 ? 0.689 8.320 34.686 1.00 88.12 311 PRO A CA 1
ATOM 2440 C C . PRO A 1 311 ? 1.479 8.833 33.482 1.00 88.12 311 PRO A C 1
ATOM 2442 O O . PRO A 1 311 ? 2.026 8.060 32.702 1.00 88.12 311 PRO A O 1
ATOM 2445 N N . VAL A 1 312 ? 1.593 10.148 33.347 1.00 85.56 312 VAL A N 1
ATOM 2446 C CA . VAL A 1 312 ? 2.352 10.797 32.279 1.00 85.56 312 VAL A CA 1
ATOM 2447 C C . VAL A 1 312 ? 3.831 10.840 32.677 1.00 85.56 312 VAL A C 1
ATOM 2449 O O . VAL A 1 312 ? 4.175 11.485 33.672 1.00 85.56 312 VAL A O 1
ATOM 2452 N N . PRO A 1 313 ? 4.737 10.178 31.934 1.00 79.62 313 PRO A N 1
ATOM 2453 C CA . PRO A 1 313 ? 6.152 10.166 32.281 1.00 79.62 313 PRO A CA 1
ATOM 2454 C C . PRO A 1 313 ? 6.810 11.535 32.039 1.00 79.62 313 PRO A C 1
ATOM 2456 O O . PRO A 1 313 ? 6.536 12.214 31.045 1.00 79.62 313 PRO A O 1
ATOM 2459 N N . VAL A 1 314 ? 7.722 11.926 32.937 1.00 76.94 314 VAL A N 1
ATOM 2460 C CA . VAL A 1 314 ? 8.480 13.188 32.850 1.00 76.94 314 VAL A CA 1
ATOM 2461 C C . VAL A 1 314 ? 9.565 13.089 31.772 1.00 76.94 314 VAL A C 1
ATOM 2463 O O . VAL A 1 314 ? 10.314 12.111 31.716 1.00 76.94 314 VAL A O 1
ATOM 2466 N N . TYR A 1 315 ? 9.682 14.126 30.940 1.00 71.00 315 TYR A N 1
ATOM 2467 C CA . TYR A 1 315 ? 10.733 14.266 29.929 1.00 71.00 315 TYR A CA 1
ATOM 2468 C C . TYR A 1 315 ? 11.676 15.435 30.265 1.00 71.00 315 TYR A C 1
ATOM 2470 O O . TYR A 1 315 ? 11.178 16.505 30.616 1.00 71.00 315 TYR A O 1
ATOM 2478 N N . PRO A 1 316 ? 13.006 15.287 30.096 1.00 63.59 316 PRO A N 1
ATOM 2479 C CA . PRO A 1 316 ? 13.730 14.053 29.774 1.00 63.59 316 PRO A CA 1
ATOM 2480 C C . PRO A 1 316 ? 13.710 13.053 30.946 1.00 63.59 316 PRO A C 1
ATOM 2482 O O . PRO A 1 316 ? 13.594 13.447 32.106 1.00 63.59 316 PRO A O 1
ATOM 2485 N N . ARG A 1 317 ? 13.793 11.752 30.627 1.00 66.88 317 ARG A N 1
ATOM 2486 C CA . ARG A 1 317 ? 13.578 10.626 31.558 1.00 66.88 317 ARG A CA 1
ATOM 2487 C C . ARG A 1 317 ? 14.451 10.767 32.817 1.00 66.88 317 ARG A C 1
ATOM 2489 O O . ARG A 1 317 ? 15.661 10.551 32.756 1.00 66.88 317 ARG A O 1
ATOM 2496 N N . LYS A 1 318 ? 13.847 11.079 33.971 1.00 54.53 318 LYS A N 1
ATOM 2497 C CA . LYS A 1 318 ? 14.440 10.735 35.275 1.00 54.53 318 LYS A CA 1
ATOM 2498 C C . LYS A 1 318 ? 14.220 9.243 35.511 1.00 54.53 318 LYS A C 1
ATOM 2500 O O . LYS A 1 318 ? 13.256 8.669 35.014 1.00 54.53 318 LYS A O 1
ATOM 2505 N N . LYS A 1 319 ? 15.170 8.607 36.189 1.00 48.75 319 LYS A N 1
ATOM 2506 C CA . LYS A 1 319 ? 15.346 7.152 36.324 1.00 48.75 319 LYS A CA 1
ATOM 2507 C C . LYS A 1 319 ? 14.285 6.478 37.219 1.00 48.75 319 LYS A C 1
ATOM 2509 O O . LYS A 1 319 ? 14.618 5.564 37.961 1.00 48.75 319 LYS A O 1
ATOM 2514 N N . ASP A 1 320 ? 13.033 6.913 37.142 1.00 51.44 320 ASP A N 1
ATOM 2515 C CA . ASP A 1 320 ? 11.942 6.341 37.920 1.00 51.44 320 ASP A CA 1
ATOM 2516 C C . ASP A 1 320 ? 11.237 5.267 37.090 1.00 51.44 320 ASP A C 1
ATOM 2518 O O . ASP A 1 320 ? 10.615 5.527 36.056 1.00 51.44 320 ASP A O 1
ATOM 2522 N N . ILE A 1 321 ? 11.398 4.023 37.537 1.00 51.84 321 ILE A N 1
ATOM 2523 C CA . ILE A 1 321 ? 10.689 2.853 37.027 1.00 51.84 321 ILE A CA 1
ATOM 2524 C C . ILE A 1 321 ? 9.285 2.908 37.633 1.00 51.84 321 ILE A C 1
ATOM 2526 O O . ILE A 1 321 ? 9.017 2.296 38.663 1.00 51.84 321 ILE A O 1
ATOM 2530 N N . ASN A 1 322 ? 8.382 3.678 37.030 1.00 55.22 322 ASN A N 1
ATOM 2531 C CA . ASN A 1 322 ? 6.967 3.540 37.356 1.00 55.22 322 ASN A CA 1
ATOM 2532 C C . ASN A 1 322 ? 6.495 2.193 36.808 1.00 55.22 322 ASN A C 1
ATOM 2534 O O . ASN A 1 322 ? 6.620 1.942 35.612 1.00 55.22 322 ASN A O 1
ATOM 2538 N N . THR A 1 323 ? 5.964 1.326 37.668 1.00 71.44 323 THR A N 1
ATOM 2539 C CA . THR A 1 323 ? 5.351 0.032 37.327 1.00 71.44 323 THR A CA 1
ATOM 2540 C C . THR A 1 323 ? 3.837 0.188 37.190 1.00 71.44 323 THR A C 1
ATOM 2542 O O . THR A 1 323 ? 3.069 -0.471 37.891 1.00 71.44 323 THR A O 1
ATOM 2545 N N . TRP A 1 324 ? 3.385 1.126 36.358 1.00 84.56 324 TRP A N 1
ATOM 2546 C CA . TRP A 1 324 ? 1.960 1.246 36.089 1.00 84.56 324 TRP A CA 1
ATOM 2547 C C . TRP A 1 324 ? 1.496 0.074 35.218 1.00 84.56 324 TRP A C 1
ATOM 2549 O O . TRP A 1 324 ? 2.179 -0.334 34.276 1.00 84.56 324 TRP A O 1
ATOM 2559 N N . ARG A 1 325 ? 0.330 -0.476 35.549 1.00 88.12 325 ARG A N 1
ATOM 2560 C CA . ARG A 1 325 ? -0.325 -1.546 34.804 1.00 88.12 325 ARG A CA 1
ATOM 2561 C C . ARG A 1 325 ? -1.829 -1.366 34.934 1.00 88.12 325 ARG A C 1
ATOM 2563 O O . ARG A 1 325 ? -2.317 -1.203 36.047 1.00 88.12 325 ARG A O 1
ATOM 2570 N N . SER A 1 326 ? -2.539 -1.468 33.820 1.00 89.00 326 SER A N 1
ATOM 2571 C CA . SER A 1 326 ? -3.993 -1.626 33.795 1.00 89.00 326 SER A CA 1
ATOM 2572 C C . SER A 1 326 ? -4.318 -2.975 33.183 1.00 89.00 326 SER A C 1
ATOM 2574 O O . SER A 1 326 ? -3.718 -3.368 32.186 1.00 89.00 326 SER A O 1
ATOM 2576 N N . GLU A 1 327 ? -5.282 -3.673 33.762 1.00 90.25 327 GLU A N 1
ATOM 2577 C CA . GLU A 1 327 ? -5.774 -4.946 33.253 1.00 90.25 327 GLU A CA 1
ATOM 2578 C C . GLU A 1 327 ? -7.295 -4.889 33.161 1.00 90.25 327 GLU A C 1
ATOM 2580 O O . GLU A 1 327 ? -7.969 -4.422 34.084 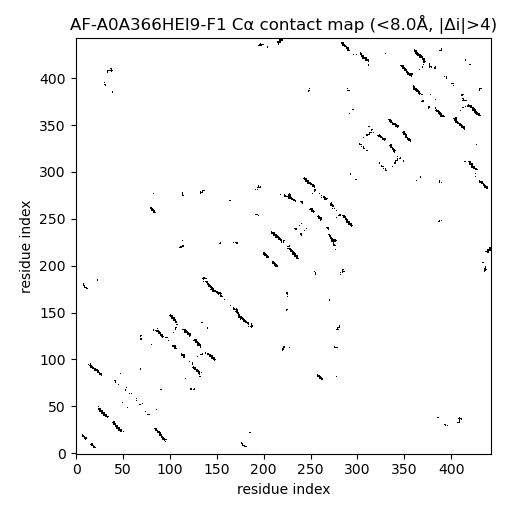1.00 90.25 327 GLU A O 1
ATOM 2585 N N . ARG A 1 328 ? -7.829 -5.314 32.017 1.00 89.69 328 ARG A N 1
ATOM 2586 C CA . ARG A 1 328 ? -9.263 -5.338 31.738 1.00 89.69 328 ARG A CA 1
ATOM 2587 C C . ARG A 1 328 ? -9.638 -6.663 31.096 1.00 89.69 328 ARG A C 1
ATOM 2589 O O . ARG A 1 328 ? -8.996 -7.090 30.140 1.00 89.69 328 ARG A O 1
ATOM 2596 N N . LEU A 1 329 ? -10.679 -7.296 31.626 1.00 85.19 329 LEU A N 1
ATOM 2597 C CA . LEU A 1 329 ? -11.314 -8.449 31.000 1.00 85.19 329 LEU A CA 1
ATOM 2598 C C . LEU A 1 329 ? -12.317 -7.947 29.959 1.00 85.19 329 LEU A C 1
ATOM 2600 O O . LEU A 1 329 ? -13.099 -7.043 30.241 1.00 85.19 329 LEU A O 1
ATOM 2604 N N . VAL A 1 330 ? -12.287 -8.545 28.775 1.00 80.88 330 VAL A N 1
ATOM 2605 C CA . VAL A 1 330 ? -13.133 -8.214 27.631 1.00 80.88 330 VAL A CA 1
ATOM 2606 C C . VAL A 1 330 ? -13.844 -9.478 27.175 1.00 80.88 330 VAL A C 1
ATOM 2608 O O . VAL A 1 330 ? -13.226 -10.532 26.972 1.00 80.88 330 VAL A O 1
ATOM 2611 N N . GLY A 1 331 ? -15.165 -9.391 27.038 1.00 74.69 331 GLY A N 1
ATOM 2612 C CA . GLY A 1 331 ? -16.006 -10.562 26.824 1.00 74.69 331 GLY A CA 1
ATOM 2613 C C . GLY A 1 331 ? -15.865 -11.578 27.964 1.00 74.69 331 GLY A C 1
ATOM 2614 O O . GLY A 1 331 ? -15.885 -11.223 29.140 1.00 74.69 331 GLY A O 1
ATOM 2615 N N . LYS A 1 332 ? -15.740 -12.867 27.620 1.00 74.00 332 LYS A N 1
ATOM 2616 C CA . LYS A 1 332 ? -15.765 -13.970 28.604 1.00 74.00 332 LYS A CA 1
ATOM 2617 C C . LYS A 1 332 ? -14.393 -14.502 29.025 1.00 74.00 332 LYS A C 1
ATOM 2619 O O . LYS A 1 332 ? -14.323 -15.226 30.013 1.00 74.00 332 LYS A O 1
ATOM 2624 N N . SER A 1 333 ? -13.323 -14.215 28.281 1.00 80.81 333 SER A N 1
ATOM 2625 C CA . SER A 1 333 ? -12.033 -14.900 28.489 1.00 80.81 333 SER A CA 1
ATOM 2626 C C . SER A 1 333 ? -10.792 -14.147 28.015 1.00 80.81 333 SER A C 1
ATOM 2628 O O . SER A 1 333 ? -9.698 -14.696 28.120 1.00 80.81 333 SER A O 1
ATOM 2630 N N . THR A 1 334 ? -10.936 -12.948 27.449 1.00 83.88 334 THR A N 1
ATOM 2631 C CA . THR A 1 334 ? -9.807 -12.218 26.867 1.00 83.88 334 THR A CA 1
ATOM 2632 C C . THR A 1 334 ? -9.405 -11.084 27.786 1.00 83.88 334 THR A C 1
ATOM 2634 O O . THR A 1 334 ? -10.214 -10.224 28.109 1.00 83.88 334 THR A O 1
ATOM 2637 N N . THR A 1 335 ? -8.145 -11.057 28.185 1.00 87.81 335 THR A N 1
ATOM 2638 C CA . THR A 1 335 ? -7.587 -10.007 29.028 1.00 87.81 335 THR A CA 1
ATOM 2639 C C . THR A 1 335 ? -6.731 -9.074 28.189 1.00 87.81 335 THR A C 1
ATOM 2641 O O . THR A 1 335 ? -5.810 -9.520 27.506 1.00 87.81 335 THR A O 1
ATOM 2644 N N . ILE A 1 336 ? -6.991 -7.772 28.294 1.00 86.25 336 ILE A N 1
ATOM 2645 C CA . ILE A 1 336 ? -6.136 -6.712 27.765 1.00 86.25 336 ILE A CA 1
ATOM 2646 C C . ILE A 1 336 ? -5.357 -6.097 28.923 1.00 86.25 336 ILE A C 1
ATOM 2648 O O . ILE A 1 336 ? -5.931 -5.557 29.868 1.00 86.25 336 ILE A O 1
ATOM 2652 N N . THR A 1 337 ? -4.033 -6.185 28.850 1.00 86.75 337 THR A N 1
ATOM 2653 C CA . THR A 1 337 ? -3.105 -5.588 29.813 1.00 86.75 337 THR A CA 1
ATOM 2654 C C . THR A 1 337 ? -2.342 -4.455 29.151 1.00 86.75 337 THR A C 1
ATOM 2656 O O . THR A 1 337 ? -1.648 -4.694 28.174 1.00 86.75 337 THR A O 1
ATOM 2659 N N . ALA A 1 338 ? -2.404 -3.248 29.702 1.00 85.12 338 ALA A N 1
ATOM 2660 C CA . ALA A 1 338 ? -1.533 -2.142 29.321 1.00 85.12 338 ALA A CA 1
ATOM 2661 C C . ALA A 1 338 ? -0.449 -1.937 30.384 1.00 85.12 338 ALA A C 1
ATOM 2663 O O . ALA A 1 338 ? -0.716 -2.074 31.582 1.00 85.12 338 ALA A O 1
ATOM 2664 N N . ARG A 1 339 ? 0.776 -1.625 29.960 1.00 85.50 339 ARG A N 1
ATOM 2665 C CA . ARG A 1 339 ? 1.936 -1.420 30.842 1.00 85.50 339 ARG A CA 1
ATOM 2666 C C . ARG A 1 339 ? 2.446 0.013 30.797 1.00 85.50 339 ARG A C 1
ATOM 2668 O O . ARG A 1 339 ? 1.953 0.844 30.040 1.00 85.50 339 ARG A O 1
ATOM 2675 N N . SER A 1 340 ? 3.416 0.287 31.665 1.00 82.81 340 SER A N 1
ATOM 2676 C CA . SER A 1 340 ? 3.975 1.607 31.915 1.00 82.81 340 SER A CA 1
ATOM 2677 C C . SER A 1 340 ? 4.252 2.400 30.638 1.00 82.81 340 SER A C 1
ATOM 2679 O O . SER A 1 340 ? 5.020 1.934 29.795 1.00 82.81 340 SER A O 1
ATOM 2681 N N . PRO A 1 341 ? 3.690 3.612 30.516 1.00 82.44 341 PRO A N 1
ATOM 2682 C CA . PRO A 1 341 ? 3.996 4.487 29.400 1.00 82.44 341 PRO A CA 1
ATOM 2683 C C . PRO A 1 341 ? 5.443 4.988 29.428 1.00 82.44 341 PRO A C 1
ATOM 2685 O O . PRO A 1 341 ? 5.981 5.347 30.478 1.00 82.44 341 PRO A O 1
ATOM 2688 N N . GLU A 1 342 ? 6.042 5.112 28.249 1.00 82.62 342 GLU A N 1
ATOM 2689 C CA . GLU A 1 342 ? 7.347 5.717 28.020 1.00 82.62 342 GLU A CA 1
ATOM 2690 C C . GLU A 1 342 ? 7.229 7.002 27.183 1.00 82.62 342 GLU A C 1
ATOM 2692 O O . GLU A 1 342 ? 6.385 7.102 26.288 1.00 82.62 342 GLU A O 1
ATOM 2697 N N . PRO A 1 343 ? 8.070 8.019 27.444 1.00 78.75 343 PRO A N 1
ATOM 2698 C CA . PRO A 1 343 ? 8.082 9.229 26.639 1.00 78.75 343 PRO A CA 1
ATOM 2699 C C . PRO A 1 343 ? 8.740 8.961 25.277 1.00 78.75 343 PRO A C 1
ATOM 2701 O O . PRO A 1 343 ? 9.901 8.554 25.224 1.00 78.75 343 PRO A O 1
ATOM 2704 N N . MET A 1 344 ? 8.050 9.282 24.180 1.00 76.38 344 MET A N 1
ATOM 2705 C CA . MET A 1 344 ? 8.646 9.312 22.841 1.00 76.38 344 MET A CA 1
ATOM 2706 C C . MET A 1 344 ? 8.855 10.767 22.414 1.00 76.38 344 MET A C 1
ATOM 2708 O O . MET A 1 344 ? 7.990 11.427 21.845 1.00 76.38 344 MET A O 1
ATOM 2712 N N . GLY A 1 345 ? 10.013 11.314 22.782 1.00 76.06 345 GLY A N 1
ATOM 2713 C CA . GLY A 1 345 ? 10.286 12.741 22.625 1.00 76.06 345 GLY A CA 1
ATOM 2714 C C . GLY A 1 345 ? 9.438 13.636 23.554 1.00 76.06 345 GLY A C 1
ATOM 2715 O O . GLY A 1 345 ? 8.906 13.180 24.578 1.00 76.06 345 GLY A O 1
ATOM 2716 N N . PRO A 1 346 ? 9.335 14.943 23.242 1.00 77.75 346 PRO A N 1
ATOM 2717 C CA . PRO A 1 346 ? 8.664 15.913 24.109 1.00 77.75 346 PRO A CA 1
ATOM 2718 C C . PRO A 1 346 ? 7.130 15.855 24.053 1.00 77.75 346 PRO A C 1
ATOM 2720 O O . PRO A 1 346 ? 6.484 16.268 25.013 1.00 77.75 346 PRO A O 1
ATOM 2723 N N . ASN A 1 347 ? 6.549 15.338 22.966 1.00 77.00 347 ASN A N 1
ATOM 2724 C CA . ASN A 1 347 ? 5.123 15.515 22.667 1.00 77.00 347 ASN A CA 1
ATOM 2725 C C . ASN A 1 347 ? 4.292 14.230 22.742 1.00 77.00 347 ASN A C 1
ATOM 2727 O O . ASN A 1 347 ? 3.073 14.298 22.603 1.00 77.00 347 ASN A O 1
ATOM 2731 N N . GLU A 1 348 ? 4.910 13.066 22.943 1.00 78.25 348 GLU A N 1
ATOM 2732 C CA . GLU A 1 348 ? 4.226 11.783 22.780 1.00 78.25 348 GLU A CA 1
ATOM 2733 C C . GLU A 1 348 ? 4.555 10.789 23.889 1.00 78.25 348 GLU A C 1
ATOM 2735 O O . GLU A 1 348 ? 5.563 10.893 24.605 1.00 78.25 348 GLU A O 1
ATOM 2740 N N . ILE A 1 349 ? 3.655 9.821 24.012 1.00 78.88 349 ILE A N 1
ATOM 2741 C CA . ILE A 1 349 ? 3.721 8.704 24.937 1.00 78.88 349 ILE A CA 1
ATOM 2742 C C . ILE A 1 349 ? 3.454 7.421 24.153 1.00 78.88 349 ILE A C 1
ATOM 2744 O O . ILE A 1 349 ? 2.525 7.368 23.347 1.00 78.88 349 ILE A O 1
ATOM 2748 N N . VAL A 1 350 ? 4.251 6.393 24.423 1.00 80.00 350 VAL A N 1
ATOM 2749 C CA . VAL A 1 350 ? 4.043 5.023 23.939 1.00 80.00 350 VAL A CA 1
ATOM 2750 C C . VAL A 1 350 ? 3.850 4.083 25.122 1.00 80.00 350 VAL A C 1
ATOM 2752 O O . VAL A 1 350 ? 4.369 4.356 26.198 1.00 80.00 350 VAL A O 1
ATOM 2755 N N . PHE A 1 351 ? 3.098 3.003 24.961 1.00 76.81 351 PHE A N 1
ATOM 2756 C CA . PHE A 1 351 ? 2.846 2.024 26.018 1.00 76.81 351 PHE A CA 1
ATOM 2757 C C . PHE A 1 351 ? 2.573 0.644 25.431 1.00 76.81 351 PHE A C 1
ATOM 2759 O O . PHE A 1 351 ? 1.938 0.530 24.387 1.00 76.81 351 PHE A O 1
ATOM 2766 N N . ASP A 1 352 ? 3.008 -0.409 26.113 1.00 78.81 352 ASP A N 1
ATOM 2767 C CA . ASP A 1 352 ? 2.790 -1.773 25.634 1.00 78.81 352 ASP A CA 1
ATOM 2768 C C . ASP A 1 352 ? 1.388 -2.260 26.006 1.00 78.81 352 ASP A C 1
ATOM 2770 O O . ASP A 1 352 ? 0.929 -2.062 27.135 1.00 78.81 352 ASP A O 1
ATOM 2774 N N . ILE A 1 353 ? 0.731 -2.939 25.069 1.00 77.25 353 ILE A N 1
ATOM 2775 C CA . ILE A 1 353 ? -0.545 -3.626 25.252 1.00 77.25 353 ILE A CA 1
ATOM 2776 C C . ILE A 1 353 ? -0.329 -5.116 24.979 1.00 77.25 353 ILE A C 1
ATOM 2778 O O . ILE A 1 353 ? 0.204 -5.502 23.945 1.00 77.25 353 ILE A O 1
ATOM 2782 N N . THR A 1 354 ? -0.776 -5.971 25.888 1.00 80.62 354 THR A N 1
ATOM 2783 C CA . THR A 1 354 ? -0.772 -7.425 25.732 1.00 80.62 354 THR A CA 1
ATOM 2784 C C . THR A 1 354 ? -2.202 -7.943 25.775 1.00 80.62 354 THR A C 1
ATOM 2786 O O . THR A 1 354 ? -2.939 -7.631 26.709 1.00 80.62 354 THR A O 1
ATOM 2789 N N . ILE A 1 355 ? -2.582 -8.756 24.792 1.00 79.81 355 ILE A N 1
ATOM 2790 C CA . ILE A 1 355 ? -3.876 -9.436 24.722 1.00 79.81 355 ILE A CA 1
ATOM 2791 C C . ILE A 1 355 ? -3.657 -10.930 24.959 1.00 79.81 355 ILE A C 1
ATOM 2793 O O . ILE A 1 355 ? -2.862 -11.554 24.252 1.00 79.81 355 ILE A O 1
ATOM 2797 N N . THR A 1 356 ? -4.359 -11.498 25.939 1.00 80.94 356 THR A N 1
ATOM 2798 C CA . THR A 1 356 ? -4.225 -12.909 26.327 1.00 80.94 356 THR A CA 1
ATOM 2799 C C . THR A 1 356 ? -5.603 -13.564 26.479 1.00 80.94 356 THR A C 1
ATOM 2801 O O . THR A 1 356 ? -6.422 -13.036 27.229 1.00 80.94 356 THR A O 1
ATOM 2804 N N . PRO A 1 357 ? -5.867 -14.723 25.844 1.00 76.38 357 PRO A N 1
ATOM 2805 C CA . PRO A 1 357 ? -4.998 -15.406 24.880 1.00 76.38 357 PRO A CA 1
ATOM 2806 C C . PRO A 1 357 ? -4.847 -14.601 23.579 1.00 76.38 357 PRO A C 1
ATOM 2808 O O . PRO A 1 357 ? -5.579 -13.638 23.355 1.00 76.38 357 PRO A O 1
ATOM 2811 N N . ALA A 1 358 ? -3.909 -14.989 22.712 1.00 70.56 358 ALA A N 1
ATOM 2812 C CA . ALA A 1 358 ? -3.838 -14.414 21.370 1.00 70.56 358 ALA A CA 1
ATOM 2813 C C . ALA A 1 358 ? -5.167 -14.635 20.625 1.00 70.56 358 ALA A C 1
ATOM 2815 O O . ALA A 1 358 ? -5.705 -15.745 20.584 1.00 70.56 358 ALA A O 1
ATOM 2816 N N . VAL A 1 359 ? -5.692 -13.565 20.033 1.00 68.69 359 VAL A N 1
ATOM 2817 C CA . VAL A 1 359 ? -7.004 -13.531 19.377 1.00 68.69 359 VAL A CA 1
ATOM 2818 C C . VAL A 1 359 ? -6.841 -13.144 17.914 1.00 68.69 359 VAL A C 1
ATOM 2820 O O . VAL A 1 359 ? -6.395 -12.049 17.586 1.00 68.69 359 VAL A O 1
ATOM 2823 N N . ASN A 1 360 ? -7.227 -14.054 17.021 1.00 65.75 360 ASN A N 1
ATOM 2824 C CA . ASN A 1 360 ? -7.246 -13.790 15.585 1.00 65.75 360 ASN A CA 1
ATOM 2825 C C . ASN A 1 360 ? -8.577 -13.126 15.182 1.00 65.75 360 ASN A C 1
ATOM 2827 O O . ASN A 1 360 ? -9.629 -13.437 15.747 1.00 65.75 360 ASN A O 1
ATOM 2831 N N . GLY A 1 361 ? -8.538 -12.228 14.191 1.00 68.25 361 GLY A N 1
ATOM 2832 C CA . GLY A 1 361 ? -9.733 -11.609 13.595 1.00 68.25 361 GLY A CA 1
ATOM 2833 C C . GLY A 1 361 ? -10.461 -10.602 14.492 1.00 68.25 361 GLY A C 1
ATOM 2834 O O . GLY A 1 361 ? -11.678 -10.469 14.392 1.00 68.25 361 GLY A O 1
ATOM 2835 N N . HIS A 1 362 ? -9.743 -9.927 15.389 1.00 75.62 362 HIS A N 1
ATOM 2836 C CA . HIS A 1 362 ? -10.288 -8.867 16.240 1.00 75.62 362 HIS A CA 1
ATOM 2837 C C . HIS A 1 362 ? -9.491 -7.584 16.044 1.00 75.62 362 HIS A C 1
ATOM 2839 O O . HIS A 1 362 ? -8.273 -7.639 16.037 1.00 75.62 362 HIS A O 1
ATOM 2845 N N . SER A 1 363 ? -10.146 -6.433 15.938 1.00 74.25 363 SER A N 1
ATOM 2846 C CA . SER A 1 363 ? -9.500 -5.124 15.981 1.00 74.25 363 SER A CA 1
ATOM 2847 C C . SER A 1 363 ? -9.398 -4.600 17.407 1.00 74.25 363 SER A C 1
ATOM 2849 O O . SER A 1 363 ? -10.343 -4.746 18.183 1.00 74.25 363 SER A O 1
ATOM 2851 N N . LEU A 1 364 ? -8.298 -3.914 17.712 1.00 76.25 364 LEU A N 1
ATOM 2852 C CA . LEU A 1 364 ? -8.167 -3.038 18.867 1.00 76.25 364 LEU A CA 1
ATOM 2853 C C . LEU A 1 364 ? -7.987 -1.598 18.371 1.00 76.25 364 LEU A C 1
ATOM 2855 O O . LEU A 1 364 ? -6.978 -1.259 17.773 1.00 76.25 364 LEU A O 1
ATOM 2859 N N . GLN A 1 365 ? -8.935 -0.712 18.618 1.00 75.62 365 GLN A N 1
ATOM 2860 C CA . GLN A 1 365 ? -8.861 0.669 18.156 1.00 75.62 365 GLN A CA 1
ATOM 2861 C C . GLN A 1 365 ? -8.720 1.623 19.332 1.00 75.62 365 GLN A C 1
ATOM 2863 O O . GLN A 1 365 ? -9.518 1.573 20.260 1.00 75.62 365 GLN A O 1
ATOM 2868 N N . LEU A 1 366 ? -7.761 2.547 19.270 1.00 78.25 366 LEU A N 1
ATOM 2869 C CA . LEU A 1 366 ? -7.766 3.712 20.149 1.00 78.25 366 LEU A CA 1
ATOM 2870 C C . LEU A 1 366 ? -8.901 4.652 19.725 1.00 78.25 366 LEU A C 1
ATOM 2872 O O . LEU A 1 366 ? -8.862 5.214 18.632 1.00 78.25 366 LEU A O 1
ATOM 2876 N N . LEU A 1 367 ? -9.917 4.801 20.577 1.00 77.81 367 LEU A N 1
ATOM 2877 C CA . LEU A 1 367 ? -11.033 5.714 20.337 1.00 77.81 367 LEU A CA 1
ATOM 2878 C C . LEU A 1 367 ? -10.686 7.121 20.824 1.00 77.81 367 LEU A C 1
ATOM 2880 O O . LEU A 1 367 ? -10.789 8.087 20.069 1.00 77.81 367 LEU A O 1
ATOM 2884 N N . HIS A 1 368 ? -10.236 7.230 22.079 1.00 79.06 368 HIS A N 1
ATOM 2885 C CA . HIS A 1 368 ? -9.932 8.506 22.723 1.00 79.06 368 HIS A CA 1
ATOM 2886 C C . HIS A 1 368 ? -8.755 8.413 23.692 1.00 79.06 368 HIS A C 1
ATOM 2888 O O . HIS A 1 368 ? -8.551 7.401 24.363 1.00 79.06 368 HIS A O 1
ATOM 2894 N N . ALA A 1 369 ? -8.040 9.530 23.811 1.00 81.38 369 ALA A N 1
ATOM 2895 C CA . ALA A 1 369 ? -7.060 9.795 24.853 1.00 81.38 369 ALA A CA 1
ATOM 2896 C C . ALA A 1 369 ? -7.367 11.169 25.462 1.00 81.38 369 ALA A C 1
ATOM 2898 O O . ALA A 1 369 ? -7.363 12.176 24.749 1.00 81.38 369 ALA A O 1
ATOM 2899 N N . THR A 1 370 ? -7.670 11.212 26.757 1.00 83.69 370 THR A N 1
ATOM 2900 C CA . THR A 1 370 ? -8.074 12.440 27.456 1.00 83.69 370 THR A CA 1
ATOM 2901 C C . THR A 1 370 ? -7.193 12.699 28.665 1.00 83.69 370 THR A C 1
ATOM 2903 O O . THR A 1 370 ? -6.788 11.768 29.361 1.00 83.69 370 THR A O 1
ATOM 2906 N N . ASP A 1 371 ? -6.908 13.967 28.935 1.00 83.38 371 ASP A N 1
ATOM 2907 C CA . ASP A 1 371 ? -6.247 14.369 30.176 1.00 83.38 371 ASP A CA 1
ATOM 2908 C C . ASP A 1 371 ? -7.229 14.432 31.364 1.00 83.38 371 ASP A C 1
ATOM 2910 O O . ASP A 1 371 ? -8.417 14.128 31.238 1.00 83.38 371 ASP A O 1
ATOM 2914 N N . GLU A 1 372 ? -6.731 14.835 32.533 1.00 83.31 372 GLU A N 1
ATOM 2915 C CA . GLU A 1 372 ? -7.523 15.007 33.764 1.00 83.31 372 GLU A CA 1
ATOM 2916 C C . GLU A 1 372 ? -8.660 16.034 33.629 1.00 83.31 372 GLU A C 1
ATOM 2918 O O . GLU A 1 372 ? -9.620 15.985 34.394 1.00 83.31 372 GLU A O 1
ATOM 2923 N N . SER A 1 373 ? -8.571 16.958 32.665 1.00 78.56 373 SER A N 1
ATOM 2924 C CA . SER A 1 373 ? -9.627 17.936 32.381 1.00 78.56 373 SER A CA 1
ATOM 2925 C C . SER A 1 373 ? -10.723 17.384 31.463 1.00 78.56 373 SER A C 1
ATOM 2927 O O . SER A 1 373 ? -11.706 18.073 31.200 1.00 78.56 373 SER A O 1
ATOM 2929 N N . GLY A 1 374 ? -10.559 16.155 30.958 1.00 74.75 374 GLY A N 1
ATOM 2930 C CA . GLY A 1 374 ? -11.427 15.563 29.941 1.00 74.75 374 GLY A CA 1
ATOM 2931 C C . GLY A 1 374 ? -11.136 16.068 28.525 1.00 74.75 374 GLY A C 1
ATOM 2932 O O . GLY A 1 374 ? -11.847 15.707 27.587 1.00 74.75 374 GLY A O 1
ATOM 2933 N N . SER A 1 375 ? -10.088 16.876 28.340 1.00 73.94 375 SER A N 1
ATOM 2934 C CA . SER A 1 375 ? -9.715 17.404 27.030 1.00 73.94 375 SER A CA 1
ATOM 2935 C C . SER A 1 375 ? -9.051 16.313 26.196 1.00 73.94 375 SER A C 1
ATOM 2937 O O . SER A 1 375 ? -8.095 15.670 26.638 1.00 73.94 375 SER A O 1
ATOM 2939 N N . GLN A 1 376 ? -9.540 16.105 24.970 1.00 70.06 376 GLN A N 1
ATOM 2940 C CA . GLN A 1 376 ? -8.921 15.169 24.032 1.00 70.06 376 GLN A CA 1
ATOM 2941 C C . GLN A 1 376 ? -7.532 15.662 23.623 1.00 70.06 376 GLN A C 1
ATOM 2943 O O . GLN A 1 376 ? -7.357 16.807 23.198 1.00 70.06 376 GLN A O 1
ATOM 2948 N N . THR A 1 377 ? -6.533 14.785 23.693 1.00 62.12 377 THR A N 1
ATOM 2949 C CA . THR A 1 377 ? -5.182 15.112 23.240 1.00 62.12 377 THR A CA 1
ATOM 2950 C C . THR A 1 377 ? -5.114 14.971 21.715 1.00 62.12 377 THR A C 1
ATOM 2952 O O . THR A 1 377 ? -4.831 13.918 21.154 1.00 62.12 377 THR A O 1
ATOM 2955 N N . VAL A 1 378 ? -5.433 16.053 20.999 1.00 46.88 378 VAL A N 1
ATOM 2956 C CA . VAL A 1 378 ? -5.575 16.026 19.533 1.00 46.88 378 VAL A CA 1
ATOM 2957 C C . VAL A 1 378 ? -4.233 15.745 18.842 1.00 46.88 378 VAL A C 1
ATOM 2959 O O . VAL A 1 378 ? -3.302 16.553 18.915 1.00 46.88 378 VAL A O 1
ATOM 2962 N N . GLN A 1 379 ? -4.146 14.640 18.097 1.00 46.22 379 GLN A N 1
ATOM 2963 C CA . GLN A 1 379 ? -3.238 14.511 16.955 1.00 46.22 379 GLN A CA 1
ATOM 2964 C C . GLN A 1 379 ? -3.879 13.656 15.853 1.00 46.22 379 GLN A C 1
ATOM 2966 O O . GLN A 1 379 ? -4.123 12.466 16.021 1.00 46.22 379 GLN A O 1
ATOM 2971 N N . THR A 1 380 ? -4.098 14.277 14.699 1.00 37.84 380 THR A N 1
ATOM 2972 C CA . THR A 1 380 ? -4.740 13.717 13.498 1.00 37.84 380 THR A CA 1
ATOM 2973 C C . THR A 1 380 ? -3.864 12.747 12.705 1.00 37.84 380 THR A C 1
ATOM 2975 O O . THR A 1 380 ? -4.381 12.031 11.859 1.00 37.84 380 THR A O 1
ATOM 2978 N N . ARG A 1 381 ? -2.550 12.692 12.968 1.00 37.91 381 ARG A N 1
ATOM 2979 C CA . ARG A 1 381 ? -1.618 11.828 12.220 1.00 37.91 381 ARG A CA 1
ATOM 2980 C C . ARG A 1 381 ? -1.447 10.425 12.818 1.00 37.91 381 ARG A C 1
ATOM 2982 O O . ARG A 1 381 ? -1.099 9.514 12.082 1.00 37.91 381 ARG A O 1
ATOM 2989 N N . TYR A 1 382 ? -1.690 10.265 14.123 1.00 36.12 382 TYR A N 1
ATOM 2990 C CA . TYR A 1 382 ? -1.444 9.013 14.863 1.00 36.12 382 TYR A CA 1
ATOM 2991 C C . TYR A 1 382 ? -2.486 8.713 15.968 1.00 36.12 382 TYR A C 1
ATOM 2993 O O . TYR A 1 382 ? -2.558 7.595 16.458 1.00 36.12 382 TYR A O 1
ATOM 3001 N N . GLY A 1 383 ? -3.344 9.671 16.356 1.00 28.73 383 GLY A N 1
ATOM 3002 C CA . GLY A 1 383 ? -4.420 9.472 17.350 1.00 28.73 383 GLY A CA 1
ATOM 3003 C C . GLY A 1 383 ? -5.646 8.712 16.823 1.00 28.73 383 GLY A C 1
ATOM 3004 O O . GLY A 1 383 ? -6.611 8.521 17.553 1.00 28.73 383 GLY A O 1
ATOM 3005 N N . GLN A 1 384 ? -5.590 8.287 15.560 1.00 35.94 384 GLN A N 1
ATOM 3006 C CA . GLN A 1 384 ? -6.477 7.322 14.916 1.00 35.94 384 GLN A CA 1
ATOM 3007 C C . GLN A 1 384 ? -5.654 6.146 14.364 1.00 35.94 384 GLN A C 1
ATOM 3009 O O . GLN A 1 384 ? -5.942 5.643 13.281 1.00 35.94 384 GLN A O 1
ATOM 3014 N N . GLU A 1 385 ? -4.587 5.714 15.038 1.00 36.94 385 GLU A N 1
ATOM 3015 C CA . GLU A 1 385 ? -4.012 4.399 14.735 1.00 36.94 385 GLU A CA 1
ATOM 3016 C C . GLU A 1 385 ? -4.999 3.335 15.226 1.00 36.94 385 GLU A C 1
ATOM 3018 O O . GLU A 1 385 ? -5.019 2.905 16.379 1.00 36.94 385 GLU A O 1
ATOM 3023 N N . LYS A 1 386 ? -5.929 3.015 14.326 1.00 40.12 386 LYS A N 1
ATOM 3024 C CA . LYS A 1 386 ? -6.929 1.966 14.456 1.00 40.12 386 LYS A CA 1
ATOM 3025 C C . LYS A 1 386 ? -6.208 0.666 14.134 1.00 40.12 386 LYS A C 1
ATOM 3027 O O . LYS A 1 386 ? -5.827 0.448 12.986 1.00 40.12 386 LYS A O 1
ATOM 3032 N N . TYR A 1 387 ? -5.993 -0.190 15.127 1.00 40.09 387 TYR A N 1
ATOM 3033 C CA . TYR A 1 387 ? -5.483 -1.525 14.852 1.00 40.09 387 TYR A CA 1
ATOM 3034 C C . TYR A 1 387 ? -6.670 -2.381 14.436 1.00 40.09 387 TYR A C 1
ATOM 3036 O O . TYR A 1 387 ? -7.309 -3.031 15.258 1.00 40.09 387 TYR A O 1
ATOM 3044 N N . ALA A 1 388 ? -6.992 -2.392 13.144 1.00 33.44 388 ALA A N 1
ATOM 3045 C CA . ALA A 1 388 ? -7.559 -3.608 12.594 1.00 33.44 388 ALA A CA 1
ATOM 3046 C C . ALA A 1 388 ? -6.503 -4.696 12.801 1.00 33.44 388 ALA A C 1
ATOM 3048 O O . ALA A 1 388 ? -5.355 -4.557 12.399 1.00 33.44 388 ALA A O 1
ATOM 3049 N N . MET A 1 389 ? -6.849 -5.741 13.535 1.00 37.25 389 MET A N 1
ATOM 3050 C CA . MET A 1 389 ? -6.019 -6.927 13.611 1.00 37.25 389 MET A CA 1
ATOM 3051 C C . MET A 1 389 ? -6.807 -8.017 12.893 1.00 37.25 389 MET A C 1
ATOM 3053 O O . MET A 1 389 ? -7.526 -8.824 13.482 1.00 37.25 389 MET A O 1
ATOM 3057 N N . SER A 1 390 ? -6.688 -8.046 11.569 1.00 34.16 390 SER A N 1
ATOM 3058 C CA . SER A 1 390 ? -6.971 -9.264 10.816 1.00 34.16 390 SER A CA 1
ATOM 3059 C C . SER A 1 390 ? -5.663 -9.836 10.306 1.00 34.16 390 SER A C 1
ATOM 3061 O O . SER A 1 390 ? -5.381 -9.764 9.114 1.00 34.16 390 SER A O 1
ATOM 3063 N N . LEU A 1 391 ? -4.886 -10.492 11.159 1.00 37.25 391 LEU A N 1
ATOM 3064 C CA . LEU A 1 391 ? -3.827 -11.348 10.648 1.00 37.25 391 LEU A CA 1
ATOM 3065 C C . LEU A 1 391 ? -3.894 -12.679 11.368 1.00 37.25 391 LEU A C 1
ATOM 3067 O O . LEU A 1 391 ? -3.747 -12.756 12.584 1.00 37.25 391 LEU A O 1
ATOM 3071 N N . ALA A 1 392 ? -4.133 -13.736 10.589 1.00 32.53 392 ALA A N 1
ATOM 3072 C CA . ALA A 1 392 ? -3.638 -15.044 10.956 1.00 32.53 392 ALA A CA 1
ATOM 3073 C C . ALA A 1 392 ? -2.177 -14.830 11.356 1.00 32.53 392 ALA A C 1
ATOM 3075 O O . ALA A 1 392 ? -1.368 -14.418 10.523 1.00 32.53 392 ALA A O 1
ATOM 3076 N N . SER A 1 393 ? -1.857 -15.020 12.636 1.00 33.94 393 SER A N 1
ATOM 3077 C CA . SER A 1 393 ? -0.472 -15.134 13.053 1.00 33.94 393 SER A CA 1
ATOM 3078 C C . SER A 1 393 ? 0.101 -16.292 12.242 1.00 33.94 393 SER A C 1
ATOM 3080 O O . SER A 1 393 ? -0.159 -17.457 12.552 1.00 33.94 393 SER A O 1
ATOM 3082 N N . VAL A 1 394 ? 0.809 -15.997 11.152 1.00 36.94 394 VAL A N 1
ATOM 3083 C CA . VAL A 1 394 ? 1.636 -17.000 10.500 1.00 36.94 394 VAL A CA 1
ATOM 3084 C C . VAL A 1 394 ? 2.725 -17.258 11.520 1.00 36.94 394 VAL A C 1
ATOM 3086 O O . VAL A 1 394 ? 3.664 -16.474 11.663 1.00 36.94 394 VAL A O 1
ATOM 3089 N N . ALA A 1 395 ? 2.521 -18.302 12.324 1.00 35.97 395 ALA A N 1
ATOM 3090 C CA . ALA A 1 395 ? 3.571 -18.839 13.157 1.00 35.97 395 ALA A CA 1
ATOM 3091 C C . ALA A 1 395 ? 4.791 -19.017 12.239 1.00 35.97 395 ALA A C 1
ATOM 3093 O O . ALA A 1 395 ? 4.619 -19.499 11.111 1.00 35.97 395 ALA A O 1
ATOM 3094 N N . PRO A 1 396 ? 5.993 -18.571 12.649 1.00 34.91 396 PRO A N 1
ATOM 3095 C CA . PRO A 1 396 ? 7.184 -18.719 11.823 1.00 34.91 396 PRO A CA 1
ATOM 3096 C C . PRO A 1 396 ? 7.253 -20.159 11.317 1.00 34.91 396 PRO A C 1
ATOM 3098 O O . PRO A 1 396 ? 7.007 -21.083 12.093 1.00 34.91 396 PRO A O 1
ATOM 3101 N N . ALA A 1 397 ? 7.506 -20.350 10.019 1.00 32.72 397 ALA A N 1
ATOM 3102 C CA . ALA A 1 397 ? 7.498 -21.672 9.398 1.00 32.72 397 ALA A CA 1
ATOM 3103 C C . ALA A 1 397 ? 8.353 -22.650 10.229 1.00 32.72 397 ALA A C 1
ATOM 3105 O O . ALA A 1 397 ? 9.563 -22.466 10.352 1.00 32.72 397 ALA A O 1
ATOM 3106 N N . GLY A 1 398 ? 7.702 -23.642 10.850 1.00 33.44 398 GLY A N 1
ATOM 3107 C CA . GLY A 1 398 ? 8.318 -24.585 11.796 1.00 33.44 398 GLY A CA 1
ATOM 3108 C C . GLY A 1 398 ? 7.839 -24.478 13.252 1.00 33.44 398 GLY A C 1
ATOM 3109 O O . GLY A 1 398 ? 8.111 -25.383 14.035 1.00 33.44 398 GLY A O 1
ATOM 3110 N N . SER A 1 399 ? 7.091 -23.435 13.625 1.00 36.50 399 SER A N 1
ATOM 3111 C CA . SER A 1 399 ? 6.441 -23.330 14.936 1.00 36.50 399 SER A CA 1
ATOM 3112 C C . SER A 1 399 ? 4.998 -23.822 14.860 1.00 36.50 399 SER A C 1
ATOM 3114 O O . SER A 1 399 ? 4.134 -23.164 14.291 1.00 36.50 399 SER A O 1
ATOM 3116 N N . THR A 1 400 ? 4.714 -24.971 15.473 1.00 38.69 400 THR A N 1
ATOM 3117 C CA . THR A 1 400 ? 3.342 -25.458 15.710 1.00 38.69 400 THR A CA 1
ATOM 3118 C C . THR A 1 400 ? 2.692 -24.815 16.938 1.00 38.69 400 THR A C 1
ATOM 3120 O O . THR A 1 400 ? 1.519 -25.060 17.213 1.00 38.69 400 THR A O 1
ATOM 3123 N N . ALA A 1 401 ? 3.439 -24.008 17.699 1.00 48.31 401 ALA A N 1
ATOM 3124 C CA . ALA A 1 401 ? 2.913 -23.293 18.850 1.00 48.31 401 ALA A CA 1
ATOM 3125 C C . ALA A 1 401 ? 2.229 -22.003 18.383 1.00 48.31 401 ALA A C 1
ATOM 3127 O O . ALA A 1 401 ? 2.882 -21.089 17.872 1.00 48.31 401 ALA A O 1
ATOM 3128 N N . MET A 1 402 ? 0.910 -21.938 18.570 1.00 50.81 402 MET A N 1
ATOM 3129 C CA . MET A 1 402 ? 0.168 -20.682 18.499 1.00 50.81 402 MET A CA 1
ATOM 3130 C C . MET A 1 402 ? 0.730 -19.722 19.560 1.00 50.81 402 MET A C 1
ATOM 3132 O O . MET A 1 402 ? 1.008 -20.167 20.679 1.00 50.81 402 MET A O 1
ATOM 3136 N N . PRO A 1 403 ? 0.914 -18.429 19.246 1.00 56.62 403 PRO A N 1
ATOM 3137 C CA . PRO A 1 403 ? 1.345 -17.461 20.245 1.00 56.62 403 PRO A CA 1
ATOM 3138 C C . PRO A 1 403 ? 0.361 -17.454 21.423 1.00 56.62 403 PRO A C 1
ATOM 3140 O O . PRO A 1 403 ? -0.852 -17.468 21.232 1.00 56.62 403 PRO A O 1
ATOM 3143 N N . VAL A 1 404 ? 0.882 -17.459 22.653 1.00 63.22 404 VAL A N 1
ATOM 3144 C CA . VAL A 1 404 ? 0.058 -17.450 23.878 1.00 63.22 404 VAL A CA 1
ATOM 3145 C C . VAL A 1 404 ? -0.626 -16.092 24.067 1.00 63.22 404 VAL A C 1
ATOM 3147 O O . VAL A 1 404 ? -1.724 -16.018 24.614 1.00 63.22 404 VAL A O 1
ATOM 3150 N N . SER A 1 405 ? -0.002 -15.024 23.575 1.00 65.44 405 SER A N 1
ATOM 3151 C CA . SER A 1 405 ? -0.478 -13.647 23.677 1.00 65.44 405 SER A CA 1
ATOM 3152 C C . SER A 1 405 ? -0.125 -12.846 22.428 1.00 65.44 405 SER A C 1
ATOM 3154 O O . SER A 1 405 ? 0.810 -13.185 21.700 1.00 65.44 405 SER A O 1
ATOM 3156 N N . THR A 1 406 ? -0.853 -11.756 22.203 1.00 69.06 406 THR A N 1
ATOM 3157 C CA . THR A 1 406 ? -0.534 -10.757 21.179 1.00 69.06 406 THR A CA 1
ATOM 3158 C C . THR A 1 406 ? -0.002 -9.496 21.848 1.00 69.06 406 THR A C 1
ATOM 3160 O O . THR A 1 406 ? -0.630 -8.984 22.771 1.00 69.06 406 THR A O 1
ATOM 3163 N N . GLU A 1 407 ? 1.149 -8.999 21.399 1.00 68.69 407 GLU A N 1
ATOM 3164 C CA . GLU A 1 407 ? 1.775 -7.776 21.911 1.00 68.69 407 GLU A CA 1
ATOM 3165 C C . GLU A 1 407 ? 1.658 -6.648 20.884 1.00 68.69 407 GLU A C 1
ATOM 3167 O O . GLU A 1 407 ? 1.979 -6.823 19.709 1.00 68.69 407 GLU A O 1
ATOM 3172 N N . LEU A 1 408 ? 1.199 -5.490 21.344 1.00 68.56 408 LEU A N 1
ATOM 3173 C CA . LEU A 1 408 ? 0.969 -4.274 20.574 1.00 68.56 408 LEU A CA 1
ATOM 3174 C C . LEU A 1 408 ? 1.602 -3.092 21.311 1.00 68.56 408 LEU A C 1
ATOM 3176 O O . LEU A 1 408 ? 1.834 -3.158 22.518 1.00 68.56 408 LEU A O 1
ATOM 3180 N N . VAL A 1 409 ? 1.843 -1.990 20.605 1.00 67.50 409 VAL A N 1
ATOM 3181 C CA . VAL A 1 409 ? 2.287 -0.736 21.227 1.00 67.50 409 VAL A CA 1
ATOM 3182 C C . VAL A 1 409 ? 1.226 0.323 20.960 1.00 67.50 409 VAL A C 1
ATOM 3184 O O . VAL A 1 409 ? 0.961 0.668 19.818 1.00 67.50 409 VAL A O 1
ATOM 3187 N N . GLY A 1 410 ? 0.596 0.829 22.015 1.00 71.44 410 GLY A N 1
ATOM 3188 C CA . GLY A 1 410 ? -0.262 2.003 21.954 1.00 71.44 410 GLY A CA 1
ATOM 3189 C C . GLY A 1 410 ? 0.572 3.282 21.926 1.00 71.44 410 GLY A C 1
ATOM 3190 O O . GLY A 1 410 ? 1.609 3.376 22.582 1.00 71.44 410 GLY A O 1
ATOM 3191 N N . ARG A 1 411 ? 0.112 4.290 21.184 1.00 74.56 411 ARG A N 1
ATOM 3192 C CA . ARG A 1 411 ? 0.746 5.608 21.101 1.00 74.56 411 ARG A CA 1
ATOM 3193 C C . ARG A 1 411 ? -0.313 6.691 21.206 1.00 74.56 411 ARG A C 1
ATOM 3195 O O . ARG A 1 411 ? -1.384 6.586 20.621 1.00 74.56 411 ARG A O 1
ATOM 3202 N N . CYS A 1 412 ? -0.018 7.740 21.959 1.00 74.50 412 CYS A N 1
ATOM 3203 C CA . CYS A 1 412 ? -0.895 8.898 22.070 1.00 74.50 412 CYS A CA 1
ATOM 3204 C C . CYS A 1 412 ? -0.096 10.176 22.333 1.00 74.50 412 CYS A C 1
ATOM 3206 O O . CYS A 1 412 ? 1.086 10.153 22.698 1.00 74.50 412 CYS A O 1
ATOM 3208 N N . ARG A 1 413 ? -0.747 11.323 22.133 1.00 76.88 413 ARG A N 1
ATOM 3209 C CA . ARG A 1 413 ? -0.149 12.621 22.431 1.00 76.88 413 ARG A CA 1
ATOM 3210 C C . ARG A 1 413 ? -0.045 12.808 23.943 1.00 76.88 413 ARG A C 1
ATOM 3212 O O . ARG A 1 413 ? -1.005 12.564 24.674 1.00 76.88 413 ARG A O 1
ATOM 3219 N N . ARG A 1 414 ? 1.108 13.302 24.401 1.00 79.38 414 ARG A N 1
ATOM 3220 C CA . ARG A 1 414 ? 1.293 13.712 25.794 1.00 79.38 414 ARG A CA 1
ATOM 3221 C C . ARG A 1 414 ? 0.325 14.861 26.106 1.00 79.38 414 ARG A C 1
ATOM 3223 O O . ARG A 1 414 ? 0.271 15.815 25.324 1.00 79.38 414 ARG A O 1
ATOM 3230 N N . PRO A 1 415 ? -0.401 14.815 27.232 1.00 79.00 415 PRO A N 1
ATOM 3231 C CA . PRO A 1 415 ? -1.277 15.911 27.606 1.00 79.00 415 PRO A CA 1
ATOM 3232 C C . PRO A 1 415 ? -0.464 17.182 27.880 1.00 79.00 415 PRO A C 1
ATOM 3234 O O . PRO A 1 415 ? 0.650 17.130 28.403 1.00 79.00 415 PRO A O 1
ATOM 3237 N N . THR A 1 416 ? -1.013 18.332 27.491 1.00 74.25 416 THR A N 1
ATOM 3238 C CA . THR A 1 416 ? -0.393 19.651 27.713 1.00 74.25 416 THR A CA 1
ATOM 3239 C C . THR A 1 416 ? -0.421 20.057 29.181 1.00 74.25 416 THR A C 1
ATOM 3241 O O . THR A 1 416 ? 0.446 20.797 29.642 1.00 74.25 416 THR A O 1
ATOM 3244 N N . THR A 1 417 ? -1.417 19.561 29.908 1.00 68.81 417 THR A N 1
ATOM 3245 C CA . THR A 1 417 ? -1.705 19.848 31.310 1.00 68.81 417 THR A CA 1
ATOM 3246 C C . THR A 1 417 ? -2.127 18.552 31.997 1.00 68.81 417 THR A C 1
ATOM 3248 O O . THR A 1 417 ? -2.882 17.779 31.421 1.00 68.81 417 THR A O 1
ATOM 3251 N N . GLY A 1 418 ? -1.643 18.302 33.215 1.00 74.00 418 GLY A N 1
ATOM 3252 C CA . GLY A 1 418 ? -2.009 17.117 34.004 1.00 74.00 418 GLY A CA 1
ATOM 3253 C C . GLY A 1 418 ? -0.873 16.113 34.208 1.00 74.00 418 GLY A C 1
ATOM 3254 O O . GLY A 1 418 ? 0.200 16.215 33.607 1.00 74.00 418 GLY A O 1
ATOM 3255 N N . LYS A 1 419 ? -1.101 15.161 35.119 1.00 84.81 419 LYS A N 1
ATOM 3256 C CA . LYS A 1 419 ? -0.143 14.101 35.477 1.00 84.81 419 LYS A CA 1
ATOM 3257 C C . LYS A 1 419 ? -0.602 12.721 35.026 1.00 84.81 419 LYS A C 1
ATOM 3259 O O . LYS A 1 419 ? 0.185 11.781 35.116 1.00 84.81 419 LYS A O 1
ATOM 3264 N N . THR A 1 420 ? -1.833 12.596 34.546 1.00 87.88 420 THR A N 1
ATOM 3265 C CA . THR A 1 420 ? -2.408 11.344 34.063 1.00 87.88 420 THR A CA 1
ATOM 3266 C C . THR A 1 420 ? -3.144 11.516 32.733 1.00 87.88 420 THR A C 1
ATOM 3268 O O . THR A 1 420 ? -3.506 12.625 32.339 1.00 87.88 420 THR A O 1
ATOM 3271 N N . LEU A 1 421 ? -3.318 10.408 32.015 1.00 86.06 421 LEU A N 1
ATOM 3272 C CA . LEU A 1 421 ? -4.021 10.318 30.742 1.00 86.06 421 LEU A CA 1
ATOM 3273 C C . LEU A 1 421 ? -4.918 9.078 30.755 1.00 86.06 421 LEU A C 1
ATOM 3275 O O . LEU A 1 421 ? -4.460 7.980 31.050 1.00 86.06 421 LEU A O 1
ATOM 3279 N N . THR A 1 422 ? -6.194 9.245 30.434 1.00 87.00 422 THR A N 1
ATOM 3280 C CA . THR A 1 422 ? -7.148 8.139 30.313 1.00 87.00 422 THR A CA 1
ATOM 3281 C C . THR A 1 422 ? -7.247 7.722 28.854 1.00 87.00 422 THR A C 1
ATOM 3283 O O . THR A 1 422 ? -7.410 8.567 27.973 1.00 87.00 422 THR A O 1
ATOM 3286 N N . VAL A 1 423 ? -7.150 6.418 28.599 1.00 84.06 423 VAL A N 1
ATOM 3287 C CA . VAL A 1 423 ? -7.259 5.833 27.260 1.00 84.06 423 VAL A CA 1
ATOM 3288 C C . VAL A 1 423 ? -8.534 5.007 27.166 1.00 84.06 423 VAL A C 1
ATOM 3290 O O . VAL A 1 423 ? -8.774 4.138 28.003 1.00 84.06 423 VAL A O 1
ATOM 3293 N N . THR A 1 424 ? -9.317 5.253 26.118 1.00 84.62 424 THR A N 1
ATOM 3294 C CA . THR A 1 424 ? -10.479 4.439 25.755 1.00 84.62 424 THR A CA 1
ATOM 3295 C C . THR A 1 424 ? -10.213 3.724 24.440 1.00 84.62 424 THR A C 1
ATOM 3297 O O . THR A 1 424 ? -9.873 4.354 23.435 1.00 84.62 424 THR A O 1
ATOM 3300 N N . LEU A 1 425 ? -10.364 2.405 24.460 1.00 84.06 425 LEU A N 1
ATOM 3301 C CA . LEU A 1 425 ? -10.157 1.499 23.341 1.00 84.06 425 LEU A CA 1
ATOM 3302 C C . LEU A 1 425 ? -11.489 0.857 22.937 1.00 84.06 425 LEU A C 1
ATOM 3304 O O . LEU A 1 425 ? -12.367 0.694 23.778 1.00 84.06 425 LEU A O 1
ATOM 3308 N N . ALA A 1 426 ? -11.611 0.439 21.683 1.00 83.06 426 ALA A N 1
ATOM 3309 C CA . ALA A 1 426 ? -12.617 -0.515 21.236 1.00 83.06 426 ALA A CA 1
ATOM 3310 C C . ALA A 1 426 ? -11.940 -1.838 20.885 1.00 83.06 426 ALA A C 1
ATOM 3312 O O . ALA A 1 426 ? -10.971 -1.846 20.128 1.00 83.06 426 ALA A O 1
ATOM 3313 N N . PHE A 1 427 ? -12.446 -2.952 21.400 1.00 83.88 427 PHE A N 1
ATOM 3314 C CA . PHE A 1 427 ? -12.008 -4.292 21.034 1.00 83.88 427 PHE A CA 1
ATOM 3315 C C . PHE A 1 427 ? -13.182 -5.067 20.441 1.00 83.88 427 PHE A C 1
ATOM 3317 O O . PHE A 1 427 ? -14.150 -5.368 21.135 1.00 83.88 427 PHE A O 1
ATOM 3324 N N . LYS A 1 428 ? -13.097 -5.389 19.150 1.00 82.56 428 LYS A N 1
ATOM 3325 C CA . LYS A 1 428 ? -14.226 -5.925 18.384 1.00 82.56 428 LYS A CA 1
ATOM 3326 C C . LYS A 1 428 ? -13.779 -6.999 17.406 1.00 82.56 428 LYS A C 1
ATOM 3328 O O . LYS A 1 428 ? -12.708 -6.902 16.817 1.00 82.56 428 LYS A O 1
ATOM 3333 N N . LYS A 1 429 ? -14.609 -8.020 17.189 1.00 79.75 429 LYS A N 1
ATOM 3334 C CA . LYS A 1 429 ? -14.399 -8.988 16.106 1.00 79.75 429 LYS A CA 1
ATOM 3335 C C . LYS A 1 429 ? -14.635 -8.311 14.754 1.00 79.75 429 LYS A C 1
ATOM 3337 O O . LYS A 1 429 ? -15.708 -7.761 14.527 1.00 79.75 429 LYS A O 1
ATOM 3342 N N . VAL A 1 430 ? -13.669 -8.402 13.847 1.00 76.25 430 VAL A N 1
ATOM 3343 C CA . VAL A 1 430 ? -13.753 -7.791 12.513 1.00 76.25 430 VAL A CA 1
ATOM 3344 C C . VAL A 1 430 ? -13.877 -8.841 11.423 1.00 76.25 430 VAL A C 1
ATOM 3346 O O . VAL A 1 430 ? -13.309 -9.930 11.514 1.00 76.25 430 VAL A O 1
ATOM 3349 N N . THR A 1 431 ? -14.612 -8.491 10.371 1.00 78.31 431 THR A N 1
ATOM 3350 C CA . THR A 1 431 ? -14.741 -9.316 9.168 1.00 78.31 431 THR A CA 1
ATOM 3351 C C . THR A 1 431 ? -14.017 -8.615 8.024 1.00 78.31 431 THR A C 1
ATOM 3353 O O . THR A 1 431 ? -14.434 -7.525 7.632 1.00 78.31 431 THR A O 1
ATOM 3356 N N . PRO A 1 432 ? -12.930 -9.197 7.492 1.00 81.81 432 PRO A N 1
ATOM 3357 C CA . PRO A 1 432 ? -12.283 -8.682 6.296 1.00 81.81 432 PRO A CA 1
ATOM 3358 C C . PRO A 1 432 ? -13.247 -8.716 5.115 1.00 81.81 432 PRO A C 1
ATOM 3360 O O . PRO A 1 432 ? -13.942 -9.707 4.897 1.00 81.81 432 PRO A O 1
ATOM 3363 N N . VAL A 1 433 ? -13.258 -7.635 4.351 1.00 86.50 433 VAL A N 1
ATOM 3364 C CA . VAL A 1 433 ? -13.992 -7.522 3.096 1.00 86.50 433 VAL A CA 1
ATOM 3365 C C . VAL A 1 433 ? -13.059 -7.921 1.973 1.00 86.50 433 VAL A C 1
ATOM 3367 O O . VAL A 1 433 ? -11.902 -7.504 1.959 1.00 86.50 433 VAL A O 1
ATOM 3370 N N . GLU A 1 434 ? -13.564 -8.721 1.039 1.00 90.69 434 GLU A N 1
ATOM 3371 C CA . GLU A 1 434 ? -12.814 -9.170 -0.127 1.00 90.69 434 GLU A CA 1
ATOM 3372 C C . GLU A 1 434 ? -13.629 -8.930 -1.402 1.00 90.69 434 GLU A C 1
ATOM 3374 O O . GLU A 1 434 ? -14.789 -9.336 -1.484 1.00 90.69 434 GLU A O 1
ATOM 3379 N N . PHE A 1 435 ? -13.006 -8.318 -2.409 1.00 93.06 435 PHE A N 1
ATOM 3380 C CA . PHE A 1 435 ? -13.549 -8.237 -3.763 1.00 93.06 435 PHE A CA 1
ATOM 3381 C C . PHE A 1 435 ? -12.571 -8.846 -4.753 1.00 93.06 435 PHE A C 1
ATOM 3383 O O . PHE A 1 435 ? -11.365 -8.688 -4.611 1.00 93.06 435 PHE A O 1
ATOM 3390 N N . THR A 1 436 ? -13.079 -9.524 -5.775 1.00 92.31 436 THR A N 1
ATOM 3391 C CA . THR A 1 436 ? -12.265 -10.033 -6.886 1.00 92.31 436 THR A CA 1
ATOM 3392 C C . THR A 1 436 ? -12.792 -9.432 -8.176 1.00 92.31 436 THR A C 1
ATOM 3394 O O . THR A 1 436 ? -13.970 -9.584 -8.472 1.00 92.31 436 THR A O 1
ATOM 3397 N N . PHE A 1 437 ? -11.963 -8.728 -8.938 1.00 91.31 437 PHE A N 1
ATOM 3398 C CA . PHE A 1 437 ? -12.406 -7.919 -10.072 1.00 91.31 437 PHE A CA 1
ATOM 3399 C C . PHE A 1 437 ? -11.366 -7.892 -11.191 1.00 91.31 437 PHE A C 1
ATOM 3401 O O . PHE A 1 437 ? -10.185 -8.170 -10.988 1.00 91.31 437 PHE A O 1
ATOM 3408 N N . ARG A 1 438 ? -11.817 -7.534 -12.393 1.00 89.69 438 ARG A N 1
ATOM 3409 C CA . ARG A 1 438 ? -10.940 -7.156 -13.501 1.00 89.69 438 ARG A CA 1
ATOM 3410 C C . ARG A 1 438 ? -10.875 -5.630 -13.537 1.00 89.69 438 ARG A C 1
ATOM 3412 O O . ARG A 1 438 ? -11.936 -5.036 -13.720 1.00 89.69 438 ARG A O 1
ATOM 3419 N N . PRO A 1 439 ? -9.704 -4.999 -13.344 1.00 86.19 439 PRO A N 1
ATOM 3420 C CA . PRO A 1 439 ? -9.610 -3.556 -13.497 1.00 86.19 439 PRO A CA 1
ATOM 3421 C C . PRO A 1 439 ? -9.906 -3.174 -14.950 1.00 86.19 439 PRO A C 1
ATOM 3423 O O . PRO A 1 439 ? -9.449 -3.833 -15.888 1.00 86.19 439 PRO A O 1
ATOM 3426 N N . GLU A 1 440 ? -10.685 -2.118 -15.130 1.00 87.62 440 GLU A N 1
ATOM 3427 C CA . GLU A 1 440 ? -10.820 -1.419 -16.399 1.00 87.62 440 GLU A CA 1
ATOM 3428 C C . GLU A 1 440 ? -9.574 -0.565 -16.609 1.00 87.62 440 GLU A C 1
ATOM 3430 O O . GLU A 1 440 ? -9.100 0.104 -15.691 1.00 87.62 440 GLU A O 1
ATOM 3435 N N . PHE A 1 441 ? -9.015 -0.606 -17.809 1.00 80.88 441 PHE A N 1
ATOM 3436 C CA . PHE A 1 441 ? -7.810 0.141 -18.120 1.00 80.88 441 PHE A CA 1
ATOM 3437 C C . PHE A 1 441 ? -8.180 1.382 -18.922 1.00 80.88 441 PHE A C 1
ATOM 3439 O O . PHE A 1 441 ? -8.915 1.286 -19.907 1.00 80.88 441 PHE A O 1
ATOM 3446 N N . GLU A 1 442 ? -7.667 2.538 -18.505 1.00 80.06 442 GLU A N 1
ATOM 3447 C CA . GLU A 1 442 ? -7.865 3.776 -19.256 1.00 80.06 442 GLU A CA 1
ATOM 3448 C C . GLU A 1 442 ? -7.229 3.664 -20.653 1.00 80.06 442 GLU A C 1
ATOM 3450 O O . GLU A 1 442 ? -6.143 3.081 -20.774 1.00 80.06 442 GLU A O 1
ATOM 3455 N N . PRO A 1 443 ? -7.904 4.163 -21.705 1.00 69.31 443 PRO A N 1
ATOM 3456 C CA . PRO A 1 443 ? -7.447 4.028 -23.087 1.00 69.31 443 PRO A CA 1
ATOM 3457 C C . PRO A 1 443 ? -6.097 4.705 -23.352 1.00 69.31 443 PRO A C 1
ATOM 3459 O O . PRO A 1 443 ? -5.880 5.839 -22.870 1.00 69.31 443 PRO A O 1
#

Radius of gyration: 24.68 Å; Cα contacts (8 Å, |Δi|>4): 1017; chains: 1; bounding box: 69×46×66 Å

Foldseek 3Di:
DDDPDDFWWKAFPVGKIKTWDDKWWWQWDWAFDFDLLFDGATFTDTPTPDDPLNVCLVVDDPVVNLLDFADPPPPDRDRAKDFLIFMKIKIFIDDDDDPLFKWKWKADPVGFTFTFPDWDGGDPRGMIITGFQWDQQDQKIKMWMFTQPPFDAQPPDDDDPDDPPPQGPDRDTGDGRIMIIDGDPNHDPDDQQADDADPPQDWDDFLNWIKTFHAKAAESYQALRRFGIKTFIAIPDDDFLVQFWDKADKWKAASNRGIIDQGDWDDDSGTIIGSGDHNYPHQKMKIKIWIDTQAPVSDDPLQKDKWDWAFFADPPHDPDPDFDKTWDDGDDFKIKMKTHWDDPPDWKIKIKIKIFAADAQKKKWFNFKAAPVRDTQDDPPSSGPTGRRHDDNPPRVPDPDDHRMDMGMDMGTRDPDHGTMMIMIGIGRIDMDMGMHRHHYDD

Mean predicted aligned error: 12.7 Å

Organism: NCBI:txid748857

Nearest PDB structures (foldseek):
  7bk7-assembly2_BBB  TM=6.607E-01  e=3.853E-01  Pseudomonas [fluorescens] SBW25
  6xi3-assembly1_AAA  TM=1.508E-01  e=8.081E-04  Marinobacter nauticus ATCC 49840
  7y9a-assembly1_A-2  TM=2.682E-01  e=1.046E-01  Chelicerata
  3uc2-assembly4_D  TM=4.352E-01  e=2.016E+00  Pseudomonas aeruginosa PAO1

Solvent-accessible surface area (backbone atoms only — not comparable to full-atom values): 25000 Å² total; per-residue (Å²): 140,84,79,95,60,85,67,44,55,36,56,42,88,93,69,20,33,42,28,56,74,51,74,40,68,29,57,75,46,78,39,81,39,75,40,99,80,31,52,79,34,74,40,62,51,81,48,62,58,79,47,74,61,62,67,47,47,81,75,44,58,74,79,58,44,70,76,43,72,45,81,80,70,72,77,70,86,65,92,71,56,54,47,58,52,60,35,42,39,35,26,44,41,49,62,85,64,68,70,88,47,54,44,50,26,33,40,48,100,89,68,41,34,28,41,44,74,44,70,49,69,31,61,101,46,45,19,41,40,42,23,37,41,68,79,30,69,42,67,57,42,31,42,38,32,24,35,47,64,82,48,39,78,34,63,89,66,79,85,64,91,87,58,78,82,67,73,60,70,67,28,36,75,28,56,79,64,35,58,39,66,40,76,35,91,69,51,49,84,75,84,63,59,76,53,74,56,54,70,70,66,36,76,47,78,52,99,94,37,38,41,34,42,58,47,39,39,28,50,44,50,15,28,78,53,58,26,9,32,38,33,35,36,41,41,63,74,94,57,49,39,65,72,48,35,45,79,35,80,53,35,42,28,33,20,76,69,39,47,26,38,79,70,56,67,51,79,47,70,62,19,41,37,22,30,50,46,82,58,61,87,42,79,21,39,34,40,35,30,31,66,40,77,64,51,71,88,80,53,55,78,76,30,48,43,73,49,63,71,37,65,59,60,64,77,80,77,66,96,72,83,68,84,48,69,35,78,45,80,42,84,92,72,36,34,44,35,39,42,45,52,42,64,55,67,94,57,26,33,34,26,45,33,38,31,35,55,46,72,70,36,32,23,50,26,50,67,48,46,24,25,80,87,66,49,67,42,86,44,93,91,52,50,67,58,57,37,69,34,76,51,81,79,71,48,60,93,89,50,88,64,74,64,68,50,41,73,46,37,48,59,43,53,48,60,95,59,73,61,38,37,36,43,33,33,37,50,45,81,50,68,73,47,73,52,36,34,54,66,43,69,52,129

pLDDT: mean 71.55, std 18.38, range [26.27, 95.06]